Protein AF-A0A084GG12-F1 (afdb_monomer)

Organism: Pseudallescheria apiosperma (NCBI:txid563466)

Solvent-accessible surface area (backbone atoms only — not comparable to full-atom values): 30623 Å² total; per-residue (Å²): 140,81,88,83,83,84,79,86,81,80,80,86,82,80,80,82,75,84,91,79,78,76,81,81,76,81,72,85,89,81,92,80,90,84,89,84,90,81,86,84,83,87,84,82,84,85,81,90,74,86,82,78,87,81,81,84,86,77,86,79,80,82,83,86,83,84,88,73,87,88,81,85,78,83,82,89,81,87,79,86,87,76,85,84,89,85,89,86,83,89,79,95,70,85,87,70,87,76,69,76,80,73,75,70,69,68,81,68,73,75,74,75,75,85,65,75,71,40,80,42,86,81,77,70,81,43,90,44,95,77,14,46,32,98,53,56,48,100,84,67,45,46,34,37,16,68,41,63,50,60,96,64,84,68,76,44,49,57,66,39,64,69,55,18,52,23,28,17,26,72,64,57,89,42,59,78,44,83,74,44,81,74,49,62,44,69,55,31,38,30,28,35,29,31,53,57,98,48,83,67,63,27,28,38,40,38,39,41,51,74,66,70,59,76,84,74,37,100,80,58,86,74,85,75,48,60,62,60,55,25,36,37,44,54,29,39,50,50,42,46,44,54,41,66,78,70,46,95,59,79,56,52,27,54,64,80,53,80,50,61,66,47,19,43,50,25,44,33,42,57,12,55,66,29,61,78,49,64,83,65,75,47,98,64,48,37,70,61,64,78,62,86,73,55,63,50,70,49,28,37,42,73,43,50,53,90,73,53,64,92,57,51,70,56,47,47,62,72,36,56,40,96,64,70,61,53,42,54,39,33,42,30,40,36,28,60,53,77,77,76,57,100,77,36,72,51,60,63,58,30,34,48,49,51,49,32,39,45,47,53,19,39,44,71,75,71,74,55,71,85,36,35,52,50,40,26,64,75,46,61,69,43,50,41,61,57,76,50,97,74,69,77,70,80,57,54,75,69,93,55,56,54,62,69,72,48,43,73,54,54,59,60,52,52,55,55,54,50,54,52,51,54,52,51,55,53,49,55,51,53,59,52,58,71,73,63,85,82,80,85,90,88,85,86,86,88,89,79,89,82,91,80,90,85,79,91,83,83,90,78,90,83,88,85,89,86,78,92,80,135

Nearest PDB structures (foldseek):
  5osm-assembly1_A  TM=5.065E-01  e=2.183E-02  Homo sapiens
  1oir-assembly1_A  TM=5.217E-01  e=3.906E-02  Homo sapiens
  9axh-assembly1_A  TM=5.391E-01  e=9.905E-02  Homo sapiens
  3vvh-assembly2_B  TM=5.032E-01  e=2.512E-01  Homo sapiens

Structure (mmCIF, N/CA/C/O backbone):
data_AF-A0A084GG12-F1
#
_entry.id   AF-A0A084GG12-F1
#
loop_
_atom_site.group_PDB
_atom_site.id
_atom_site.type_symbol
_atom_site.label_atom_id
_atom_site.label_alt_id
_atom_site.label_comp_id
_atom_site.label_asym_id
_atom_site.label_entity_id
_atom_site.label_seq_id
_atom_site.pdbx_PDB_ins_code
_atom_site.Cartn_x
_atom_site.Cartn_y
_atom_site.Cartn_z
_atom_site.occupancy
_atom_site.B_iso_or_equiv
_atom_site.auth_seq_id
_atom_site.auth_comp_id
_atom_site.auth_asym_id
_atom_site.auth_atom_id
_atom_site.pdbx_PDB_model_num
ATOM 1 N N . MET A 1 1 ? -64.867 20.996 -19.900 1.00 43.84 1 MET A N 1
ATOM 2 C CA . MET A 1 1 ? -64.220 20.119 -20.898 1.00 43.84 1 MET A CA 1
ATOM 3 C C . MET A 1 1 ? -62.723 20.323 -20.741 1.00 43.84 1 MET A C 1
ATOM 5 O O . MET A 1 1 ? -62.281 21.422 -21.016 1.00 43.84 1 MET A O 1
ATOM 9 N N . SER A 1 2 ? -61.901 19.443 -20.188 1.00 41.62 2 SER A N 1
ATOM 10 C CA . SER A 1 2 ? -62.067 18.100 -19.633 1.00 41.62 2 SER A CA 1
ATOM 11 C C . SER A 1 2 ? -60.971 17.947 -18.568 1.00 41.62 2 SER A C 1
ATOM 13 O O . SER A 1 2 ? -59.854 18.408 -18.785 1.00 41.62 2 SER A O 1
ATOM 15 N N . GLN A 1 3 ? -61.308 17.387 -17.406 1.00 38.03 3 GLN A N 1
ATOM 16 C CA . GLN A 1 3 ? -60.345 17.026 -16.363 1.00 38.03 3 GLN A CA 1
ATOM 17 C C . GLN A 1 3 ? -59.801 15.631 -16.683 1.00 38.03 3 GLN A C 1
ATOM 19 O O . GLN A 1 3 ? -60.588 14.693 -16.805 1.00 38.03 3 GLN A O 1
ATOM 24 N N . GLU A 1 4 ? -58.484 15.493 -16.818 1.00 52.84 4 GLU A N 1
ATOM 25 C CA . GLU A 1 4 ? -57.820 14.190 -16.867 1.00 52.84 4 GLU A CA 1
ATOM 26 C C . GLU A 1 4 ? -57.323 13.826 -15.465 1.00 52.84 4 GLU A C 1
ATOM 28 O O . GLU A 1 4 ? -56.546 14.547 -14.838 1.00 52.84 4 GLU A O 1
ATOM 33 N N . HIS A 1 5 ? -57.844 12.710 -14.958 1.00 45.09 5 HIS A N 1
ATOM 34 C CA . HIS A 1 5 ? -57.455 12.088 -13.703 1.00 45.09 5 HIS A CA 1
ATOM 35 C C . HIS A 1 5 ? -56.220 11.207 -13.925 1.00 45.09 5 HIS A C 1
ATOM 37 O O . HIS A 1 5 ? -56.309 10.180 -14.594 1.00 45.09 5 HIS A O 1
ATOM 43 N N . SER A 1 6 ? -55.093 11.563 -13.307 1.00 49.97 6 SER A N 1
ATOM 44 C CA . SER A 1 6 ? -53.935 10.672 -13.174 1.00 49.97 6 SER A CA 1
ATOM 45 C C . SER A 1 6 ? -54.095 9.783 -11.939 1.00 49.97 6 SER A C 1
ATOM 47 O O . SER A 1 6 ? -54.195 10.268 -10.812 1.00 49.97 6 SER A O 1
ATOM 49 N N . THR A 1 7 ? -54.127 8.472 -12.158 1.00 50.47 7 THR A N 1
ATOM 50 C CA . THR A 1 7 ? -54.116 7.424 -11.127 1.00 50.47 7 THR A CA 1
ATOM 51 C C . THR A 1 7 ? -52.723 7.245 -10.506 1.00 50.47 7 THR A C 1
ATOM 53 O O . THR A 1 7 ? -51.729 7.366 -11.224 1.00 50.47 7 THR A O 1
ATOM 56 N N . PRO A 1 8 ? -52.613 6.899 -9.209 1.00 49.00 8 PRO A N 1
ATOM 57 C CA . PRO A 1 8 ? -51.327 6.679 -8.554 1.00 49.00 8 PRO A CA 1
ATOM 58 C C . PRO A 1 8 ? -50.733 5.304 -8.900 1.00 49.00 8 PRO A C 1
ATOM 60 O O . PRO A 1 8 ? -51.419 4.282 -8.857 1.00 49.00 8 PRO A O 1
ATOM 63 N N . SER A 1 9 ? -49.437 5.290 -9.220 1.00 46.50 9 SER A N 1
ATOM 64 C CA . SER A 1 9 ? -48.644 4.085 -9.464 1.00 46.50 9 SER A CA 1
ATOM 65 C C . SER A 1 9 ? -48.496 3.247 -8.190 1.00 46.50 9 SER A C 1
ATOM 67 O O . SER A 1 9 ? -48.157 3.779 -7.131 1.00 46.50 9 SER A O 1
ATOM 69 N N . SER A 1 10 ? -48.708 1.937 -8.298 1.00 49.09 10 SER A N 1
ATOM 70 C CA . SER A 1 10 ? -48.464 0.964 -7.228 1.00 49.09 10 SER A CA 1
ATOM 71 C C . SER A 1 10 ? -46.988 0.937 -6.784 1.00 49.09 10 SER A C 1
ATOM 73 O O . SER A 1 10 ? -46.103 1.140 -7.617 1.00 49.09 10 SER A O 1
ATOM 75 N N . PRO A 1 11 ? -46.698 0.663 -5.498 1.00 48.47 11 PRO A N 1
ATOM 76 C CA . PRO A 1 11 ? -45.329 0.514 -5.008 1.00 48.47 11 PRO A CA 1
ATOM 77 C C . PRO A 1 11 ? -44.693 -0.804 -5.494 1.00 48.47 11 PRO A C 1
ATOM 79 O O . PRO A 1 11 ? -45.414 -1.777 -5.738 1.00 48.47 11 PRO A O 1
ATOM 82 N N . PRO A 1 12 ? -43.354 -0.868 -5.619 1.00 43.59 12 PRO A N 1
ATOM 83 C CA . PRO A 1 12 ? -42.667 -2.074 -6.063 1.00 43.59 12 PRO A CA 1
ATOM 84 C C . PRO A 1 12 ? -42.792 -3.195 -5.023 1.00 43.59 12 PRO A C 1
ATOM 86 O O . PRO A 1 12 ? -42.557 -3.001 -3.829 1.00 43.59 12 PRO A O 1
ATOM 89 N N . GLN A 1 13 ? -43.160 -4.385 -5.498 1.00 39.66 13 GLN A N 1
ATOM 90 C CA . GLN A 1 13 ? -43.126 -5.617 -4.718 1.00 39.66 13 GLN A CA 1
ATOM 91 C C . GLN A 1 13 ? -41.667 -6.005 -4.450 1.00 39.66 13 GLN A C 1
ATOM 93 O O . GLN A 1 13 ? -40.907 -6.273 -5.380 1.00 39.66 13 GLN A O 1
ATOM 98 N N . TYR A 1 14 ? -41.282 -6.050 -3.176 1.00 37.00 14 TYR A N 1
ATOM 99 C CA . TYR A 1 14 ? -40.014 -6.632 -2.750 1.00 37.00 14 TYR A CA 1
ATOM 100 C C . TYR A 1 14 ? -40.087 -8.156 -2.880 1.00 37.00 14 TYR A C 1
ATOM 102 O O . TYR A 1 14 ? -40.918 -8.803 -2.242 1.00 37.00 14 TYR A O 1
ATOM 110 N N . GLN A 1 15 ? -39.206 -8.728 -3.702 1.00 39.47 15 GLN A N 1
ATOM 111 C CA . GLN A 1 15 ? -38.935 -10.162 -3.687 1.00 39.47 15 GLN A CA 1
ATOM 112 C C . GLN A 1 15 ? -38.176 -10.502 -2.401 1.00 39.47 15 GLN A C 1
ATOM 114 O O . GLN A 1 15 ? -37.078 -10.005 -2.157 1.00 39.47 15 GLN A O 1
ATOM 119 N N . VAL A 1 16 ? -38.789 -11.344 -1.572 1.00 37.25 16 VAL A N 1
ATOM 120 C CA . VAL A 1 16 ? -38.145 -11.994 -0.431 1.00 37.25 16 VAL A CA 1
ATOM 121 C C . VAL A 1 16 ? -37.193 -13.048 -0.994 1.00 37.25 16 VAL A C 1
ATOM 123 O O . VAL A 1 16 ? -37.640 -14.040 -1.567 1.00 37.25 16 VAL A O 1
ATOM 126 N N . LEU A 1 17 ? -35.886 -12.813 -0.871 1.00 43.94 17 LEU A N 1
ATOM 127 C CA . LEU A 1 17 ? -34.872 -13.834 -1.132 1.00 43.94 17 LEU A CA 1
ATOM 128 C C . LEU A 1 17 ? -34.880 -14.863 0.014 1.00 43.94 17 LEU A C 1
ATOM 130 O O . LEU A 1 17 ? -35.055 -14.470 1.172 1.00 43.94 17 LEU A O 1
ATOM 134 N N . PRO A 1 18 ? -34.719 -16.164 -0.278 1.00 38.31 18 PRO A N 1
ATOM 135 C CA . PRO A 1 18 ? -34.755 -17.204 0.740 1.00 38.31 18 PRO A CA 1
ATOM 136 C C . PRO A 1 18 ? -33.528 -17.132 1.656 1.00 38.31 18 PRO A C 1
ATOM 138 O O . PRO A 1 18 ? -32.395 -16.938 1.216 1.00 38.31 18 PRO A O 1
ATOM 141 N N . ALA A 1 19 ? -33.792 -17.288 2.951 1.00 43.44 19 ALA A N 1
ATOM 142 C CA . ALA A 1 19 ? -32.804 -17.369 4.010 1.00 43.44 19 ALA A CA 1
ATOM 143 C C . ALA A 1 19 ? -32.109 -18.738 3.984 1.00 43.44 19 ALA A C 1
ATOM 145 O O . ALA A 1 19 ? -32.583 -19.688 4.596 1.00 43.44 19 ALA A O 1
ATOM 146 N N . GLU A 1 20 ? -30.972 -18.819 3.301 1.00 40.97 20 GLU A N 1
ATOM 147 C CA . GLU A 1 20 ? -29.993 -19.895 3.472 1.00 40.97 20 GLU A CA 1
ATOM 148 C C . GLU A 1 20 ? -28.599 -19.275 3.620 1.00 40.97 20 GLU A C 1
ATOM 150 O O . GLU A 1 20 ? -27.807 -19.211 2.689 1.00 40.97 20 GLU A O 1
ATOM 155 N N . TYR A 1 21 ? -28.315 -18.774 4.819 1.00 40.72 21 TYR A N 1
ATOM 156 C CA . TYR A 1 21 ? -26.954 -18.674 5.337 1.00 40.72 21 TYR A CA 1
ATOM 157 C C . TYR A 1 21 ? -26.991 -19.305 6.722 1.00 40.72 21 TYR A C 1
ATOM 159 O O . TYR A 1 21 ? -27.265 -18.647 7.724 1.00 40.72 21 TYR A O 1
ATOM 167 N N . ALA A 1 22 ? -26.829 -20.626 6.738 1.00 39.56 22 ALA A N 1
ATOM 168 C CA . ALA A 1 22 ? -26.504 -21.344 7.953 1.00 39.56 22 ALA A CA 1
ATOM 169 C C . ALA A 1 22 ? -25.103 -20.902 8.393 1.00 39.56 22 ALA A C 1
ATOM 171 O O . ALA A 1 22 ? -24.179 -20.865 7.580 1.00 39.56 22 ALA A O 1
ATOM 172 N N . ASP A 1 23 ? -24.983 -20.535 9.666 1.00 37.03 23 ASP A N 1
ATOM 173 C CA . ASP A 1 23 ? -23.713 -20.330 10.348 1.00 37.03 23 ASP A CA 1
ATOM 174 C C . ASP A 1 23 ? -22.806 -21.546 10.113 1.00 37.03 23 ASP A C 1
ATOM 176 O O . ASP A 1 23 ? -23.058 -22.636 10.631 1.00 37.03 23 ASP A O 1
ATOM 180 N N . GLU A 1 24 ? -21.726 -21.362 9.354 1.00 40.25 24 GLU A N 1
ATOM 181 C CA . GLU A 1 24 ? -20.562 -22.233 9.471 1.00 40.25 24 GLU A CA 1
ATOM 182 C C . GLU A 1 24 ? -19.922 -21.941 10.830 1.00 40.25 24 GLU A C 1
ATOM 184 O O . GLU A 1 24 ? -19.126 -21.014 11.013 1.00 40.25 24 GLU A O 1
ATOM 189 N N . VAL A 1 25 ? -20.336 -22.734 11.815 1.00 40.88 25 VAL A N 1
ATOM 190 C CA . VAL A 1 25 ? -19.580 -22.959 13.040 1.00 40.88 25 VAL A CA 1
ATOM 191 C C . VAL A 1 25 ? -18.301 -23.684 12.617 1.00 40.88 25 VAL A C 1
ATOM 193 O O . VAL A 1 25 ? -18.275 -24.904 12.488 1.00 40.88 25 VAL A O 1
ATOM 196 N N . GLU A 1 26 ? -17.246 -22.926 12.318 1.00 49.28 26 GLU A N 1
ATOM 197 C CA . GLU A 1 26 ? -15.888 -23.473 12.269 1.00 49.28 26 GLU A CA 1
ATOM 198 C C . GLU A 1 26 ? -15.491 -23.845 13.708 1.00 49.28 26 GLU A C 1
ATOM 200 O O . GLU A 1 26 ? -14.958 -23.023 14.457 1.00 49.28 26 GLU A O 1
ATOM 205 N N . ASP A 1 27 ? -15.821 -25.077 14.099 1.00 38.16 27 ASP A N 1
ATOM 206 C CA . ASP A 1 27 ? -15.212 -25.773 15.228 1.00 38.16 27 ASP A CA 1
ATOM 207 C C . ASP A 1 27 ? -13.761 -26.119 14.852 1.00 38.16 27 ASP A C 1
ATOM 209 O O . ASP A 1 27 ? -13.497 -26.986 14.014 1.00 38.16 27 ASP A O 1
ATOM 213 N N . ASP A 1 28 ? -12.806 -25.428 15.475 1.00 43.16 28 ASP A N 1
ATOM 214 C CA . ASP A 1 28 ? -11.436 -25.922 15.593 1.00 43.16 28 ASP A CA 1
ATOM 215 C C . ASP A 1 28 ? -11.465 -27.193 16.483 1.00 43.16 28 ASP A C 1
ATOM 217 O O . ASP A 1 28 ? -11.955 -27.150 17.610 1.00 43.16 28 ASP A O 1
ATOM 221 N N . ASP A 1 29 ? -10.912 -28.298 15.962 1.00 38.34 29 ASP A N 1
ATOM 222 C CA . ASP A 1 29 ? -10.661 -29.617 16.588 1.00 38.34 29 ASP A CA 1
ATOM 223 C C . ASP A 1 29 ? -11.809 -30.654 16.683 1.00 38.34 29 ASP A C 1
ATOM 225 O O . ASP A 1 29 ? -12.294 -30.924 17.776 1.00 38.34 29 ASP A O 1
ATOM 229 N N . VAL A 1 30 ? -12.091 -31.415 15.605 1.00 27.78 30 VAL A N 1
ATOM 230 C CA . VAL A 1 30 ? -12.461 -32.855 15.694 1.00 27.78 30 VAL A CA 1
ATOM 231 C C . VAL A 1 30 ? -12.000 -33.643 14.451 1.00 27.78 30 VAL A C 1
ATOM 233 O O . VAL A 1 30 ? -12.309 -33.320 13.308 1.00 27.78 30 VAL A O 1
ATOM 236 N N . VAL A 1 31 ? -11.279 -34.738 14.702 1.00 31.62 31 VAL A N 1
ATOM 237 C CA . VAL A 1 31 ? -10.920 -35.815 13.765 1.00 31.62 31 VAL A CA 1
ATOM 238 C C . VAL A 1 31 ? -12.160 -36.624 13.373 1.00 31.62 31 VAL A C 1
ATOM 240 O O . VAL A 1 31 ? -12.842 -37.105 14.268 1.00 31.62 31 VAL A O 1
ATOM 243 N N . MET A 1 32 ? -12.384 -36.891 12.080 1.00 25.58 32 MET A N 1
ATOM 244 C CA . MET A 1 32 ? -12.792 -38.214 11.565 1.00 25.58 32 MET A CA 1
ATOM 245 C C . MET A 1 32 ? -12.832 -38.245 10.029 1.00 25.58 32 MET A C 1
ATOM 247 O O . MET A 1 32 ? -13.240 -37.299 9.363 1.00 25.58 32 MET A O 1
ATOM 251 N N . ALA A 1 33 ? -12.399 -39.377 9.481 1.00 27.86 33 ALA A N 1
ATOM 252 C CA . ALA A 1 33 ? -12.403 -39.708 8.063 1.00 27.86 33 ALA A CA 1
ATOM 253 C C . ALA A 1 33 ? -13.821 -39.949 7.513 1.00 27.86 33 ALA A C 1
ATOM 255 O O . ALA A 1 33 ? -14.646 -40.520 8.220 1.00 27.86 33 ALA A O 1
ATOM 256 N N . GLN A 1 34 ? -14.045 -39.668 6.222 1.00 24.55 34 GLN A N 1
ATOM 257 C CA . GLN A 1 34 ? -14.441 -40.690 5.240 1.00 24.55 34 GLN A CA 1
ATOM 258 C C . GLN A 1 34 ? -14.502 -40.166 3.794 1.00 24.55 34 GLN A C 1
ATOM 260 O O . GLN A 1 34 ? -14.753 -39.003 3.502 1.00 24.55 34 GLN A O 1
ATOM 265 N N . THR A 1 35 ? -14.214 -41.120 2.917 1.00 28.00 35 THR A N 1
ATOM 266 C CA . THR A 1 35 ? -14.148 -41.177 1.454 1.00 28.00 35 THR A CA 1
ATOM 267 C C . THR A 1 35 ? -15.369 -40.665 0.695 1.00 28.00 35 THR A C 1
ATOM 269 O O . THR A 1 35 ? -16.487 -41.064 0.999 1.00 28.00 35 THR A O 1
ATOM 272 N N . THR A 1 36 ? -15.132 -39.975 -0.425 1.00 25.25 36 THR A N 1
ATOM 273 C CA . THR A 1 36 ? -15.975 -40.078 -1.630 1.00 25.25 36 THR A CA 1
ATOM 274 C C . THR A 1 36 ? -15.141 -39.950 -2.905 1.00 25.25 36 THR A C 1
ATOM 276 O O . THR A 1 36 ? -14.209 -39.157 -3.014 1.00 25.25 36 THR A O 1
ATOM 279 N N . THR A 1 37 ? -15.473 -40.826 -3.843 1.00 27.81 37 THR A N 1
ATOM 280 C CA . THR A 1 37 ? -14.798 -41.143 -5.100 1.00 27.81 37 THR A CA 1
ATOM 281 C C . THR A 1 37 ? -15.370 -40.283 -6.229 1.00 27.81 37 THR A C 1
ATOM 283 O 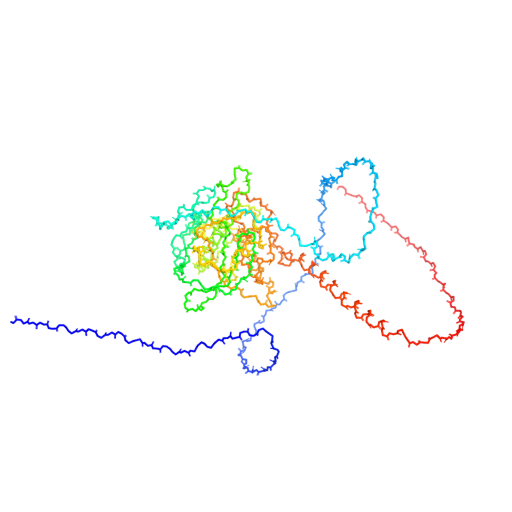O . THR A 1 37 ? -16.586 -40.241 -6.389 1.00 27.81 37 THR A O 1
ATOM 286 N N . TYR A 1 38 ? -14.518 -39.680 -7.063 1.00 30.28 38 TYR A N 1
ATOM 287 C CA . TYR A 1 38 ? -14.901 -39.149 -8.380 1.00 30.28 38 TYR A CA 1
ATOM 288 C C . TYR A 1 38 ? -13.943 -39.669 -9.466 1.00 30.28 38 TYR A C 1
ATOM 290 O O . TYR A 1 38 ? -12.772 -39.927 -9.171 1.00 30.28 38 TYR A O 1
ATOM 298 N N . PRO A 1 39 ? -14.434 -39.886 -10.701 1.00 36.97 39 PRO A N 1
ATOM 299 C CA . PRO A 1 39 ? -13.691 -40.559 -11.761 1.00 36.97 39 PRO A CA 1
ATOM 300 C C . PRO A 1 39 ? -12.682 -39.618 -12.444 1.00 36.97 39 PRO A C 1
ATOM 302 O O . PRO A 1 39 ? -12.860 -38.398 -12.419 1.00 36.97 39 PRO A O 1
ATOM 305 N N . PRO A 1 40 ? -11.627 -40.160 -13.082 1.00 37.34 40 PRO A N 1
ATOM 306 C CA . PRO A 1 40 ? -10.575 -39.346 -13.675 1.00 37.34 40 PRO A CA 1
ATOM 307 C C . PRO A 1 40 ? -10.975 -38.814 -15.062 1.00 37.34 40 PRO A C 1
ATOM 309 O O . PRO A 1 40 ? -11.622 -39.533 -15.830 1.00 37.34 40 PRO A O 1
ATOM 312 N N . PRO A 1 41 ? -10.536 -37.602 -15.446 1.00 36.78 41 PRO A N 1
ATOM 313 C CA . PRO A 1 41 ? -10.577 -37.171 -16.832 1.00 36.78 41 PRO A CA 1
ATOM 314 C C . PRO A 1 41 ? -9.432 -37.795 -17.645 1.00 36.78 41 PRO A C 1
ATOM 316 O O . PRO A 1 41 ? -8.306 -37.986 -17.186 1.00 36.78 41 PRO A O 1
ATOM 319 N N . SER A 1 42 ? -9.775 -38.108 -18.888 1.00 34.66 42 SER A N 1
ATOM 320 C CA . SER A 1 42 ? -8.973 -38.709 -19.951 1.00 34.66 42 SER A CA 1
ATOM 321 C C . SER A 1 42 ? -7.660 -37.976 -20.257 1.00 34.66 42 SER A C 1
ATOM 323 O O . SER A 1 42 ? -7.637 -36.770 -20.494 1.00 34.66 42 SER A O 1
ATOM 325 N N . SER A 1 43 ? -6.578 -38.754 -20.329 1.00 35.91 43 SER A N 1
ATOM 326 C CA . SER A 1 43 ? -5.223 -38.343 -20.711 1.00 35.91 43 SER A CA 1
ATOM 327 C C . SER A 1 43 ? -5.079 -38.046 -22.213 1.00 35.91 43 SER A C 1
ATOM 329 O O . SER A 1 43 ? -5.583 -38.823 -23.027 1.00 35.91 43 SER A O 1
ATOM 331 N N . PRO A 1 44 ? -4.278 -37.043 -22.617 1.00 40.59 44 PRO A N 1
ATOM 332 C CA . PRO A 1 44 ? -3.624 -37.017 -23.920 1.00 40.59 44 PRO A CA 1
ATOM 333 C C . PRO A 1 44 ? -2.192 -37.579 -23.843 1.00 40.59 44 PRO A C 1
ATOM 335 O O . PRO A 1 44 ? -1.470 -37.386 -22.866 1.00 40.59 44 PRO A O 1
ATOM 338 N N . GLN A 1 45 ? -1.800 -38.295 -24.897 1.00 40.47 45 GLN A N 1
ATOM 339 C CA . GLN A 1 45 ? -0.534 -39.022 -25.043 1.00 40.47 45 GLN A CA 1
ATOM 340 C C . GLN A 1 45 ? 0.732 -38.136 -25.063 1.00 40.47 45 GLN A C 1
ATOM 342 O O . GLN A 1 45 ? 0.672 -36.979 -25.487 1.00 40.47 45 GLN A O 1
ATOM 347 N N . PRO A 1 46 ? 1.907 -38.682 -24.681 1.00 38.78 46 PRO A N 1
ATOM 348 C CA . PRO A 1 46 ? 3.154 -37.929 -24.605 1.00 38.78 46 PRO A CA 1
ATOM 349 C C . PRO A 1 46 ? 3.857 -37.808 -25.966 1.00 38.78 46 PRO A C 1
ATOM 351 O O . PRO A 1 46 ? 4.078 -38.791 -26.672 1.00 38.78 46 PRO A O 1
ATOM 354 N N . ARG A 1 47 ? 4.301 -36.589 -26.301 1.00 37.16 47 ARG A N 1
ATOM 355 C CA . ARG A 1 47 ? 5.333 -36.362 -27.322 1.00 37.16 47 ARG A CA 1
ATOM 356 C C . ARG A 1 47 ? 6.701 -36.707 -26.735 1.00 37.16 47 ARG A C 1
ATOM 358 O O . ARG A 1 47 ? 7.111 -36.139 -25.727 1.00 37.16 47 ARG A O 1
ATOM 365 N N . HIS A 1 48 ? 7.414 -37.610 -27.401 1.00 36.34 48 HIS A N 1
ATOM 366 C CA . HIS A 1 48 ? 8.816 -37.912 -27.136 1.00 36.34 48 HIS A CA 1
ATOM 367 C C . HIS A 1 48 ? 9.685 -36.654 -27.296 1.00 36.34 48 HIS A C 1
ATOM 369 O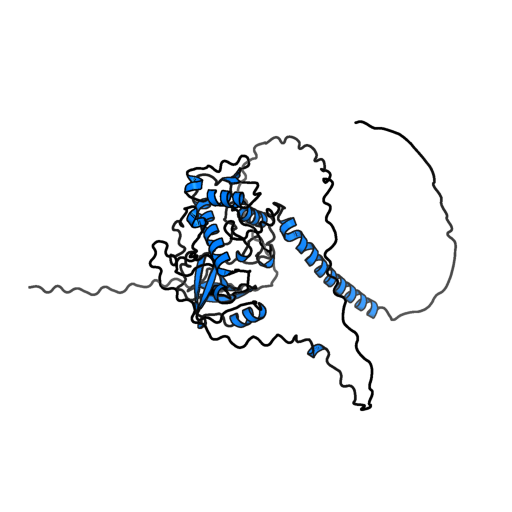 O . HIS A 1 48 ? 9.796 -36.110 -28.393 1.00 36.34 48 HIS A O 1
ATOM 375 N N . GLN A 1 49 ? 10.336 -36.222 -26.214 1.00 39.09 49 GLN A N 1
ATOM 376 C CA . GLN A 1 49 ? 11.513 -35.357 -26.271 1.00 39.09 49 GLN A CA 1
ATOM 377 C C . GLN A 1 49 ? 12.716 -36.133 -25.733 1.00 39.09 49 GLN A C 1
ATOM 379 O O . GLN A 1 49 ? 12.755 -36.567 -24.582 1.00 39.09 49 GLN A O 1
ATOM 384 N N . THR A 1 50 ? 13.691 -36.329 -26.610 1.00 34.97 50 THR A N 1
ATOM 385 C CA . THR A 1 50 ? 15.018 -36.871 -26.329 1.00 34.97 50 THR A CA 1
ATOM 386 C C . THR A 1 50 ? 15.781 -35.932 -25.394 1.00 34.97 50 THR A C 1
ATOM 388 O O . THR A 1 50 ? 16.067 -34.792 -25.755 1.00 34.97 50 THR A O 1
ATOM 391 N N . ARG A 1 51 ? 16.117 -36.411 -24.190 1.00 33.53 51 ARG A N 1
ATOM 392 C CA . ARG A 1 51 ? 17.026 -35.735 -23.254 1.00 33.53 51 ARG A CA 1
ATOM 393 C C . ARG A 1 51 ? 18.478 -35.950 -23.687 1.00 33.53 51 ARG A C 1
ATOM 395 O O . ARG A 1 51 ? 18.933 -37.089 -23.749 1.00 33.53 51 ARG A O 1
ATOM 402 N N . SER A 1 52 ? 19.205 -34.860 -23.913 1.00 43.53 52 SER A N 1
ATOM 403 C CA . SER A 1 52 ? 20.673 -34.853 -23.954 1.00 43.53 52 SER A CA 1
ATOM 404 C C . SER A 1 52 ? 21.253 -34.892 -22.528 1.00 43.53 52 SER A C 1
ATOM 406 O O . SER A 1 52 ? 20.616 -34.373 -21.605 1.00 43.53 52 SER A O 1
ATOM 408 N N . PRO A 1 53 ? 22.437 -35.496 -22.315 1.00 46.06 53 PRO A N 1
ATOM 409 C CA . PRO A 1 53 ? 23.017 -35.664 -20.986 1.00 46.06 53 PRO A CA 1
ATOM 410 C C . PRO A 1 53 ? 23.563 -34.350 -20.408 1.00 46.06 53 PRO A C 1
ATOM 412 O O . PRO A 1 53 ? 24.226 -33.568 -21.087 1.00 46.06 53 PRO A O 1
ATOM 415 N N . ILE A 1 54 ? 23.284 -34.145 -19.121 1.00 44.09 54 ILE A N 1
ATOM 416 C CA . ILE A 1 54 ? 23.783 -33.049 -18.284 1.00 44.09 54 ILE A CA 1
ATOM 417 C C . ILE A 1 54 ? 25.237 -33.367 -17.881 1.00 44.09 54 ILE A C 1
ATOM 419 O O . ILE A 1 54 ? 25.468 -34.449 -17.336 1.00 44.09 54 ILE A O 1
ATOM 423 N N . PRO A 1 55 ? 26.221 -32.477 -18.109 1.00 48.94 55 PRO A N 1
ATOM 424 C CA . PRO A 1 55 ? 27.578 -32.674 -17.608 1.00 48.94 55 PRO A CA 1
ATOM 425 C C . PRO A 1 55 ? 27.667 -32.420 -16.088 1.00 48.94 55 PRO A C 1
ATOM 427 O O . PRO A 1 55 ? 26.914 -31.602 -15.552 1.00 48.94 55 PRO A O 1
ATOM 430 N N . PRO A 1 56 ? 28.586 -33.096 -15.373 1.00 45.78 56 PRO A N 1
ATOM 431 C CA . PRO A 1 56 ? 28.701 -32.990 -13.923 1.00 45.78 56 PRO A CA 1
ATOM 432 C C . PRO A 1 56 ? 29.222 -31.617 -13.472 1.00 45.78 56 PRO A C 1
ATOM 434 O O . PRO A 1 56 ? 30.190 -31.079 -14.012 1.00 45.78 56 PRO A O 1
ATOM 437 N N . PHE A 1 57 ? 28.581 -31.082 -12.431 1.00 38.59 57 PHE A N 1
ATOM 438 C CA . PHE A 1 57 ? 28.971 -29.868 -11.716 1.00 38.59 57 PHE A CA 1
ATOM 439 C C . PHE A 1 57 ? 30.369 -30.013 -11.090 1.00 38.59 57 PHE A C 1
ATOM 441 O O . PHE A 1 57 ? 30.612 -30.933 -10.310 1.00 38.59 57 PHE A O 1
ATOM 448 N N . ARG A 1 58 ? 31.270 -29.063 -11.375 1.00 39.56 58 ARG A N 1
ATOM 449 C CA . ARG A 1 58 ? 32.485 -28.826 -10.578 1.00 39.56 58 ARG A CA 1
ATOM 450 C C . ARG A 1 58 ? 32.185 -27.785 -9.491 1.00 39.56 58 ARG A C 1
ATOM 452 O O . ARG A 1 58 ? 31.650 -26.729 -9.830 1.00 39.56 58 ARG A O 1
ATOM 459 N N . PRO A 1 59 ? 32.543 -28.024 -8.219 1.00 37.00 59 PRO A N 1
ATOM 460 C CA . PRO A 1 59 ? 32.477 -26.991 -7.192 1.00 37.00 59 PRO A CA 1
ATOM 461 C C . PRO A 1 59 ? 33.537 -25.913 -7.459 1.00 37.00 59 PRO A C 1
ATOM 463 O O . PRO A 1 59 ? 34.709 -26.218 -7.679 1.00 37.00 59 PRO A O 1
ATOM 466 N N . LEU A 1 60 ? 33.112 -24.648 -7.456 1.00 42.78 60 LEU A N 1
ATOM 467 C CA . LEU A 1 60 ? 33.999 -23.488 -7.506 1.00 42.78 60 LEU A CA 1
ATOM 468 C C . LEU A 1 60 ? 34.569 -23.234 -6.107 1.00 42.78 60 LEU A C 1
ATOM 470 O O . LEU A 1 60 ? 33.819 -23.122 -5.137 1.00 42.78 60 LEU A O 1
ATOM 474 N N . SER A 1 61 ? 35.894 -23.140 -6.010 1.00 41.59 61 SER A N 1
ATOM 475 C CA . SER A 1 61 ? 36.597 -22.702 -4.804 1.00 41.59 61 SER A CA 1
ATOM 476 C C . SER A 1 61 ? 36.237 -21.247 -4.457 1.00 41.59 61 SER A C 1
ATOM 478 O O . SER A 1 61 ? 36.042 -20.437 -5.369 1.00 41.59 61 SER A O 1
ATOM 480 N N . PRO A 1 62 ? 36.157 -20.885 -3.165 1.00 48.66 62 PRO A N 1
ATOM 481 C CA . PRO A 1 62 ? 35.901 -19.509 -2.753 1.00 48.66 62 PRO A CA 1
ATOM 482 C C . PRO A 1 62 ? 37.087 -18.591 -3.110 1.00 48.66 62 PRO A C 1
ATOM 484 O O . PRO A 1 62 ? 38.237 -19.037 -3.071 1.00 48.66 62 PRO A O 1
ATOM 487 N N . PRO A 1 63 ? 36.839 -17.310 -3.441 1.00 45.12 63 PRO A N 1
ATOM 488 C CA . PRO A 1 63 ? 37.906 -16.350 -3.694 1.00 45.12 63 PRO A CA 1
ATOM 489 C C . PRO A 1 63 ? 38.662 -16.015 -2.395 1.00 45.12 63 PRO A C 1
ATOM 491 O O . PRO A 1 63 ? 38.044 -15.931 -1.329 1.00 45.12 63 PRO A O 1
ATOM 494 N N . PRO A 1 64 ? 39.985 -15.787 -2.458 1.00 34.75 64 PRO A N 1
ATOM 495 C CA . PRO A 1 64 ? 40.756 -15.358 -1.305 1.00 34.75 64 PRO A CA 1
ATOM 496 C C . PRO A 1 64 ? 40.569 -13.852 -1.075 1.00 34.75 64 PRO A C 1
ATOM 498 O O . PRO A 1 64 ? 40.669 -13.054 -2.004 1.00 34.75 64 PRO A O 1
ATOM 501 N N . GLY A 1 65 ? 40.366 -13.466 0.186 1.00 39.97 65 GLY A N 1
ATOM 502 C CA . GLY A 1 65 ? 40.585 -12.093 0.646 1.00 39.97 65 GLY A CA 1
ATOM 503 C C . GLY A 1 65 ? 39.328 -11.251 0.855 1.00 39.97 65 GLY A C 1
ATOM 504 O O . GLY A 1 65 ? 38.988 -10.401 0.041 1.00 39.97 65 GLY A O 1
ATOM 505 N N . SER A 1 66 ? 38.716 -11.380 2.032 1.00 31.33 66 SER A N 1
ATOM 506 C CA . SER A 1 66 ? 37.997 -10.269 2.664 1.00 31.33 66 SER A CA 1
ATOM 507 C C . SER A 1 66 ? 38.454 -10.172 4.116 1.00 31.33 66 SER A C 1
ATOM 509 O O . SER A 1 66 ? 37.917 -10.824 5.010 1.00 31.33 66 SER A O 1
ATOM 511 N N . TYR A 1 67 ? 39.520 -9.403 4.312 1.00 39.31 67 TYR A N 1
ATOM 512 C CA . TYR A 1 67 ? 40.032 -9.005 5.614 1.00 39.31 67 TYR A CA 1
ATOM 513 C C . TYR A 1 67 ? 39.039 -8.009 6.230 1.00 39.31 67 TYR A C 1
ATOM 515 O O . TYR A 1 67 ? 38.786 -6.953 5.651 1.00 39.31 67 TYR A O 1
ATOM 523 N N . ILE A 1 68 ? 38.449 -8.359 7.372 1.00 41.41 68 ILE A N 1
ATOM 524 C CA . ILE A 1 68 ? 37.626 -7.462 8.189 1.00 41.41 68 ILE A CA 1
ATOM 525 C C . ILE A 1 68 ? 38.426 -7.212 9.473 1.00 41.41 68 ILE A C 1
ATOM 527 O O . ILE A 1 68 ? 38.712 -8.184 10.176 1.00 41.41 68 ILE A O 1
ATOM 531 N N . PRO A 1 69 ? 38.827 -5.969 9.787 1.00 40.03 69 PRO A N 1
ATOM 532 C CA . PRO A 1 69 ? 39.525 -5.687 11.035 1.00 40.03 69 PRO A CA 1
ATOM 533 C C . PRO A 1 69 ? 38.572 -5.875 12.231 1.00 40.03 69 PRO A C 1
ATOM 535 O O . PRO A 1 69 ? 37.437 -5.388 12.183 1.00 40.03 69 PRO A O 1
ATOM 538 N N . PRO A 1 70 ? 39.001 -6.563 13.302 1.00 35.91 70 PRO A N 1
ATOM 539 C CA . PRO A 1 70 ? 38.234 -6.664 14.528 1.00 35.91 70 PRO A CA 1
ATOM 540 C C . PRO A 1 70 ? 38.677 -5.529 15.445 1.00 35.91 70 PRO A C 1
ATOM 542 O O . PRO A 1 70 ? 39.734 -5.652 16.028 1.00 35.91 70 PRO A O 1
ATOM 545 N N . ASP A 1 71 ? 37.923 -4.435 15.544 1.00 35.31 71 ASP A N 1
ATOM 546 C CA . ASP A 1 71 ? 38.064 -3.482 16.659 1.00 35.31 71 ASP A CA 1
ATOM 547 C C . ASP A 1 71 ? 36.936 -2.449 16.619 1.00 35.31 71 ASP A C 1
ATOM 549 O O . ASP A 1 71 ? 37.088 -1.385 16.037 1.00 35.31 71 ASP A O 1
ATOM 553 N N . LEU A 1 72 ? 35.791 -2.775 17.226 1.00 34.41 72 LEU A N 1
ATOM 554 C CA . LEU A 1 72 ? 34.868 -1.815 17.853 1.00 34.41 72 LEU A CA 1
ATOM 555 C C . LEU A 1 72 ? 34.004 -2.574 18.880 1.00 34.41 72 LEU A C 1
ATOM 557 O O . LEU A 1 72 ? 32.785 -2.673 18.754 1.00 34.41 72 LEU A O 1
ATOM 561 N N . TYR A 1 73 ? 34.651 -3.134 19.904 1.00 34.56 73 TYR A N 1
ATOM 562 C CA . TYR A 1 73 ? 33.985 -3.425 21.173 1.00 34.56 73 TYR A CA 1
ATOM 563 C C . TYR A 1 73 ? 34.268 -2.255 22.112 1.00 34.56 73 TYR A C 1
ATOM 565 O O . TYR A 1 73 ? 35.387 -2.081 22.584 1.00 34.56 73 TYR A O 1
ATOM 573 N N . LEU A 1 74 ? 33.251 -1.424 22.346 1.00 33.47 74 LEU A N 1
ATOM 574 C CA . LEU A 1 74 ? 33.276 -0.454 23.434 1.00 33.47 74 LEU A CA 1
ATOM 575 C C . LEU A 1 74 ? 33.133 -1.216 24.753 1.00 33.47 74 LEU A C 1
ATOM 577 O O . LEU A 1 74 ? 32.059 -1.709 25.102 1.00 33.47 74 LEU A O 1
ATOM 581 N N . ASP A 1 75 ? 34.270 -1.314 25.428 1.00 30.03 75 ASP A N 1
ATOM 582 C CA . ASP A 1 75 ? 34.452 -1.708 26.814 1.00 30.03 75 ASP A CA 1
ATOM 583 C C . ASP A 1 75 ? 33.500 -0.912 27.722 1.00 30.03 75 ASP A C 1
ATOM 585 O O . ASP A 1 75 ? 33.462 0.318 27.706 1.00 30.03 75 ASP A O 1
ATOM 589 N N . SER A 1 76 ? 32.669 -1.633 28.469 1.00 36.12 76 SER A N 1
ATOM 590 C CA . SER A 1 76 ? 31.800 -1.087 29.510 1.00 36.12 76 SER A CA 1
ATOM 591 C C . SER A 1 76 ? 32.272 -1.643 30.844 1.00 36.12 76 SER A C 1
ATOM 593 O O . SER A 1 76 ? 31.624 -2.506 31.437 1.00 36.12 76 SER A O 1
ATOM 595 N N . SER A 1 77 ? 33.418 -1.158 31.308 1.00 33.72 77 SER A N 1
ATOM 596 C CA . SER A 1 77 ? 33.904 -1.406 32.656 1.00 33.72 77 SER A CA 1
ATOM 597 C C . SER A 1 77 ? 34.390 -0.098 33.274 1.00 33.72 77 SER A C 1
ATOM 599 O O . SER A 1 77 ? 35.483 0.357 32.999 1.00 33.72 77 SER A O 1
ATOM 601 N N . GLU A 1 78 ? 33.539 0.533 34.089 1.00 31.73 78 GLU A N 1
ATOM 602 C CA . GLU A 1 78 ? 33.944 1.454 35.163 1.00 31.73 78 GLU A CA 1
ATOM 603 C C . GLU A 1 78 ? 32.713 1.797 36.026 1.00 31.73 78 GLU A C 1
ATOM 605 O O . GLU A 1 78 ? 31.907 2.672 35.714 1.00 31.73 78 GLU A O 1
ATOM 610 N N . ILE A 1 79 ? 32.534 1.056 37.124 1.00 41.31 79 ILE A N 1
ATOM 611 C CA . ILE A 1 79 ? 31.665 1.444 38.244 1.00 41.31 79 ILE A CA 1
ATOM 612 C C . ILE A 1 79 ? 32.598 1.747 39.423 1.00 41.31 79 ILE A C 1
ATOM 614 O O . ILE A 1 79 ? 33.337 0.847 39.831 1.00 41.31 79 ILE A O 1
ATOM 618 N N . PRO A 1 80 ? 32.580 2.960 40.004 1.00 42.31 80 PRO A N 1
ATOM 619 C CA . PRO A 1 80 ? 33.410 3.261 41.161 1.00 42.31 80 PRO A CA 1
ATOM 620 C C . PRO A 1 80 ? 32.881 2.562 42.416 1.00 42.31 80 PRO A C 1
ATOM 622 O O . PRO A 1 80 ? 31.714 2.711 42.787 1.00 42.31 80 PRO A O 1
ATOM 625 N N . GLN A 1 81 ? 33.769 1.842 43.098 1.00 37.66 81 GLN A N 1
ATOM 626 C CA . GLN A 1 81 ? 33.585 1.430 44.485 1.00 37.66 81 GLN A CA 1
ATOM 627 C C . GLN A 1 81 ? 33.714 2.652 45.403 1.00 37.66 81 GLN A C 1
ATOM 629 O O . GLN A 1 81 ? 34.684 3.401 45.316 1.00 37.66 81 GLN A O 1
ATOM 634 N N . MET A 1 82 ? 32.763 2.821 46.319 1.00 37.91 82 MET A N 1
ATOM 635 C CA . MET A 1 82 ? 32.867 3.739 47.451 1.00 37.91 82 MET A CA 1
ATOM 636 C C . MET A 1 82 ? 32.378 3.029 48.712 1.00 37.91 82 MET A C 1
ATOM 638 O O . MET A 1 82 ? 31.204 2.690 48.814 1.00 37.91 82 MET A O 1
ATOM 642 N N . GLY A 1 83 ? 33.304 2.869 49.658 1.00 35.69 83 GLY A N 1
ATOM 643 C CA . GLY A 1 83 ? 33.113 3.341 51.028 1.00 35.69 83 GLY A CA 1
ATOM 644 C C . GLY A 1 83 ? 32.363 2.434 51.998 1.00 35.69 83 GLY A C 1
ATOM 645 O O . GLY A 1 83 ? 31.149 2.293 51.943 1.00 35.69 83 GLY A O 1
ATOM 646 N N . ASP A 1 84 ? 33.133 1.921 52.948 1.00 34.34 84 ASP A N 1
ATOM 647 C CA . ASP A 1 84 ? 32.754 1.103 54.092 1.00 34.34 84 ASP A CA 1
ATOM 648 C C . ASP A 1 84 ? 31.950 1.830 55.196 1.00 34.34 84 ASP A C 1
ATOM 650 O O . ASP A 1 84 ? 32.103 3.028 55.427 1.00 34.34 84 ASP A O 1
ATOM 654 N N . SER A 1 85 ? 31.254 0.997 55.982 1.00 35.81 85 SER A N 1
ATOM 655 C CA . SER A 1 85 ? 30.981 1.103 57.430 1.00 35.81 85 SER A CA 1
ATOM 656 C C . SER A 1 85 ? 29.933 2.091 57.979 1.00 35.81 85 SER A C 1
ATOM 658 O O . SER A 1 85 ? 30.138 3.299 58.057 1.00 35.81 85 SER A O 1
ATOM 660 N N . THR A 1 86 ? 28.857 1.550 58.570 1.00 36.78 86 THR A N 1
ATOM 661 C CA . THR A 1 86 ? 28.679 1.544 60.043 1.00 36.78 86 THR A CA 1
ATOM 662 C C . THR A 1 86 ? 27.495 0.668 60.477 1.00 36.78 86 THR A C 1
ATOM 664 O O . THR A 1 86 ? 26.424 0.664 59.877 1.00 36.78 86 THR A O 1
ATOM 667 N N . ALA A 1 87 ? 27.728 -0.109 61.535 1.00 40.75 87 ALA A N 1
ATOM 668 C CA . ALA A 1 87 ? 26.802 -1.040 62.171 1.00 40.75 87 ALA A CA 1
ATOM 669 C C . ALA A 1 87 ? 25.742 -0.346 63.046 1.00 40.75 87 ALA A C 1
ATOM 671 O O . ALA A 1 87 ? 26.028 0.711 63.599 1.00 40.75 87 ALA A O 1
ATOM 672 N N . GLN A 1 88 ? 24.590 -1.004 63.258 1.00 37.66 88 GLN A N 1
ATOM 673 C CA . GLN A 1 88 ? 23.834 -1.071 64.530 1.00 37.66 88 GLN A CA 1
ATOM 674 C C . GLN A 1 88 ? 22.682 -2.112 64.441 1.00 37.66 88 GLN A C 1
ATOM 676 O O . GLN A 1 88 ? 22.333 -2.535 63.337 1.00 37.66 88 GLN A O 1
ATOM 681 N N . PRO A 1 89 ? 22.157 -2.611 65.583 1.00 50.38 89 PRO A N 1
ATOM 682 C CA . PRO A 1 89 ? 21.712 -3.999 65.717 1.00 50.38 89 PRO A CA 1
ATOM 683 C C . PRO A 1 89 ? 20.190 -4.209 65.823 1.00 50.38 89 PRO A C 1
ATOM 685 O O . PRO A 1 89 ? 19.451 -3.353 66.291 1.00 50.38 89 PRO A O 1
ATOM 688 N N . GLY A 1 90 ? 19.777 -5.443 65.510 1.00 39.38 90 GLY A N 1
ATOM 689 C CA . GLY A 1 90 ? 18.839 -6.227 66.320 1.00 39.38 90 GLY A CA 1
ATOM 690 C C . GLY A 1 90 ? 17.343 -5.902 66.255 1.00 39.38 90 GLY A C 1
ATOM 691 O O . GLY A 1 90 ? 16.835 -5.148 67.074 1.00 39.38 90 GLY A O 1
ATOM 692 N N . SER A 1 91 ? 16.603 -6.659 65.443 1.00 38.25 91 SER A N 1
ATOM 693 C CA . SER A 1 91 ? 15.302 -7.196 65.865 1.00 38.25 91 SER A CA 1
ATOM 694 C C . SER A 1 91 ? 14.994 -8.496 65.115 1.00 38.25 91 SER A C 1
ATOM 696 O O . SER A 1 91 ? 14.995 -8.567 63.887 1.00 38.25 91 SER A O 1
ATOM 698 N N . SER A 1 92 ? 14.804 -9.571 65.880 1.00 46.53 92 SER A N 1
ATOM 699 C CA . SER A 1 92 ? 14.379 -10.875 65.385 1.00 46.53 92 SER A CA 1
ATOM 700 C C . SER A 1 92 ? 12.868 -10.853 65.174 1.00 46.53 92 SER A C 1
ATOM 702 O O . SER A 1 92 ? 12.108 -10.912 66.141 1.00 46.53 92 SER A O 1
ATOM 704 N N . GLU A 1 93 ? 12.428 -10.792 63.922 1.00 39.38 93 GLU A N 1
ATOM 705 C CA . GLU A 1 93 ? 11.026 -10.994 63.565 1.00 39.38 93 GLU A CA 1
ATOM 706 C C . GLU A 1 93 ? 10.912 -12.176 62.599 1.00 39.38 93 GLU A C 1
ATOM 708 O O . GLU A 1 93 ? 11.633 -12.281 61.604 1.00 39.38 93 GLU A O 1
ATOM 713 N N . ALA A 1 94 ? 10.052 -13.122 62.971 1.00 42.09 94 ALA A N 1
ATOM 714 C CA . ALA A 1 94 ? 9.913 -14.428 62.351 1.00 42.0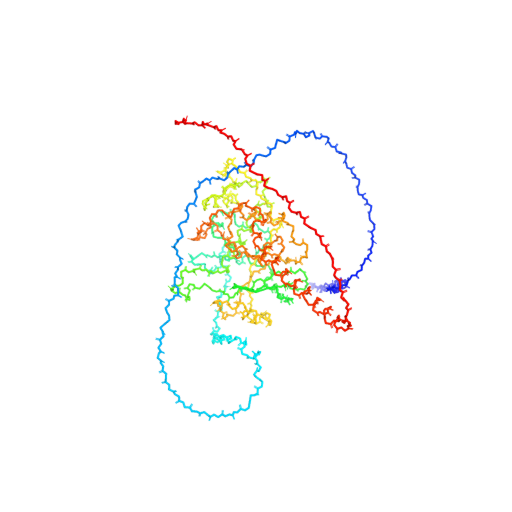9 94 ALA A CA 1
ATOM 715 C C . ALA A 1 94 ? 9.631 -14.335 60.842 1.00 42.09 94 ALA A C 1
ATOM 717 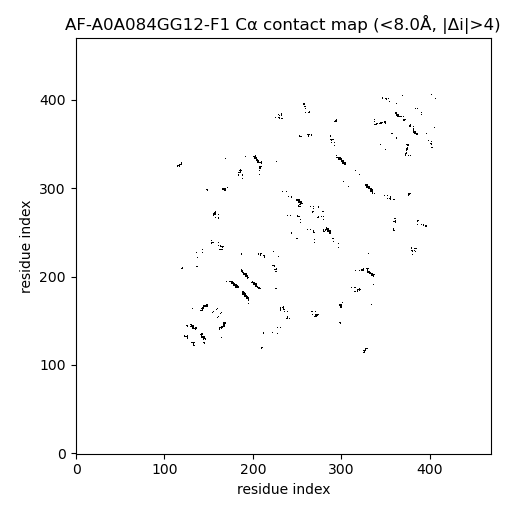O O . ALA A 1 94 ? 8.738 -13.617 60.383 1.00 42.09 94 ALA A O 1
ATOM 718 N N . ALA A 1 95 ? 10.397 -15.111 60.073 1.00 39.78 95 ALA A N 1
ATOM 719 C CA . ALA A 1 95 ? 10.335 -15.178 58.623 1.00 39.78 95 ALA A CA 1
ATOM 720 C C . ALA A 1 95 ? 8.960 -15.671 58.140 1.00 39.78 95 ALA A C 1
ATOM 722 O O . ALA A 1 95 ? 8.659 -16.863 58.156 1.00 39.78 95 ALA A O 1
ATOM 723 N N . ARG A 1 96 ? 8.130 -14.744 57.652 1.00 46.19 96 ARG A N 1
ATOM 724 C CA . ARG A 1 96 ? 6.996 -15.081 56.783 1.00 46.19 96 ARG A CA 1
ATOM 725 C C . ARG A 1 96 ? 7.530 -15.490 55.403 1.00 46.19 96 ARG A C 1
ATOM 727 O O . ARG A 1 96 ? 8.444 -14.826 54.902 1.00 46.19 96 ARG A O 1
ATOM 734 N N . PRO A 1 97 ? 6.971 -16.530 54.757 1.00 42.94 97 PRO A N 1
ATOM 735 C CA . PRO A 1 97 ? 7.416 -16.962 53.438 1.00 42.94 97 PRO A CA 1
ATOM 736 C C . PRO A 1 97 ? 7.239 -15.817 52.433 1.00 42.94 97 PRO A C 1
ATOM 738 O O . PRO A 1 97 ? 6.129 -15.373 52.134 1.00 42.94 97 PRO A O 1
ATOM 741 N N . ARG A 1 98 ? 8.366 -15.296 51.937 1.00 41.88 98 ARG A N 1
ATOM 742 C CA . ARG A 1 98 ? 8.403 -14.299 50.867 1.00 41.88 98 ARG A CA 1
ATOM 743 C C . ARG A 1 98 ? 7.963 -14.979 49.576 1.00 41.88 98 ARG A C 1
ATOM 745 O O . ARG A 1 98 ? 8.739 -15.699 48.957 1.00 41.88 98 ARG A O 1
ATOM 752 N N . ASN A 1 99 ? 6.731 -14.711 49.153 1.00 41.88 99 ASN A N 1
ATOM 753 C CA . ASN A 1 99 ? 6.267 -15.035 47.809 1.00 41.88 99 ASN A CA 1
ATOM 754 C C . ASN A 1 99 ? 7.112 -14.261 46.781 1.00 41.88 99 ASN A C 1
ATOM 756 O O . ASN A 1 99 ? 6.872 -13.087 46.495 1.00 41.88 99 ASN A O 1
ATOM 760 N N . HIS A 1 100 ? 8.135 -14.921 46.234 1.00 43.09 100 HIS A N 1
ATOM 761 C CA . HIS A 1 100 ? 9.031 -14.367 45.215 1.00 43.09 100 HIS A CA 1
ATOM 762 C C . HIS A 1 100 ? 8.333 -14.104 43.867 1.00 43.09 100 HIS A C 1
ATOM 764 O O . HIS A 1 100 ? 8.879 -13.389 43.029 1.00 43.09 100 HIS A O 1
ATOM 770 N N . PHE A 1 101 ? 7.102 -14.593 43.684 1.00 40.81 101 PHE A N 1
ATOM 771 C CA . PHE A 1 101 ? 6.302 -14.392 42.473 1.00 40.81 101 PHE A CA 1
ATOM 772 C C . PHE A 1 101 ? 5.646 -13.004 42.353 1.00 40.81 101 PHE A C 1
ATOM 774 O O . PHE A 1 101 ? 5.193 -12.635 41.274 1.00 40.81 101 PHE A O 1
ATOM 781 N N . SER A 1 102 ? 5.631 -12.187 43.412 1.00 44.06 102 SER A N 1
ATOM 782 C CA . SER A 1 102 ? 4.935 -10.885 43.402 1.00 44.06 102 SER A CA 1
ATOM 783 C C . SER A 1 102 ? 5.829 -9.680 43.063 1.00 44.06 102 SER A C 1
ATOM 785 O O . SER A 1 102 ? 5.332 -8.561 42.977 1.00 44.06 102 SER A O 1
ATOM 787 N N . ARG A 1 103 ? 7.147 -9.865 42.872 1.00 40.56 103 ARG A N 1
ATOM 788 C CA . ARG A 1 103 ? 8.104 -8.761 42.610 1.00 40.56 103 ARG A CA 1
ATOM 789 C C . ARG A 1 103 ? 8.554 -8.613 41.152 1.00 40.56 103 ARG A C 1
ATOM 791 O O . ARG A 1 103 ? 9.321 -7.700 40.862 1.00 40.56 103 ARG A O 1
ATOM 798 N N . GLN A 1 104 ? 8.065 -9.451 40.238 1.00 44.38 104 GLN A N 1
ATOM 799 C CA . GLN A 1 104 ? 8.367 -9.356 38.801 1.00 44.38 104 GLN A CA 1
ATOM 800 C C . GLN A 1 104 ? 7.163 -8.989 37.928 1.00 44.38 104 GLN A C 1
ATOM 802 O O . GLN A 1 104 ? 7.227 -9.112 36.706 1.00 44.38 104 GLN A O 1
ATOM 807 N N . ILE A 1 105 ? 6.103 -8.420 38.511 1.00 44.72 105 ILE A N 1
ATOM 808 C CA . ILE A 1 105 ? 5.272 -7.506 37.726 1.00 44.72 105 ILE A CA 1
ATOM 809 C C . ILE A 1 105 ? 6.186 -6.317 37.442 1.00 44.72 105 ILE A C 1
ATOM 811 O O . ILE A 1 105 ? 6.378 -5.450 38.297 1.00 44.72 105 ILE A O 1
ATOM 815 N N . ARG A 1 106 ? 6.854 -6.356 36.278 1.00 44.38 106 ARG A N 1
ATOM 816 C CA . ARG A 1 106 ? 7.604 -5.228 35.729 1.00 44.38 106 ARG A CA 1
ATOM 817 C C . ARG A 1 106 ? 6.741 -4.005 35.988 1.00 44.38 106 ARG A C 1
ATOM 819 O O . ARG A 1 106 ? 5.570 -4.001 35.613 1.00 44.38 106 ARG A O 1
ATOM 826 N N . ARG A 1 107 ? 7.300 -3.008 36.677 1.00 43.47 107 ARG A N 1
ATOM 827 C CA . ARG A 1 107 ? 6.724 -1.668 36.714 1.00 43.47 107 ARG A CA 1
ATOM 828 C C . ARG A 1 107 ? 6.624 -1.243 35.256 1.00 43.47 107 ARG A C 1
ATOM 830 O O . ARG A 1 107 ? 7.603 -0.751 34.702 1.00 43.47 107 ARG A O 1
ATOM 837 N N . TYR A 1 108 ? 5.494 -1.530 34.614 1.00 52.12 108 TYR A N 1
ATOM 838 C CA . TYR A 1 108 ? 5.171 -0.905 33.353 1.00 52.12 108 TYR A CA 1
ATOM 839 C C . TYR A 1 108 ? 5.272 0.586 33.660 1.00 52.12 108 TYR A C 1
ATOM 841 O O . TYR A 1 108 ? 4.667 1.023 34.650 1.00 52.12 108 TYR A O 1
ATOM 849 N N . PRO A 1 109 ? 6.132 1.335 32.948 1.00 62.44 109 PRO A N 1
ATOM 850 C CA . PRO A 1 109 ? 6.164 2.774 33.116 1.00 62.44 109 PRO A CA 1
ATOM 851 C C . PRO A 1 109 ? 4.716 3.241 33.037 1.00 62.44 109 PRO A C 1
ATOM 853 O O . PRO A 1 109 ? 3.985 2.813 32.140 1.00 62.44 109 PRO A O 1
ATOM 856 N N . GLN A 1 110 ? 4.286 3.999 34.052 1.00 52.41 110 GLN A N 1
ATOM 857 C CA . GLN A 1 110 ? 2.946 4.572 34.077 1.00 52.41 110 GLN A CA 1
ATOM 858 C C . GLN A 1 110 ? 2.700 5.161 32.686 1.00 52.41 110 GLN A C 1
ATOM 860 O O . GLN A 1 110 ? 3.567 5.910 32.215 1.00 52.41 110 GLN A O 1
ATOM 865 N N . PRO A 1 111 ? 1.618 4.759 31.992 1.00 55.00 111 PRO A N 1
ATOM 866 C CA . PRO A 1 111 ? 1.358 5.264 30.659 1.00 55.00 111 PRO A CA 1
ATOM 867 C C . PRO A 1 111 ? 1.401 6.791 30.738 1.00 55.00 111 PRO A C 1
ATOM 869 O O . PRO A 1 111 ? 0.913 7.357 31.726 1.00 55.00 111 PRO A O 1
ATOM 872 N N . PRO A 1 112 ? 2.047 7.464 29.771 1.00 59.09 112 PRO A N 1
ATOM 873 C CA . PRO A 1 112 ? 2.147 8.912 29.803 1.00 59.09 112 PRO A CA 1
ATOM 874 C C . PRO A 1 112 ? 0.743 9.506 29.998 1.00 59.09 112 PRO A C 1
ATOM 876 O O . PRO A 1 112 ? -0.231 8.934 29.492 1.00 59.09 112 PRO A O 1
ATOM 879 N N . PRO A 1 113 ? 0.614 10.613 30.754 1.00 56.25 113 PRO A N 1
ATOM 880 C CA . PRO A 1 113 ? -0.681 11.223 31.025 1.00 56.25 113 PRO A CA 1
ATOM 881 C C . PRO A 1 113 ? -1.448 11.424 29.711 1.00 56.25 113 PRO A C 1
ATOM 883 O O . PRO A 1 113 ? -0.817 11.726 28.691 1.00 56.25 113 PRO A O 1
ATOM 886 N N . PRO A 1 114 ? -2.783 11.237 29.713 1.00 56.22 114 PRO A N 1
ATOM 887 C CA . PRO A 1 114 ? -3.587 11.281 28.501 1.00 56.22 114 PRO A CA 1
ATOM 888 C C . PRO A 1 114 ? -3.321 12.591 27.769 1.00 56.22 114 PRO A C 1
ATOM 890 O O . PRO A 1 114 ? -3.594 13.683 28.274 1.00 56.22 114 PRO A O 1
ATOM 893 N N . GLN A 1 115 ? -2.721 12.473 26.588 1.00 66.06 115 GLN A N 1
ATOM 894 C CA . GLN A 1 115 ? -2.461 13.620 25.739 1.00 66.06 115 GLN A CA 1
ATOM 895 C C . GLN A 1 115 ? -3.811 14.224 25.343 1.00 66.06 115 GLN A C 1
ATOM 897 O O . GLN A 1 115 ? -4.779 13.494 25.111 1.00 66.06 115 GLN A O 1
ATOM 902 N N . LYS A 1 116 ? -3.897 15.562 25.307 1.00 77.56 116 LYS A N 1
ATOM 903 C CA . LYS A 1 116 ? -5.095 16.260 24.821 1.00 77.56 116 LYS A CA 1
ATOM 904 C C . LYS A 1 116 ? -5.482 15.655 23.473 1.00 77.56 116 LYS A C 1
ATOM 906 O O . LYS A 1 116 ? -4.626 15.582 22.595 1.00 77.56 116 LYS A O 1
ATOM 911 N N . ILE A 1 117 ? -6.744 15.243 23.331 1.00 80.94 117 ILE A N 1
ATOM 912 C CA . ILE A 1 117 ? -7.267 14.775 22.046 1.00 80.94 117 ILE A CA 1
ATOM 913 C C . ILE A 1 117 ? -7.065 15.917 21.057 1.00 80.94 117 ILE A C 1
ATOM 915 O O . ILE A 1 117 ? -7.606 17.010 21.232 1.00 80.94 117 ILE A O 1
ATOM 919 N N . VAL A 1 118 ? -6.239 15.675 20.051 1.00 81.38 118 VAL A N 1
ATOM 920 C CA . VAL A 1 118 ? -5.984 16.640 18.996 1.00 81.38 118 VAL A CA 1
ATOM 921 C C . VAL A 1 118 ? -7.069 16.429 17.944 1.00 81.38 118 VAL A C 1
ATOM 923 O O . VAL A 1 118 ? -7.290 15.285 17.541 1.00 81.38 118 VAL A O 1
ATOM 926 N N . PRO A 1 119 ? -7.772 17.478 17.476 1.00 76.19 119 PRO A N 1
ATOM 927 C CA . PRO A 1 119 ? -8.654 17.335 16.323 1.00 76.19 119 PRO A CA 1
ATOM 928 C C . PRO A 1 119 ? -7.863 16.672 15.201 1.00 76.19 119 PRO A C 1
ATOM 930 O O . PRO A 1 119 ? -6.747 17.099 14.911 1.00 76.19 119 PRO A O 1
ATOM 933 N N . ALA A 1 120 ? -8.355 15.588 14.618 1.00 72.19 120 ALA A N 1
ATOM 934 C CA . ALA A 1 120 ? -7.649 14.972 13.508 1.00 72.19 120 ALA A CA 1
ATOM 935 C C . ALA A 1 120 ? -7.580 15.950 12.322 1.00 72.19 120 ALA A C 1
ATOM 937 O O . ALA A 1 120 ? -8.296 16.951 12.287 1.00 72.19 120 ALA A O 1
ATOM 938 N N . LEU A 1 121 ? -6.652 15.716 11.394 1.00 74.38 121 LEU A N 1
ATOM 939 C CA . LEU A 1 121 ? -6.531 16.578 10.222 1.00 74.38 121 LEU A CA 1
ATOM 940 C C . LEU A 1 121 ? -7.814 16.434 9.398 1.00 74.38 121 LEU A C 1
ATOM 942 O O . LEU A 1 121 ? -8.091 15.350 8.889 1.00 74.38 121 LEU A O 1
ATOM 946 N N . GLU A 1 122 ? -8.618 17.493 9.322 1.00 76.56 122 GLU A N 1
ATOM 947 C CA . GLU A 1 122 ? -9.812 17.479 8.483 1.00 76.56 122 GLU A CA 1
ATOM 948 C C . GLU A 1 122 ? -9.401 17.198 7.037 1.00 76.56 122 GLU A C 1
ATOM 950 O O . GLU A 1 122 ? -8.421 17.745 6.529 1.00 76.56 122 GLU A O 1
ATOM 955 N N . THR A 1 123 ? -10.143 16.304 6.396 1.00 78.94 123 THR A N 1
ATOM 956 C CA . THR A 1 123 ? -9.967 15.938 4.993 1.00 78.94 123 THR A CA 1
ATOM 957 C C . THR A 1 123 ? -11.141 16.513 4.219 1.00 78.94 123 THR A C 1
ATOM 959 O O . THR A 1 123 ? -12.104 15.793 3.957 1.00 78.94 123 THR A O 1
ATOM 962 N N . PRO A 1 124 ? -11.133 17.824 3.905 1.00 81.81 124 PRO A N 1
ATOM 963 C CA . PRO A 1 124 ? -12.148 18.352 3.012 1.00 81.81 124 PRO A CA 1
ATOM 964 C C . PRO A 1 124 ? -12.079 17.582 1.683 1.00 81.81 124 PRO A C 1
ATOM 966 O O . PRO A 1 124 ? -10.977 17.179 1.282 1.00 81.81 124 PRO A O 1
ATOM 969 N N . PRO A 1 125 ? -13.221 17.384 0.999 1.00 87.75 125 PRO A N 1
ATOM 970 C CA . PRO A 1 125 ? -13.234 16.771 -0.321 1.00 87.75 125 PRO A CA 1
ATOM 971 C C . PRO A 1 125 ? -12.216 17.448 -1.235 1.00 87.75 125 PRO A C 1
ATOM 973 O O . PRO A 1 125 ? -12.073 18.677 -1.223 1.00 87.75 125 PRO A O 1
ATOM 976 N N . SER A 1 126 ? -11.486 16.652 -2.014 1.00 90.31 126 SER A N 1
ATOM 977 C CA . SER A 1 126 ? -10.491 17.224 -2.917 1.00 90.31 126 SER A CA 1
ATOM 978 C C . SER A 1 126 ? -11.168 18.047 -4.011 1.00 90.31 126 SER A C 1
ATOM 980 O O . SER A 1 126 ? -12.137 17.616 -4.630 1.00 90.31 126 SER A O 1
ATOM 982 N N . THR A 1 127 ? -10.621 19.228 -4.293 1.00 89.62 127 THR A N 1
ATOM 983 C CA . THR A 1 127 ? -11.009 20.052 -5.448 1.00 89.62 127 THR A CA 1
ATOM 984 C C . THR A 1 127 ? -10.135 19.790 -6.674 1.00 89.62 127 THR A C 1
ATOM 986 O O . THR A 1 127 ? -10.324 20.414 -7.719 1.00 89.62 127 THR A O 1
ATOM 989 N N . ARG A 1 128 ? -9.143 18.899 -6.559 1.00 92.50 128 ARG A N 1
ATOM 990 C CA . ARG A 1 128 ? -8.186 18.622 -7.630 1.00 92.50 128 ARG A CA 1
ATOM 991 C C . ARG A 1 128 ? -8.719 17.535 -8.571 1.00 92.50 128 ARG A C 1
ATOM 993 O O . ARG A 1 128 ? -9.344 16.591 -8.096 1.00 92.50 128 ARG A O 1
ATOM 1000 N N . PRO A 1 129 ? -8.403 17.589 -9.879 1.00 92.56 129 PRO A N 1
ATOM 1001 C CA . PRO A 1 129 ? -8.819 16.551 -10.830 1.00 92.56 129 PRO A CA 1
ATOM 1002 C C . PRO A 1 129 ? -8.269 15.152 -10.518 1.00 92.56 129 PRO A C 1
ATOM 1004 O O . PRO A 1 129 ? -8.902 14.157 -10.838 1.00 92.56 129 PRO A O 1
ATOM 1007 N N . ASP A 1 130 ? -7.095 15.074 -9.885 1.00 92.00 130 ASP A N 1
ATOM 1008 C CA . ASP A 1 130 ? -6.470 13.822 -9.429 1.00 92.00 130 ASP A CA 1
ATOM 1009 C C . ASP A 1 130 ? -7.008 13.339 -8.065 1.00 92.00 130 ASP A C 1
ATOM 1011 O O . ASP A 1 130 ? -6.539 12.340 -7.511 1.00 92.00 130 ASP A O 1
ATOM 1015 N N . GLY A 1 131 ? -7.964 14.079 -7.495 1.00 95.31 131 GLY A N 1
ATOM 1016 C CA . GLY A 1 131 ? -8.528 13.871 -6.169 1.00 95.31 131 GLY A CA 1
ATOM 1017 C C . GLY A 1 131 ? -7.525 13.991 -5.029 1.00 95.31 131 GLY A C 1
ATOM 1018 O O . GLY A 1 131 ? -7.848 13.586 -3.916 1.00 95.31 131 GLY A O 1
ATOM 1019 N N . ALA A 1 132 ? -6.313 14.510 -5.253 1.00 96.12 132 ALA A N 1
ATOM 1020 C CA . ALA A 1 132 ? -5.296 14.518 -4.210 1.00 96.12 132 ALA A CA 1
ATOM 1021 C C . ALA A 1 132 ? -5.760 15.328 -2.990 1.00 96.12 132 ALA A C 1
ATOM 1023 O O . ALA A 1 132 ? -6.211 16.470 -3.123 1.00 96.12 132 ALA A O 1
ATOM 1024 N N . LEU A 1 133 ? -5.624 14.755 -1.799 1.00 94.06 133 LEU A N 1
ATOM 1025 C CA . LEU A 1 133 ? -5.914 15.452 -0.548 1.00 94.06 133 LEU A CA 1
ATOM 1026 C C . LEU A 1 133 ? -4.755 16.380 -0.169 1.00 94.06 133 LEU A C 1
ATOM 1028 O O . LEU A 1 133 ? -3.593 16.074 -0.445 1.00 94.06 133 LEU A O 1
ATOM 1032 N N . ASP A 1 134 ? -5.039 17.479 0.537 1.00 90.56 134 ASP A N 1
ATOM 1033 C CA . ASP A 1 134 ? -4.003 18.385 1.071 1.00 90.56 134 ASP A CA 1
ATOM 1034 C C . ASP A 1 134 ? -3.335 17.825 2.346 1.00 90.56 134 ASP A C 1
ATOM 1036 O O . ASP A 1 134 ? -3.007 18.537 3.292 1.00 90.56 134 ASP A O 1
ATOM 1040 N N . ILE A 1 135 ? -3.124 16.507 2.368 1.00 89.31 135 ILE A N 1
ATOM 1041 C CA . ILE A 1 135 ? -2.326 15.804 3.368 1.00 89.31 135 ILE A CA 1
ATOM 1042 C C . ILE A 1 135 ? -0.981 15.498 2.729 1.00 89.31 135 ILE A C 1
ATOM 1044 O O . ILE A 1 135 ? -0.881 14.699 1.796 1.00 89.31 135 ILE A O 1
ATOM 1048 N N . ARG A 1 136 ? 0.067 16.147 3.234 1.00 90.25 136 ARG A N 1
ATOM 1049 C CA . ARG A 1 136 ? 1.390 16.131 2.610 1.00 90.25 136 ARG A CA 1
ATOM 1050 C C . ARG A 1 136 ? 2.375 15.258 3.370 1.00 90.25 136 ARG A C 1
ATOM 1052 O O . ARG A 1 136 ? 2.410 15.264 4.600 1.00 90.25 136 ARG A O 1
ATOM 1059 N N . ASP A 1 137 ? 3.205 14.539 2.623 1.00 88.69 137 ASP A N 1
ATOM 1060 C CA . ASP A 1 137 ? 4.363 13.835 3.153 1.00 88.69 137 ASP A CA 1
ATOM 1061 C C . ASP A 1 137 ? 5.438 14.819 3.655 1.00 88.69 137 ASP A C 1
ATOM 1063 O O . ASP A 1 137 ? 5.312 16.044 3.580 1.00 88.69 137 ASP A O 1
ATOM 1067 N N . PHE A 1 138 ? 6.550 14.285 4.158 1.00 82.88 138 PHE A N 1
ATOM 1068 C CA . PHE A 1 138 ? 7.663 15.092 4.665 1.00 82.88 138 PHE A CA 1
ATOM 1069 C C . PHE A 1 138 ? 8.397 15.923 3.600 1.00 82.88 138 PHE A C 1
ATOM 1071 O O . PHE A 1 138 ? 9.282 16.709 3.945 1.00 82.88 138 PHE A O 1
ATOM 1078 N N . ARG A 1 139 ? 8.077 15.726 2.319 1.00 83.94 139 ARG A N 1
ATOM 1079 C CA . ARG A 1 139 ? 8.596 16.485 1.175 1.00 83.94 139 ARG A CA 1
ATOM 1080 C C . ARG A 1 139 ? 7.570 17.491 0.652 1.00 83.94 139 ARG A C 1
ATOM 1082 O O . ARG A 1 139 ? 7.873 18.199 -0.299 1.00 83.94 139 ARG A O 1
ATOM 1089 N N . GLY A 1 140 ? 6.383 17.565 1.255 1.00 88.62 140 GLY A N 1
ATOM 1090 C CA . GLY A 1 140 ? 5.304 18.432 0.796 1.00 88.62 140 GLY A CA 1
ATOM 1091 C C . GLY A 1 140 ? 4.441 17.821 -0.312 1.00 88.62 140 GLY A C 1
ATOM 1092 O O . GLY A 1 140 ? 3.594 18.529 -0.858 1.00 88.62 140 GLY A O 1
ATOM 1093 N N . ASN A 1 141 ? 4.613 16.540 -0.648 1.00 91.44 141 ASN A N 1
ATOM 1094 C CA . ASN A 1 141 ? 3.850 15.890 -1.713 1.00 91.44 141 ASN A CA 1
ATOM 1095 C C . ASN A 1 141 ? 2.580 15.232 -1.160 1.00 91.44 141 ASN A C 1
ATOM 1097 O O . ASN A 1 141 ? 2.653 14.583 -0.114 1.00 91.44 141 ASN A O 1
ATOM 1101 N N . PRO A 1 142 ? 1.431 15.343 -1.847 1.00 94.62 142 PRO A N 1
ATOM 1102 C CA . PRO A 1 142 ? 0.260 14.547 -1.501 1.00 94.62 142 PRO A CA 1
ATOM 1103 C C . PRO A 1 142 ? 0.539 13.048 -1.693 1.00 94.62 142 PRO A C 1
ATOM 1105 O O . PRO A 1 142 ? 1.394 12.664 -2.492 1.00 94.62 142 PRO A O 1
ATOM 1108 N N . PHE A 1 143 ? -0.173 12.202 -0.949 1.00 95.88 143 PHE A N 1
ATOM 1109 C CA . PHE A 1 143 ? -0.037 10.738 -1.039 1.00 95.88 143 PHE A CA 1
ATOM 1110 C C . PHE A 1 143 ? -1.370 9.976 -0.949 1.00 95.88 143 PHE A C 1
ATOM 1112 O O . PHE A 1 143 ? -1.384 8.753 -1.083 1.00 95.88 143 PHE A O 1
ATOM 1119 N N . LEU A 1 144 ? -2.482 10.684 -0.740 1.00 97.06 144 LEU A N 1
ATOM 1120 C CA . LEU A 1 144 ? -3.841 10.142 -0.747 1.00 97.06 144 LEU A CA 1
ATOM 1121 C C . LEU A 1 144 ? -4.659 10.850 -1.825 1.00 97.06 144 LEU A C 1
ATOM 1123 O O . LEU A 1 144 ? -4.496 12.055 -2.031 1.00 97.06 144 LEU A O 1
ATOM 1127 N N . SER A 1 145 ? -5.548 10.106 -2.470 1.00 97.25 145 SER A N 1
ATOM 1128 C CA . SER A 1 145 ? -6.586 10.612 -3.365 1.00 97.25 145 SER A CA 1
ATOM 1129 C C . SER A 1 145 ? -7.964 10.261 -2.807 1.00 97.25 145 SER A C 1
ATOM 1131 O O . SER A 1 145 ? -8.168 9.145 -2.333 1.00 97.25 145 SER A O 1
ATOM 1133 N N . ASP A 1 146 ? -8.896 11.209 -2.868 1.00 96.44 146 ASP A N 1
ATOM 1134 C CA . ASP A 1 146 ? -10.310 11.032 -2.515 1.00 96.44 146 ASP A CA 1
ATOM 1135 C C . ASP A 1 146 ? -11.102 10.300 -3.613 1.00 96.44 146 ASP A C 1
ATOM 1137 O O . ASP A 1 146 ? -12.246 9.912 -3.393 1.00 96.44 146 ASP A O 1
ATOM 1141 N N . LEU A 1 147 ? -10.495 10.066 -4.787 1.00 96.81 147 LEU A N 1
ATOM 1142 C CA . LEU A 1 147 ? -11.091 9.209 -5.812 1.00 96.81 147 LEU A CA 1
ATOM 1143 C C . LEU A 1 147 ? -11.201 7.767 -5.293 1.00 96.81 147 LEU A C 1
ATOM 1145 O O . LEU A 1 147 ? -10.266 7.291 -4.639 1.00 96.81 147 LEU A O 1
ATOM 1149 N N . PRO A 1 148 ? -12.298 7.050 -5.594 1.00 97.00 148 PRO A N 1
ATOM 1150 C CA . PRO A 1 148 ? -12.453 5.659 -5.194 1.00 97.00 148 PRO A CA 1
ATOM 1151 C C . PRO A 1 148 ? -11.445 4.755 -5.919 1.00 97.00 148 PRO A C 1
ATOM 1153 O O . PRO A 1 148 ? -11.106 4.970 -7.085 1.00 97.00 148 PRO A O 1
ATOM 1156 N N . LEU A 1 149 ? -10.963 3.724 -5.223 1.00 96.19 149 LEU A N 1
ATOM 1157 C CA . LEU A 1 149 ? -10.203 2.627 -5.815 1.00 96.19 149 LEU A CA 1
ATOM 1158 C C . LEU A 1 149 ? -11.175 1.665 -6.511 1.00 96.19 149 LEU A C 1
ATOM 1160 O O . LEU A 1 149 ? -11.571 0.647 -5.950 1.00 96.19 149 LEU A O 1
ATOM 1164 N N . ASP A 1 150 ? -11.589 2.028 -7.715 1.00 92.94 150 ASP A N 1
ATOM 1165 C CA . ASP A 1 150 ? -12.420 1.217 -8.604 1.00 92.94 150 ASP A CA 1
ATOM 1166 C C . ASP A 1 150 ? -11.581 0.569 -9.723 1.00 92.94 150 ASP A C 1
ATOM 1168 O O . ASP A 1 150 ? -10.352 0.699 -9.763 1.00 92.94 150 ASP A O 1
ATOM 1172 N N . ASP A 1 151 ? -12.251 -0.107 -10.656 1.00 91.94 151 ASP A N 1
ATOM 1173 C CA . ASP A 1 151 ? -11.622 -0.756 -11.813 1.00 91.94 151 ASP A CA 1
ATOM 1174 C C . ASP A 1 151 ? -11.223 0.236 -12.927 1.00 91.94 151 ASP A C 1
ATOM 1176 O O . ASP A 1 151 ? -10.949 -0.171 -14.055 1.00 91.94 151 ASP A O 1
ATOM 1180 N N . SER A 1 152 ? -11.193 1.547 -12.651 1.00 94.50 152 SER A N 1
ATOM 1181 C CA . SER A 1 152 ? -10.640 2.527 -13.589 1.00 94.50 152 SER A CA 1
ATOM 1182 C C . SER A 1 152 ? -9.104 2.510 -13.577 1.00 94.50 152 SER A C 1
ATOM 1184 O O . SER A 1 152 ? -8.492 2.203 -12.543 1.00 94.50 152 SER A O 1
ATOM 1186 N N . PRO A 1 153 ? -8.456 2.853 -14.711 1.00 95.75 153 PRO A N 1
ATOM 1187 C CA . PRO A 1 153 ? -7.005 2.907 -14.789 1.00 95.75 153 PRO A CA 1
ATOM 1188 C C . PRO A 1 153 ? -6.447 3.925 -13.790 1.00 95.75 153 PRO A C 1
ATOM 1190 O O . PRO A 1 153 ? -6.872 5.086 -13.798 1.00 95.75 153 PRO A O 1
ATOM 1193 N N . PRO A 1 154 ? -5.444 3.554 -12.974 1.00 96.81 154 PRO A N 1
ATOM 1194 C CA . PRO A 1 154 ? -4.712 4.551 -12.219 1.00 96.81 154 PRO A CA 1
ATOM 1195 C C . PRO A 1 154 ? -3.928 5.461 -13.176 1.00 96.81 154 PRO A C 1
ATOM 1197 O O . PRO A 1 154 ? -3.674 5.089 -14.317 1.00 96.81 154 PRO A O 1
ATOM 1200 N N . PRO A 1 155 ? -3.465 6.640 -12.735 1.00 96.75 155 PRO A N 1
ATOM 1201 C CA . PRO A 1 155 ? -2.538 7.448 -13.528 1.00 96.75 15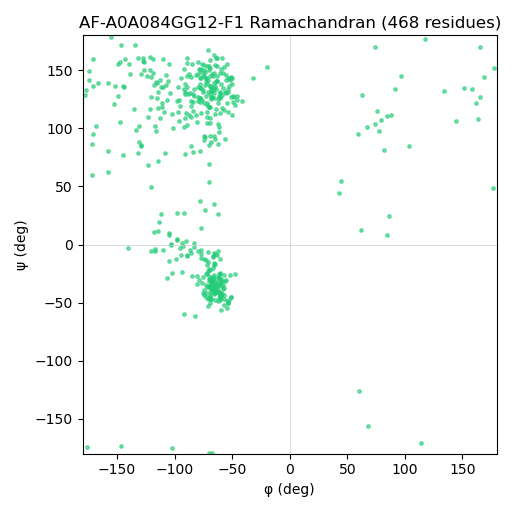5 PRO A CA 1
ATOM 1202 C C . PRO A 1 155 ? -1.214 6.700 -13.781 1.00 96.75 155 PRO A C 1
ATOM 1204 O O . PRO A 1 155 ? -0.600 6.211 -12.829 1.00 96.75 155 PRO A O 1
ATOM 1207 N N . LEU A 1 156 ? -0.767 6.584 -15.035 1.00 97.50 156 LEU A N 1
ATOM 1208 C CA . LEU A 1 156 ? 0.371 5.730 -15.424 1.00 97.50 156 LEU A CA 1
ATOM 1209 C C . LEU A 1 156 ? 1.589 6.512 -15.939 1.00 97.50 156 LEU A C 1
ATOM 1211 O O . LEU A 1 156 ? 2.530 5.909 -16.475 1.00 97.50 156 LEU A O 1
ATOM 1215 N N . LYS A 1 157 ? 1.628 7.838 -15.771 1.00 97.25 157 LYS A N 1
ATOM 1216 C CA . LYS A 1 157 ? 2.833 8.607 -16.101 1.00 97.25 157 LYS A CA 1
ATOM 1217 C C . LYS A 1 157 ? 3.927 8.290 -15.092 1.00 97.25 157 LYS A C 1
ATOM 1219 O O . LYS A 1 157 ? 3.659 7.918 -13.952 1.00 97.25 157 LYS A O 1
ATOM 1224 N N . TYR A 1 158 ? 5.188 8.438 -15.487 1.00 96.62 158 TYR A N 1
ATOM 1225 C CA . TYR A 1 158 ? 6.301 8.095 -14.599 1.00 96.62 158 TYR A CA 1
ATOM 1226 C C . TYR A 1 158 ? 6.311 8.957 -13.326 1.00 96.62 158 TYR A C 1
ATOM 1228 O O . TYR A 1 158 ? 6.642 8.475 -12.244 1.00 96.62 158 TYR A O 1
ATOM 1236 N N . GLU A 1 159 ? 5.870 10.208 -13.428 1.00 96.94 159 GLU A N 1
ATOM 1237 C CA . GLU A 1 159 ? 5.711 11.129 -12.304 1.00 96.94 159 GLU A CA 1
ATOM 1238 C C . GLU A 1 159 ? 4.716 10.591 -11.262 1.00 96.94 159 GLU A C 1
ATOM 1240 O O . GLU A 1 159 ? 4.944 10.747 -10.061 1.00 96.94 159 GLU A O 1
ATOM 1245 N N . ASP A 1 160 ? 3.684 9.866 -11.703 1.00 97.31 160 ASP A N 1
ATOM 1246 C CA . ASP A 1 160 ? 2.701 9.229 -10.825 1.00 97.31 160 ASP A CA 1
ATOM 1247 C C . ASP A 1 160 ? 3.293 8.030 -10.069 1.00 97.31 160 ASP A C 1
ATOM 1249 O O . ASP A 1 160 ? 2.806 7.672 -9.000 1.00 97.31 160 ASP A O 1
ATOM 1253 N N . PHE A 1 161 ? 4.373 7.414 -10.564 1.00 97.00 161 PHE A N 1
ATOM 1254 C CA . PHE A 1 161 ? 5.148 6.434 -9.793 1.00 97.00 161 PHE A CA 1
ATOM 1255 C C . PHE A 1 161 ? 6.089 7.117 -8.794 1.00 97.00 161 PHE A C 1
ATOM 1257 O O . PHE A 1 161 ? 6.358 6.569 -7.723 1.00 97.00 161 PHE A O 1
ATOM 1264 N N . VAL A 1 162 ? 6.592 8.316 -9.097 1.00 95.88 162 VAL A N 1
ATOM 1265 C CA . VAL A 1 162 ? 7.452 9.079 -8.179 1.00 95.88 162 VAL A CA 1
ATOM 1266 C C . VAL A 1 162 ? 6.642 9.588 -6.983 1.00 95.88 162 VAL A C 1
ATOM 1268 O O . VAL A 1 162 ? 7.069 9.407 -5.837 1.00 95.88 162 VAL A O 1
ATOM 1271 N N . ALA A 1 163 ? 5.458 10.150 -7.237 1.00 96.00 163 ALA A N 1
ATOM 1272 C CA . ALA A 1 163 ? 4.544 10.707 -6.240 1.00 96.00 163 ALA A CA 1
ATOM 1273 C C . ALA A 1 163 ? 3.150 10.047 -6.321 1.00 96.00 163 ALA A C 1
ATOM 1275 O O . ALA A 1 163 ? 2.177 10.690 -6.710 1.00 96.00 163 ALA A O 1
ATOM 1276 N N . PRO A 1 164 ? 3.040 8.755 -5.967 1.00 97.44 164 PRO A N 1
ATOM 1277 C CA . PRO A 1 164 ? 1.799 8.012 -6.109 1.00 97.44 164 PRO A CA 1
ATOM 1278 C C . PRO A 1 164 ? 0.773 8.446 -5.062 1.00 97.44 164 PRO A C 1
ATOM 1280 O O . PRO A 1 164 ? 1.108 8.688 -3.898 1.00 97.44 164 PRO A O 1
ATOM 1283 N N . LEU A 1 165 ? -0.489 8.480 -5.482 1.00 97.94 165 LEU A N 1
ATOM 1284 C CA . LEU A 1 165 ? -1.639 8.732 -4.625 1.00 97.94 165 LEU A CA 1
ATOM 1285 C C . LEU A 1 165 ? -2.394 7.426 -4.411 1.00 97.94 165 LEU A C 1
ATOM 1287 O O . LEU A 1 165 ? -2.804 6.792 -5.383 1.00 97.94 165 LEU A O 1
ATOM 1291 N N . LEU A 1 166 ? -2.597 7.031 -3.157 1.00 98.12 166 LEU A N 1
ATOM 1292 C CA . LEU A 1 166 ? -3.476 5.908 -2.856 1.00 98.12 166 LEU A CA 1
ATOM 1293 C C . LEU A 1 166 ? -4.936 6.358 -2.933 1.00 98.12 166 LEU A C 1
ATOM 1295 O O . LEU A 1 166 ? -5.314 7.318 -2.264 1.00 98.12 166 LEU A O 1
ATOM 1299 N N . ARG A 1 167 ? -5.745 5.656 -3.727 1.00 98.12 167 ARG A N 1
ATOM 1300 C CA . ARG A 1 167 ? -7.188 5.894 -3.867 1.00 98.12 167 ARG A CA 1
ATOM 1301 C C . ARG A 1 167 ? -7.972 5.386 -2.649 1.00 98.12 167 ARG A C 1
ATOM 1303 O O . ARG A 1 167 ? -7.513 4.504 -1.915 1.00 98.12 167 ARG A O 1
ATOM 1310 N N . LYS A 1 168 ? -9.133 5.986 -2.405 1.00 98.00 168 LYS A N 1
ATOM 1311 C CA . LYS A 1 168 ? -9.991 5.739 -1.241 1.00 98.00 168 LYS A CA 1
ATOM 1312 C C . LYS A 1 168 ? -10.722 4.407 -1.363 1.00 98.00 168 LYS A C 1
ATOM 1314 O O . LYS A 1 168 ? -11.122 4.012 -2.453 1.00 98.00 168 LYS A O 1
ATOM 1319 N N . PHE A 1 169 ? -10.934 3.723 -0.246 1.00 97.94 169 PHE A N 1
ATOM 1320 C CA . PHE A 1 169 ? -11.687 2.475 -0.221 1.00 97.94 169 PHE A CA 1
ATOM 1321 C C . PHE A 1 169 ? -13.144 2.709 -0.671 1.00 97.94 169 PHE A C 1
ATOM 1323 O O . PHE A 1 169 ? -13.823 3.556 -0.082 1.00 97.94 169 PHE A O 1
ATOM 1330 N N . PRO A 1 170 ? -13.671 1.988 -1.682 1.00 96.69 170 PRO A N 1
ATOM 1331 C CA . PRO A 1 170 ? -15.009 2.258 -2.220 1.00 96.69 170 PRO A CA 1
ATOM 1332 C C . PRO A 1 170 ? -16.146 2.132 -1.201 1.00 96.69 170 PRO A C 1
ATOM 1334 O O . PRO A 1 170 ? -17.138 2.844 -1.299 1.00 96.69 170 PRO A O 1
ATOM 1337 N N . GLN A 1 171 ? -15.998 1.268 -0.1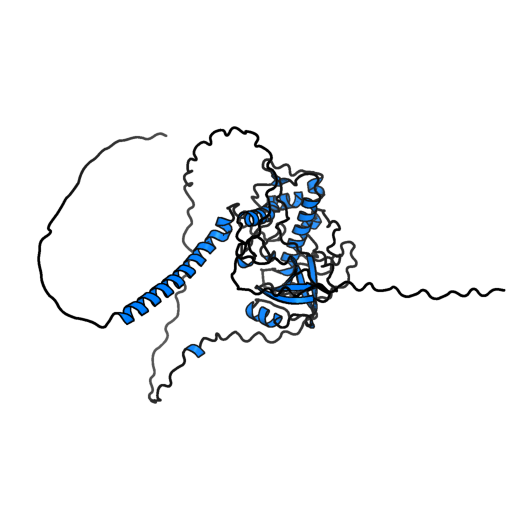93 1.00 95.69 171 GLN A N 1
ATOM 1338 C CA . GLN A 1 171 ? -17.008 1.047 0.848 1.00 95.69 171 GLN A CA 1
ATOM 1339 C C . GLN A 1 171 ? -16.715 1.846 2.134 1.00 95.69 171 GLN A C 1
ATOM 1341 O O . GLN A 1 171 ? -17.107 1.428 3.221 1.00 95.69 171 GLN A O 1
ATOM 1346 N N . HIS A 1 172 ? -16.016 2.984 2.037 1.00 95.44 172 HIS A N 1
ATOM 1347 C CA . HIS A 1 172 ? -15.612 3.794 3.197 1.00 95.44 172 HIS A CA 1
ATOM 1348 C C . HIS A 1 172 ? -16.778 4.332 4.040 1.00 95.44 172 HIS A C 1
ATOM 1350 O O . HIS A 1 172 ? -16.592 4.553 5.233 1.00 95.44 172 HIS A O 1
ATOM 1356 N N . ASP A 1 173 ? -17.964 4.499 3.451 1.00 95.38 173 ASP A N 1
ATOM 1357 C CA . ASP A 1 173 ? -19.166 4.958 4.162 1.00 95.38 173 ASP A CA 1
ATOM 1358 C C . ASP A 1 173 ? -19.951 3.817 4.834 1.00 95.38 173 ASP A C 1
ATOM 1360 O O . ASP A 1 173 ? -20.916 4.052 5.564 1.00 95.38 173 ASP A O 1
ATOM 1364 N N . GLN A 1 174 ? -19.574 2.558 4.588 1.00 96.31 174 GLN A N 1
ATOM 1365 C CA . GLN A 1 174 ? -20.257 1.416 5.186 1.00 96.31 174 GLN A CA 1
ATOM 1366 C C . GLN A 1 174 ? -19.807 1.189 6.630 1.00 96.31 174 GLN A C 1
ATOM 1368 O O . GLN A 1 174 ? -18.642 1.358 6.991 1.00 96.31 174 GLN A O 1
ATOM 1373 N N . ARG A 1 175 ? -20.737 0.710 7.465 1.00 95.75 175 ARG A N 1
ATOM 1374 C CA . ARG A 1 175 ? -20.426 0.305 8.839 1.00 95.75 175 ARG A CA 1
ATOM 1375 C C . ARG A 1 175 ? -19.371 -0.804 8.839 1.00 95.75 175 ARG A C 1
ATOM 1377 O O . ARG A 1 175 ? -19.564 -1.844 8.208 1.00 95.75 175 ARG A O 1
ATOM 1384 N N . ILE A 1 176 ? -18.315 -0.594 9.620 1.00 97.38 176 ILE A N 1
ATOM 1385 C CA . ILE A 1 176 ? -17.257 -1.575 9.862 1.00 97.38 176 ILE A CA 1
ATOM 1386 C C . ILE A 1 176 ? -17.706 -2.530 10.967 1.00 97.38 176 ILE A C 1
ATOM 1388 O O . ILE A 1 176 ? -18.081 -2.099 12.060 1.00 97.38 176 ILE A O 1
ATOM 1392 N N . ASN A 1 177 ? -17.631 -3.829 10.703 1.00 96.62 177 ASN A N 1
ATOM 1393 C CA . ASN A 1 177 ? -17.875 -4.863 11.698 1.00 96.62 177 ASN A CA 1
ATOM 1394 C C . ASN A 1 177 ? -16.552 -5.550 12.050 1.00 96.62 177 ASN A C 1
ATOM 1396 O O . ASN A 1 177 ? -15.932 -6.209 11.212 1.00 96.62 177 ASN A O 1
ATOM 1400 N N . PHE A 1 178 ? -16.103 -5.381 13.293 1.00 96.56 178 PHE A N 1
ATOM 1401 C CA . PHE A 1 178 ? -14.856 -5.961 13.787 1.00 96.56 178 PHE A CA 1
ATOM 1402 C C . PHE A 1 178 ? -15.077 -7.401 14.255 1.00 96.56 178 PHE A C 1
ATOM 1404 O O . PHE A 1 178 ? -15.886 -7.638 15.147 1.00 96.56 178 PHE A O 1
ATOM 1411 N N . ARG A 1 179 ? -14.334 -8.362 13.684 1.00 95.31 179 ARG A N 1
ATOM 1412 C CA . ARG A 1 179 ? -14.391 -9.777 14.091 1.00 95.31 179 ARG A CA 1
ATOM 1413 C C . ARG A 1 179 ? -13.363 -10.105 15.165 1.00 95.31 179 ARG A C 1
ATOM 1415 O O . ARG A 1 179 ? -13.695 -10.615 16.226 1.00 95.31 179 ARG A O 1
ATOM 1422 N N . LYS A 1 180 ? -12.086 -9.902 14.835 1.00 95.62 180 LYS A N 1
ATOM 1423 C CA . LYS A 1 180 ? -10.950 -10.414 15.614 1.00 95.62 180 LYS A CA 1
ATOM 1424 C C . LYS A 1 180 ? -9.695 -9.604 15.329 1.00 95.62 180 LYS A C 1
ATOM 1426 O O . LYS A 1 180 ? -9.410 -9.309 14.169 1.00 95.62 180 LYS A O 1
ATOM 1431 N N . ARG A 1 181 ? -8.906 -9.313 16.363 1.00 96.88 181 ARG A N 1
ATOM 1432 C CA . ARG A 1 181 ? -7.552 -8.770 16.205 1.00 96.88 181 ARG A CA 1
ATOM 1433 C C . ARG A 1 181 ? -6.621 -9.826 15.601 1.00 96.88 181 ARG A C 1
ATOM 1435 O O . ARG A 1 181 ? -6.516 -10.937 16.116 1.00 96.88 181 ARG A O 1
ATOM 1442 N N . LEU A 1 182 ? -5.960 -9.488 14.498 1.00 95.25 182 LEU A N 1
ATOM 1443 C CA . LEU A 1 182 ? -5.020 -10.356 13.777 1.00 95.25 182 LEU A CA 1
ATOM 1444 C C . LEU A 1 182 ? -3.566 -10.156 14.215 1.00 95.25 182 LEU A C 1
ATOM 1446 O O . LEU A 1 182 ? -2.743 -11.056 14.029 1.00 95.25 182 LEU A O 1
ATOM 1450 N N . GLY A 1 183 ? -3.255 -8.986 14.768 1.00 94.62 183 GLY A N 1
ATOM 1451 C CA . GLY A 1 183 ? -1.957 -8.662 15.342 1.00 94.62 183 GLY A CA 1
ATOM 1452 C C . GLY A 1 183 ? -1.778 -7.166 15.560 1.00 94.62 183 GLY A C 1
ATOM 1453 O O . GLY A 1 183 ? -2.563 -6.349 15.080 1.00 94.62 183 GLY A O 1
ATOM 1454 N N . GLU A 1 184 ? -0.715 -6.817 16.266 1.00 95.38 184 GLU A N 1
ATOM 1455 C CA . GLU A 1 184 ? -0.335 -5.452 16.596 1.00 95.38 184 GLU A CA 1
ATOM 1456 C C . GLU A 1 184 ? 1.182 -5.292 16.452 1.00 95.38 184 GLU A C 1
ATOM 1458 O O . GLU A 1 184 ? 1.949 -6.228 16.686 1.00 95.38 184 GLU A O 1
ATOM 1463 N N . GLY A 1 185 ? 1.622 -4.107 16.036 1.00 92.62 185 GLY A N 1
ATOM 1464 C CA . GLY A 1 185 ? 3.033 -3.787 15.843 1.00 92.62 185 GLY A CA 1
ATOM 1465 C C . GLY A 1 185 ? 3.331 -2.330 16.168 1.00 92.62 185 GLY A C 1
ATOM 1466 O O . GLY A 1 185 ? 2.468 -1.593 16.630 1.00 92.62 185 GLY A O 1
ATOM 1467 N N . LEU A 1 186 ? 4.559 -1.885 15.901 1.00 90.50 186 LEU A N 1
ATOM 1468 C CA . LEU A 1 186 ? 4.991 -0.514 16.214 1.00 90.50 186 LEU A CA 1
ATOM 1469 C C . LEU A 1 186 ? 4.257 0.573 15.413 1.00 90.50 186 LEU A C 1
ATOM 1471 O O . LEU A 1 186 ? 4.305 1.738 15.794 1.00 90.50 186 LEU A O 1
ATOM 1475 N N . GLU A 1 187 ? 3.609 0.209 14.307 1.00 92.38 187 GLU A N 1
ATOM 1476 C CA . GLU A 1 187 ? 3.004 1.153 13.359 1.00 92.38 187 GLU A CA 1
ATOM 1477 C C . GLU A 1 187 ? 1.476 1.201 13.435 1.00 92.38 187 GLU A C 1
ATOM 1479 O O . GLU A 1 187 ? 0.872 2.237 13.148 1.00 92.38 187 GLU A O 1
ATOM 1484 N N . GLY A 1 188 ? 0.855 0.086 13.820 1.00 95.50 188 GLY A N 1
ATOM 1485 C CA . GLY A 1 188 ? -0.590 -0.068 13.838 1.00 95.50 188 GLY A CA 1
ATOM 1486 C C . GLY A 1 188 ? -1.054 -1.405 14.409 1.00 95.50 188 GLY A C 1
ATOM 1487 O O . GLY A 1 188 ? -0.260 -2.230 14.870 1.00 95.50 188 GLY A O 1
ATOM 1488 N N . VAL A 1 189 ? -2.362 -1.619 14.333 1.00 97.06 189 VAL A N 1
ATOM 1489 C CA . VAL A 1 189 ? -3.055 -2.869 14.666 1.00 97.06 189 VAL A CA 1
ATOM 1490 C C . VAL A 1 189 ? -3.872 -3.335 13.481 1.00 97.06 189 VAL A C 1
ATOM 1492 O O . VAL A 1 189 ? -4.426 -2.521 12.749 1.00 97.06 189 VAL A O 1
ATOM 1495 N N . VAL A 1 190 ? -3.958 -4.647 13.301 1.00 97.62 190 VAL A N 1
ATOM 1496 C CA . VAL A 1 190 ? -4.693 -5.270 12.206 1.00 97.62 190 VAL A CA 1
ATOM 1497 C C . VAL A 1 190 ? -5.878 -6.050 12.759 1.00 97.62 190 VAL A C 1
ATOM 1499 O O . VAL A 1 190 ? -5.719 -6.862 13.672 1.00 97.62 190 VAL A O 1
ATOM 1502 N N . TYR A 1 191 ? -7.058 -5.849 12.177 1.00 97.94 191 TYR A N 1
ATOM 1503 C CA . TYR A 1 191 ? -8.281 -6.590 12.492 1.00 97.94 191 TYR A CA 1
ATOM 1504 C C . TYR A 1 191 ? -8.807 -7.342 11.270 1.00 97.94 191 TYR A C 1
ATOM 1506 O O . TYR A 1 191 ? -8.690 -6.860 10.149 1.00 97.94 191 TYR A O 1
ATOM 1514 N N . ARG A 1 192 ? -9.439 -8.499 11.488 1.00 97.25 192 ARG A N 1
ATOM 1515 C CA . ARG A 1 192 ? -10.347 -9.119 10.517 1.00 97.25 192 ARG A CA 1
ATOM 1516 C C . ARG A 1 192 ? -11.681 -8.398 10.621 1.00 97.25 192 ARG A C 1
ATOM 1518 O O . ARG A 1 192 ? -12.257 -8.352 11.711 1.00 97.25 192 ARG A O 1
ATOM 1525 N N . VAL A 1 193 ? -12.159 -7.857 9.511 1.00 97.69 193 VAL A N 1
ATOM 1526 C CA . VAL A 1 193 ? -13.396 -7.070 9.449 1.00 97.69 193 VAL A CA 1
ATOM 1527 C C . VAL A 1 193 ? -14.261 -7.497 8.270 1.00 97.69 193 VAL A C 1
ATOM 1529 O O . VAL A 1 193 ? -13.825 -8.284 7.431 1.00 97.69 193 VAL A O 1
ATOM 1532 N N . TRP A 1 194 ? -15.481 -6.981 8.207 1.00 97.25 194 TRP A N 1
ATOM 1533 C CA . TRP A 1 194 ? -16.288 -6.908 6.989 1.00 97.25 194 TRP A CA 1
ATOM 1534 C C . TRP A 1 194 ? -17.083 -5.596 7.000 1.00 97.25 194 TRP A C 1
ATOM 1536 O O . TRP A 1 194 ? -17.271 -4.988 8.060 1.00 97.25 194 TRP A O 1
ATOM 1546 N N . PHE A 1 195 ? -17.529 -5.154 5.829 1.00 95.88 195 PHE A N 1
ATOM 1547 C CA . PHE A 1 195 ? -18.263 -3.902 5.651 1.00 95.88 195 PHE A CA 1
ATOM 1548 C C . PHE A 1 195 ? -19.707 -4.211 5.248 1.00 95.88 195 PHE A C 1
ATOM 1550 O O . PHE A 1 195 ? -19.945 -5.089 4.423 1.00 95.88 195 PHE A O 1
ATOM 1557 N N . GLY A 1 196 ? -20.676 -3.525 5.859 1.00 92.62 196 GLY A N 1
ATOM 1558 C CA . GLY A 1 196 ? -22.088 -3.696 5.503 1.00 92.62 196 GLY A CA 1
ATOM 1559 C C . GLY A 1 196 ? -22.688 -5.070 5.876 1.00 92.62 196 GLY A C 1
ATOM 1560 O O . GLY A 1 196 ? -22.239 -5.704 6.840 1.00 92.62 196 GLY A O 1
ATOM 1561 N N . PRO A 1 197 ? -23.765 -5.502 5.185 1.00 86.25 197 PRO A N 1
ATOM 1562 C CA . PRO A 1 197 ? -24.499 -6.726 5.495 1.00 86.25 197 PRO A CA 1
ATOM 1563 C C . PRO A 1 197 ? -23.838 -7.961 4.860 1.00 86.25 197 PRO A C 1
ATOM 1565 O O . PRO A 1 197 ? -24.299 -8.468 3.843 1.00 86.25 197 PRO A O 1
ATOM 1568 N N . GLY A 1 198 ? -22.772 -8.458 5.489 1.00 71.81 198 GLY A N 1
ATOM 1569 C CA . GLY A 1 198 ? -22.210 -9.785 5.207 1.00 71.81 198 GLY A CA 1
ATOM 1570 C C . GLY A 1 198 ? -20.776 -9.795 4.660 1.00 71.81 198 GLY A C 1
ATOM 1571 O O . GLY A 1 198 ? -20.169 -8.737 4.494 1.00 71.81 198 GLY A O 1
ATOM 1572 N N . PRO A 1 199 ? -20.199 -10.996 4.449 1.00 75.50 199 PRO A N 1
ATOM 1573 C CA . PRO A 1 199 ? -18.866 -11.167 3.860 1.00 75.50 199 PRO A CA 1
ATOM 1574 C C . PRO A 1 199 ? -18.787 -10.493 2.476 1.00 75.50 199 PRO A C 1
ATOM 1576 O O . PRO A 1 199 ? -19.811 -10.368 1.804 1.00 75.50 199 PRO A O 1
ATOM 1579 N N . PRO A 1 200 ? -17.597 -10.052 2.023 1.00 82.25 200 PRO A N 1
ATOM 1580 C CA . PRO A 1 200 ? -16.277 -10.642 2.283 1.00 82.25 200 PRO A CA 1
ATOM 1581 C C . PRO A 1 200 ? -15.542 -10.143 3.537 1.00 82.25 200 PRO A C 1
ATOM 1583 O O . PRO A 1 200 ? -15.821 -9.081 4.091 1.00 82.25 200 PRO A O 1
ATOM 1586 N N . HIS A 1 201 ? -14.565 -10.941 3.980 1.00 92.00 201 HIS A N 1
ATOM 1587 C CA . HIS A 1 201 ? -13.657 -10.571 5.062 1.00 92.00 201 HIS A CA 1
ATOM 1588 C C . HIS A 1 201 ? -12.425 -9.835 4.538 1.00 92.00 201 HIS A C 1
ATOM 1590 O O . HIS A 1 201 ? -11.768 -10.294 3.608 1.00 92.00 201 HIS A O 1
ATOM 1596 N N . PHE A 1 202 ? -12.062 -8.756 5.222 1.00 97.44 202 PHE A N 1
ATOM 1597 C CA . PHE A 1 202 ? -10.867 -7.966 4.949 1.00 97.44 202 PHE A CA 1
ATOM 1598 C C . PHE A 1 202 ? -9.921 -7.969 6.147 1.00 97.44 202 PHE A C 1
ATOM 1600 O O . PHE A 1 202 ? -10.334 -8.212 7.287 1.00 97.44 202 PHE A O 1
ATOM 1607 N N . ALA A 1 203 ? -8.655 -7.655 5.893 1.00 97.75 203 ALA A N 1
ATOM 1608 C CA . ALA A 1 203 ? -7.721 -7.226 6.921 1.00 97.75 203 ALA A CA 1
ATOM 1609 C C . ALA A 1 203 ? -7.668 -5.689 6.947 1.00 97.75 203 ALA A C 1
ATOM 1611 O O . ALA A 1 203 ? -7.401 -5.052 5.935 1.00 97.75 203 ALA A O 1
ATOM 1612 N N . LEU A 1 204 ? -7.926 -5.086 8.105 1.00 98.25 204 LEU A N 1
ATOM 1613 C CA . LEU A 1 204 ? -7.945 -3.638 8.303 1.00 98.25 204 LEU A CA 1
ATOM 1614 C C . LEU A 1 204 ? -6.787 -3.229 9.212 1.00 98.25 204 LEU A C 1
ATOM 1616 O O . LEU A 1 204 ? -6.831 -3.517 10.410 1.00 98.25 204 LEU A O 1
ATOM 1620 N N . LYS A 1 205 ? -5.765 -2.566 8.659 1.00 98.12 205 LYS A N 1
ATOM 1621 C CA . LYS A 1 205 ? -4.630 -2.015 9.421 1.00 98.12 205 LYS A CA 1
ATOM 1622 C C . LYS A 1 205 ? -4.951 -0.583 9.838 1.00 98.12 205 LYS A C 1
ATOM 1624 O O . LYS A 1 205 ? -5.034 0.290 8.984 1.00 98.12 205 LYS A O 1
ATOM 1629 N N . ILE A 1 206 ? -5.111 -0.344 11.137 1.00 97.50 206 ILE A N 1
ATOM 1630 C CA . ILE A 1 206 ? -5.329 0.979 11.736 1.00 97.50 206 ILE A CA 1
ATOM 1631 C C . ILE A 1 206 ? -3.991 1.497 12.262 1.00 97.50 206 ILE A C 1
ATOM 1633 O O . ILE A 1 206 ? -3.349 0.830 13.075 1.00 97.50 206 ILE A O 1
ATOM 1637 N N . PHE A 1 207 ? -3.567 2.678 11.817 1.00 95.88 207 PHE A N 1
ATOM 1638 C CA . PHE A 1 207 ? -2.268 3.249 12.179 1.00 95.88 207 PHE A CA 1
ATOM 1639 C C . PHE A 1 207 ? -2.337 4.013 13.500 1.00 95.88 207 PHE A C 1
ATOM 1641 O O . PHE A 1 207 ? -3.310 4.707 13.776 1.00 95.88 207 PHE A O 1
ATOM 1648 N N . TRP A 1 208 ? -1.273 3.948 14.305 1.00 93.44 208 TRP A N 1
ATOM 1649 C CA . TRP A 1 208 ? -1.198 4.691 15.573 1.00 93.44 208 TRP A CA 1
ATOM 1650 C C . TRP A 1 208 ? -1.019 6.201 15.399 1.00 93.44 208 TRP A C 1
ATOM 1652 O O . TRP A 1 208 ? -1.350 6.966 16.306 1.00 93.44 208 TRP A O 1
ATOM 1662 N N . ASN A 1 209 ? -0.462 6.612 14.254 1.00 87.56 209 ASN A N 1
ATOM 1663 C CA . ASN A 1 209 ? -0.062 7.985 13.959 1.00 87.56 209 ASN A CA 1
ATOM 1664 C C . ASN A 1 209 ? -0.757 8.490 12.692 1.00 87.56 209 ASN A C 1
ATOM 1666 O O . ASN A 1 209 ? -0.410 8.084 11.578 1.00 87.56 209 ASN A O 1
ATOM 1670 N N . SER A 1 210 ? -1.696 9.418 12.874 1.00 78.31 210 SER A N 1
ATOM 1671 C CA . SER A 1 210 ? -2.454 10.046 11.787 1.00 78.31 210 SER A CA 1
ATOM 1672 C C . SER A 1 210 ? -1.775 11.297 11.222 1.00 78.31 210 SER A C 1
ATOM 1674 O O . SER A 1 210 ? -2.219 11.815 10.200 1.00 78.31 210 SER A O 1
ATOM 1676 N N . ARG A 1 211 ? -0.709 11.804 11.857 1.00 75.62 211 ARG A N 1
ATOM 1677 C CA . ARG A 1 211 ? -0.001 13.015 11.419 1.00 75.62 211 ARG A CA 1
ATOM 1678 C C . ARG A 1 211 ? 1.495 12.793 11.254 1.00 75.62 211 ARG A C 1
ATOM 1680 O O . ARG A 1 211 ? 2.108 11.920 11.867 1.00 75.62 211 ARG A O 1
ATOM 1687 N N . SER A 1 212 ? 2.087 13.655 10.431 1.00 67.25 212 SER A N 1
ATOM 1688 C CA . SER A 1 212 ? 3.532 13.733 10.263 1.00 67.25 212 SER A CA 1
ATOM 1689 C C . SER A 1 212 ? 4.198 14.118 11.582 1.00 67.25 212 SER A C 1
ATOM 1691 O O . SER A 1 212 ? 3.981 15.211 12.113 1.00 67.25 212 SER A O 1
ATOM 1693 N N . SER A 1 213 ? 5.094 13.260 12.064 1.00 56.59 213 SER A N 1
ATOM 1694 C CA . SER A 1 213 ? 5.953 13.527 13.223 1.00 56.59 213 SER A CA 1
ATOM 1695 C C . SER A 1 213 ? 6.908 14.714 13.019 1.00 56.59 213 SER A C 1
ATOM 1697 O O . SER A 1 213 ? 7.559 15.141 13.972 1.00 56.59 213 SER A O 1
ATOM 1699 N N . LEU A 1 214 ? 6.963 15.310 11.816 1.00 52.41 214 LEU A N 1
ATOM 1700 C CA . LEU A 1 214 ? 7.681 16.564 11.549 1.00 52.41 214 LEU A CA 1
ATOM 1701 C C . LEU A 1 214 ? 7.226 17.721 12.443 1.00 52.41 214 LEU A C 1
ATOM 1703 O O . LEU A 1 214 ? 8.049 18.562 12.792 1.00 52.41 214 LEU A O 1
ATOM 1707 N N . ALA A 1 215 ? 5.952 17.757 12.845 1.00 52.75 215 ALA A N 1
ATOM 1708 C CA . ALA A 1 215 ? 5.490 18.741 13.822 1.00 52.75 215 ALA A CA 1
ATOM 1709 C C . ALA A 1 215 ? 6.041 18.468 15.236 1.00 52.75 215 ALA A C 1
ATOM 1711 O O . ALA A 1 215 ? 6.090 19.375 16.062 1.00 52.75 215 ALA A O 1
ATOM 1712 N N . GLN A 1 216 ? 6.461 17.232 15.523 1.00 53.75 216 GLN A N 1
ATOM 1713 C CA . GLN A 1 216 ? 6.725 16.762 16.882 1.00 53.75 216 GLN A CA 1
ATOM 1714 C C . GLN A 1 216 ? 8.208 16.637 17.244 1.00 53.75 216 GLN A C 1
ATOM 1716 O O . GLN A 1 216 ? 8.525 16.547 18.427 1.00 53.75 216 GLN A O 1
ATOM 1721 N N . SER A 1 217 ? 9.148 16.670 16.292 1.00 50.97 217 SER A N 1
ATOM 1722 C CA . SER A 1 217 ? 10.566 16.626 16.662 1.00 50.97 217 SER A CA 1
ATOM 1723 C C . SER A 1 217 ? 11.479 17.408 15.726 1.00 50.97 217 SER A C 1
ATOM 1725 O O . SER A 1 217 ? 11.855 16.942 14.653 1.00 50.97 217 SER A O 1
ATOM 1727 N N . LYS A 1 218 ? 11.940 18.573 16.204 1.00 56.25 218 LYS A N 1
ATOM 1728 C CA . LYS A 1 218 ? 13.071 19.319 15.620 1.00 56.25 218 LYS A CA 1
ATOM 1729 C C . LYS A 1 218 ? 14.387 18.521 15.618 1.00 56.25 218 LYS A C 1
ATOM 1731 O O . LYS A 1 218 ? 15.333 18.941 14.960 1.00 56.25 218 LYS A O 1
ATOM 1736 N N . HIS A 1 219 ? 14.458 17.395 16.336 1.00 55.56 219 HIS A N 1
ATOM 1737 C CA . HIS A 1 219 ? 15.697 16.648 16.577 1.00 55.56 219 HIS A CA 1
ATOM 1738 C C . HIS A 1 219 ? 15.681 15.203 16.061 1.00 55.56 219 HIS A C 1
ATOM 1740 O O . HIS A 1 219 ? 16.718 14.546 16.102 1.00 55.56 219 HIS A O 1
ATOM 1746 N N . ASN A 1 220 ? 14.554 14.692 15.553 1.00 54.44 220 ASN A N 1
ATOM 1747 C CA . ASN A 1 220 ? 14.499 13.325 15.052 1.00 54.44 220 ASN A CA 1
ATOM 1748 C C . ASN A 1 220 ? 14.867 13.299 13.567 1.00 54.44 220 ASN A C 1
ATOM 1750 O O . ASN A 1 220 ? 14.081 13.652 12.686 1.00 54.44 220 ASN A O 1
ATOM 1754 N N . THR A 1 221 ? 16.095 12.875 13.291 1.00 56.00 221 THR A N 1
ATOM 1755 C CA . THR A 1 221 ? 16.604 12.645 11.935 1.00 56.00 221 THR A CA 1
ATOM 1756 C C . THR A 1 221 ? 15.860 11.511 11.221 1.00 56.00 221 THR A C 1
ATOM 1758 O O . THR A 1 221 ? 15.886 11.452 9.990 1.00 56.00 221 THR A O 1
ATOM 1761 N N . ASN A 1 222 ? 15.126 10.665 11.955 1.00 59.25 222 ASN A N 1
ATOM 1762 C CA . ASN A 1 222 ? 14.260 9.638 11.387 1.00 59.25 222 ASN A CA 1
ATOM 1763 C C . ASN A 1 222 ? 12.870 10.197 11.059 1.00 59.25 222 ASN A C 1
ATOM 1765 O O . ASN A 1 222 ? 11.909 10.049 11.811 1.00 59.25 222 ASN A O 1
ATOM 1769 N N . ARG A 1 223 ? 12.763 10.800 9.867 1.00 68.88 223 ARG A N 1
ATOM 1770 C CA . ARG A 1 223 ? 11.503 11.210 9.214 1.00 68.88 223 ARG A CA 1
ATOM 1771 C C . ARG A 1 223 ? 10.690 10.000 8.735 1.00 68.88 223 ARG A C 1
ATOM 1773 O O . ARG A 1 223 ? 10.379 9.877 7.552 1.00 68.88 223 ARG A O 1
ATOM 1780 N N . HIS A 1 224 ? 10.409 9.059 9.627 1.00 78.50 224 HIS A N 1
ATOM 1781 C CA . HIS A 1 224 ? 9.640 7.870 9.297 1.00 78.50 224 HIS A CA 1
ATOM 1782 C C . HIS A 1 224 ? 8.176 8.070 9.692 1.00 78.50 224 HIS A C 1
ATOM 1784 O O . HIS A 1 224 ? 7.853 8.194 10.871 1.00 78.50 224 HIS A O 1
ATOM 1790 N N . TRP A 1 225 ? 7.300 8.111 8.687 1.00 88.00 225 TRP A N 1
ATOM 1791 C CA . TRP A 1 225 ? 5.852 8.092 8.861 1.00 88.00 225 TRP A CA 1
ATOM 1792 C C . TRP A 1 225 ? 5.308 6.814 8.202 1.00 88.00 225 TRP A C 1
ATOM 1794 O O . TRP A 1 225 ? 5.229 6.772 6.970 1.00 88.00 225 TRP A O 1
ATOM 1804 N N . PRO A 1 226 ? 4.981 5.771 8.994 1.00 90.81 226 PRO A N 1
ATOM 1805 C CA . PRO A 1 226 ? 4.574 4.464 8.476 1.00 90.81 226 PRO A CA 1
ATOM 1806 C C . PRO A 1 226 ? 3.432 4.525 7.461 1.00 90.81 226 PRO A C 1
ATOM 1808 O O . PRO A 1 226 ? 3.569 3.995 6.363 1.00 90.81 226 PRO A O 1
ATOM 1811 N N . LEU A 1 227 ? 2.366 5.269 7.786 1.00 94.00 227 LEU A N 1
ATOM 1812 C CA . LEU A 1 227 ? 1.200 5.454 6.920 1.00 94.00 227 LEU A CA 1
ATOM 1813 C C . LEU A 1 227 ? 1.596 5.941 5.521 1.00 94.00 227 LEU A C 1
ATOM 1815 O O . LEU A 1 227 ? 1.203 5.342 4.529 1.00 94.00 227 LEU A O 1
ATOM 1819 N N . VAL A 1 228 ? 2.414 6.995 5.425 1.00 93.75 228 VAL A N 1
ATOM 1820 C CA . VAL A 1 228 ? 2.860 7.532 4.127 1.00 93.75 228 VAL A CA 1
ATOM 1821 C C . VAL A 1 228 ? 3.659 6.498 3.345 1.00 93.75 228 VAL A C 1
ATOM 1823 O O . VAL A 1 228 ? 3.435 6.336 2.146 1.00 93.75 228 VAL A O 1
ATOM 1826 N N . ASN A 1 229 ? 4.605 5.823 4.007 1.00 92.88 229 ASN A N 1
ATOM 1827 C CA . ASN A 1 229 ? 5.455 4.832 3.348 1.00 92.88 229 ASN A CA 1
ATOM 1828 C C . ASN A 1 229 ? 4.608 3.697 2.767 1.00 92.88 229 ASN A C 1
ATOM 1830 O O . ASN A 1 229 ? 4.805 3.311 1.615 1.00 92.88 229 ASN A O 1
ATOM 1834 N N . GLU A 1 230 ? 3.648 3.203 3.542 1.00 95.94 230 GLU A N 1
ATOM 1835 C CA . GLU A 1 230 ? 2.786 2.107 3.128 1.00 95.94 230 GLU A CA 1
ATOM 1836 C C . GLU A 1 230 ? 1.804 2.542 2.037 1.00 95.94 230 GLU A C 1
ATOM 1838 O O . GLU A 1 230 ? 1.771 1.899 0.991 1.00 95.94 230 GLU A O 1
ATOM 1843 N N . CYS A 1 231 ? 1.124 3.688 2.190 1.00 97.31 231 CYS A N 1
ATOM 1844 C CA . CYS A 1 231 ? 0.231 4.244 1.166 1.00 97.31 231 CYS A CA 1
ATOM 1845 C C . CYS A 1 231 ? 0.934 4.412 -0.186 1.00 97.31 231 CYS A C 1
ATOM 1847 O O . CYS A 1 231 ? 0.436 3.965 -1.217 1.00 97.31 231 CYS A O 1
ATOM 1849 N N . GLN A 1 232 ? 2.124 5.020 -0.192 1.00 96.62 232 GLN A N 1
ATOM 1850 C CA . GLN A 1 232 ? 2.882 5.220 -1.425 1.00 96.62 232 GLN A CA 1
ATOM 1851 C C . GLN A 1 232 ? 3.402 3.900 -2.016 1.00 96.62 232 GLN A C 1
ATOM 1853 O O . GLN A 1 232 ? 3.620 3.806 -3.224 1.00 96.62 232 GLN A O 1
ATOM 1858 N N . THR A 1 233 ? 3.661 2.891 -1.186 1.00 96.75 233 THR A N 1
ATOM 1859 C CA . THR A 1 233 ? 4.101 1.568 -1.646 1.00 96.75 233 THR A CA 1
ATOM 1860 C C . THR A 1 233 ? 2.955 0.840 -2.334 1.00 96.75 233 THR A C 1
ATOM 1862 O O . THR A 1 233 ? 3.090 0.454 -3.494 1.00 96.75 233 THR A O 1
ATOM 1865 N N . VAL A 1 234 ? 1.802 0.726 -1.673 1.00 97.81 234 VAL A N 1
ATOM 1866 C CA . VAL A 1 234 ? 0.647 0.004 -2.224 1.00 97.81 234 VAL A CA 1
ATOM 1867 C C . VAL A 1 234 ? 0.036 0.717 -3.431 1.00 97.81 234 VAL A C 1
ATOM 1869 O O . VAL A 1 234 ? -0.386 0.048 -4.367 1.00 97.81 234 VAL A O 1
ATOM 1872 N N . ALA A 1 235 ? 0.100 2.051 -3.496 1.00 98.06 235 ALA A N 1
ATOM 1873 C CA . ALA A 1 235 ? -0.298 2.807 -4.686 1.00 98.06 235 ALA A CA 1
ATOM 1874 C C . ALA A 1 235 ? 0.617 2.560 -5.905 1.00 98.06 235 ALA A C 1
ATOM 1876 O O . ALA A 1 235 ? 0.171 2.653 -7.043 1.00 98.06 235 ALA A O 1
ATOM 1877 N N . ARG A 1 236 ? 1.901 2.223 -5.710 1.00 98.06 236 ARG A N 1
ATOM 1878 C CA . ARG A 1 236 ? 2.768 1.783 -6.824 1.00 98.06 236 ARG A CA 1
ATOM 1879 C C . ARG A 1 236 ? 2.457 0.362 -7.246 1.00 98.06 236 ARG A C 1
ATOM 1881 O O . ARG A 1 236 ? 2.426 0.086 -8.438 1.00 98.06 236 ARG A O 1
ATOM 1888 N N . ILE A 1 237 ? 2.239 -0.522 -6.273 1.00 97.75 237 ILE A N 1
ATOM 1889 C CA . ILE A 1 237 ? 1.866 -1.914 -6.538 1.00 97.75 237 ILE A CA 1
ATOM 1890 C C . ILE A 1 237 ? 0.571 -1.950 -7.350 1.00 97.75 237 ILE A C 1
ATOM 1892 O O . ILE A 1 237 ? 0.506 -2.681 -8.326 1.00 97.75 237 ILE A O 1
ATOM 1896 N N . GLU A 1 238 ? -0.415 -1.119 -7.020 1.00 97.56 238 GLU A N 1
ATOM 1897 C CA . GLU A 1 238 ? -1.655 -0.996 -7.789 1.00 97.56 238 GLU A CA 1
ATOM 1898 C C . GLU A 1 238 ? -1.411 -0.616 -9.261 1.00 97.56 238 GLU A C 1
ATOM 1900 O O . GLU A 1 238 ? -1.901 -1.304 -10.154 1.00 97.56 238 GLU A O 1
ATOM 1905 N N . LYS A 1 239 ? -0.570 0.388 -9.533 1.00 98.19 239 LYS A N 1
ATOM 1906 C CA . LYS A 1 239 ? -0.173 0.752 -10.907 1.00 98.19 239 LYS A CA 1
ATOM 1907 C C . LYS A 1 239 ? 0.557 -0.376 -11.638 1.00 98.19 239 LYS A C 1
ATOM 1909 O O . LYS A 1 239 ? 0.316 -0.593 -12.823 1.00 98.19 239 LYS A O 1
ATOM 1914 N N . ILE A 1 240 ? 1.453 -1.084 -10.947 1.00 98.00 240 ILE A N 1
ATOM 1915 C CA . ILE A 1 240 ? 2.180 -2.233 -11.508 1.00 98.00 240 ILE A CA 1
ATOM 1916 C C . ILE A 1 240 ? 1.196 -3.343 -11.880 1.00 98.00 240 ILE A C 1
ATOM 1918 O O . ILE A 1 240 ? 1.255 -3.841 -12.998 1.00 98.00 240 ILE A O 1
ATOM 1922 N N . ARG A 1 241 ? 0.274 -3.696 -10.974 1.00 97.19 241 ARG A N 1
ATOM 1923 C CA . ARG A 1 241 ? -0.767 -4.707 -11.212 1.00 97.19 241 ARG A CA 1
ATOM 1924 C C . ARG A 1 241 ? -1.607 -4.352 -12.423 1.00 97.19 241 ARG A C 1
ATOM 1926 O O . ARG A 1 241 ? -1.678 -5.143 -13.351 1.00 97.19 241 ARG A O 1
ATOM 1933 N N . TRP A 1 242 ? -2.126 -3.124 -12.455 1.00 97.31 242 TRP A N 1
ATOM 1934 C CA . TRP A 1 242 ? -2.900 -2.635 -13.589 1.00 97.31 242 TRP A CA 1
ATOM 1935 C C . TRP A 1 242 ? -2.160 -2.842 -14.913 1.00 97.31 242 TRP A C 1
ATOM 1937 O O . TRP A 1 242 ? -2.736 -3.324 -15.882 1.00 97.31 242 TRP A O 1
ATOM 1947 N N . GLN A 1 243 ? -0.870 -2.509 -14.954 1.00 96.81 243 GLN A N 1
ATOM 1948 C CA . GLN A 1 243 ? -0.069 -2.658 -16.165 1.00 96.81 243 GLN A CA 1
ATOM 1949 C C . GLN A 1 243 ? 0.201 -4.110 -16.540 1.00 96.81 243 GLN A C 1
ATOM 1951 O O . GLN A 1 243 ? 0.215 -4.411 -17.726 1.00 96.81 243 GLN A O 1
ATOM 1956 N N . LEU A 1 244 ? 0.409 -4.999 -15.569 1.00 96.38 244 LEU A N 1
ATOM 1957 C CA . LEU A 1 244 ? 0.576 -6.427 -15.840 1.00 96.38 244 LEU A CA 1
ATOM 1958 C C . LEU A 1 244 ? -0.708 -7.050 -16.394 1.00 96.38 244 LEU A C 1
ATOM 1960 O O . LEU A 1 244 ? -0.632 -7.830 -17.337 1.00 96.38 244 LEU A O 1
ATOM 1964 N N . ASP A 1 245 ? -1.865 -6.642 -15.874 1.00 96.31 245 ASP A N 1
ATOM 1965 C CA . ASP A 1 245 ? -3.171 -7.164 -16.291 1.00 96.31 245 ASP A CA 1
ATOM 1966 C C . ASP A 1 245 ? -3.591 -6.666 -17.690 1.00 96.31 245 ASP A C 1
ATOM 1968 O O . ASP A 1 245 ? -4.363 -7.326 -18.382 1.00 96.31 245 ASP A O 1
ATOM 1972 N N . HIS A 1 246 ? -3.079 -5.505 -18.123 1.00 96.25 246 HIS A N 1
ATOM 1973 C CA . HIS A 1 246 ? -3.489 -4.826 -19.363 1.00 96.25 246 HIS A CA 1
ATOM 1974 C C . HIS A 1 246 ? -2.364 -4.676 -20.401 1.00 96.25 246 HIS A C 1
ATOM 1976 O O . HIS A 1 246 ? -2.494 -3.909 -21.362 1.00 96.25 246 HIS A O 1
ATOM 1982 N N . ALA A 1 247 ? -1.221 -5.338 -20.219 1.00 94.38 247 ALA A N 1
ATOM 1983 C CA . ALA A 1 247 ? -0.166 -5.333 -21.224 1.00 94.38 247 ALA A CA 1
ATOM 1984 C C . ALA A 1 247 ? -0.416 -6.396 -22.299 1.00 94.38 247 ALA A C 1
ATOM 1986 O O . ALA A 1 247 ? -0.636 -7.563 -21.997 1.00 94.38 247 ALA A O 1
ATOM 1987 N N . GLU A 1 248 ? -0.348 -5.982 -23.566 1.00 94.06 248 GLU A N 1
ATOM 1988 C CA . GLU A 1 248 ? -0.431 -6.895 -24.716 1.00 94.06 248 GLU A CA 1
ATOM 1989 C C . GLU A 1 248 ? 0.818 -7.785 -24.827 1.00 94.06 248 GLU A C 1
ATOM 1991 O O . GLU A 1 248 ? 0.744 -8.925 -25.280 1.00 94.06 248 GLU A O 1
ATOM 1996 N N . GLU A 1 249 ? 1.962 -7.267 -24.375 1.00 92.44 249 GLU A N 1
ATOM 1997 C CA . GLU A 1 249 ? 3.245 -7.962 -24.337 1.00 92.44 249 GLU A CA 1
ATOM 1998 C C . GLU A 1 249 ? 3.783 -8.031 -22.899 1.00 92.44 249 GLU A C 1
ATOM 2000 O O . GLU A 1 249 ? 3.546 -7.109 -22.109 1.00 92.44 249 GLU A O 1
ATOM 2005 N N . PRO A 1 250 ? 4.551 -9.076 -22.538 1.00 94.44 250 PRO A N 1
ATOM 2006 C CA . PRO A 1 250 ? 5.187 -9.160 -21.228 1.00 94.44 250 PRO A CA 1
ATOM 2007 C C . PRO A 1 250 ? 6.050 -7.932 -20.930 1.00 94.44 250 PRO A C 1
ATOM 2009 O O . PRO A 1 250 ? 6.912 -7.546 -21.721 1.00 94.44 250 PRO A O 1
ATOM 2012 N N . ILE A 1 251 ? 5.861 -7.338 -19.751 1.00 94.69 251 ILE A N 1
ATOM 2013 C CA . ILE A 1 251 ? 6.692 -6.216 -19.311 1.00 94.69 251 ILE A CA 1
ATOM 2014 C C . ILE A 1 251 ? 8.080 -6.754 -18.963 1.00 94.69 251 ILE A C 1
ATOM 2016 O O . ILE A 1 251 ? 8.250 -7.514 -18.008 1.00 94.69 251 ILE A O 1
ATOM 2020 N N . MET A 1 252 ? 9.072 -6.347 -19.750 1.00 95.12 252 MET A N 1
ATOM 2021 C CA . MET A 1 252 ? 10.462 -6.756 -19.579 1.00 95.12 252 MET A CA 1
ATOM 2022 C C . MET A 1 252 ? 11.194 -5.810 -18.622 1.00 95.12 252 MET A C 1
ATOM 2024 O O . MET A 1 252 ? 11.170 -4.589 -18.790 1.00 95.12 252 MET A O 1
ATOM 2028 N N . VAL A 1 253 ? 11.872 -6.378 -17.627 1.00 95.00 253 VAL A N 1
ATOM 2029 C CA . VAL A 1 253 ? 12.588 -5.656 -16.562 1.00 95.00 253 VAL A CA 1
ATOM 2030 C C . VAL A 1 253 ? 14.032 -6.141 -16.448 1.00 95.00 253 VAL A C 1
ATOM 2032 O O . VAL A 1 253 ? 14.367 -7.250 -16.872 1.00 95.00 253 VAL A O 1
ATOM 2035 N N . LYS A 1 254 ? 14.919 -5.315 -15.883 1.00 93.75 254 LYS A N 1
ATOM 2036 C CA . LYS A 1 254 ? 16.327 -5.672 -15.695 1.00 93.75 254 LYS A CA 1
ATOM 2037 C C . LYS A 1 254 ? 16.434 -6.788 -14.666 1.00 93.75 254 LYS A C 1
ATOM 2039 O O . LYS A 1 254 ? 15.956 -6.631 -13.539 1.00 93.75 254 LYS A O 1
ATOM 2044 N N . ARG A 1 255 ? 17.110 -7.882 -15.027 1.00 93.31 255 ARG A N 1
ATOM 2045 C CA . ARG A 1 255 ? 17.300 -9.026 -14.127 1.00 93.31 255 ARG A CA 1
ATOM 2046 C C . ARG A 1 255 ? 18.230 -8.694 -12.965 1.00 93.31 255 ARG A C 1
ATOM 2048 O O . ARG A 1 255 ? 17.953 -9.062 -11.831 1.00 93.31 255 ARG A O 1
ATOM 2055 N N . LYS A 1 256 ? 19.360 -8.037 -13.240 1.00 91.62 256 LYS A N 1
ATOM 2056 C CA . LYS A 1 256 ? 20.374 -7.711 -12.227 1.00 91.62 256 LYS A CA 1
ATOM 2057 C C . LYS A 1 256 ? 20.272 -6.252 -11.797 1.00 91.62 256 LYS A C 1
ATOM 2059 O O . LYS A 1 256 ? 20.782 -5.360 -12.474 1.00 91.62 256 LYS A O 1
ATOM 2064 N N . ILE A 1 257 ? 19.644 -6.022 -10.647 1.00 89.56 257 ILE A N 1
ATOM 2065 C CA . ILE A 1 257 ? 19.534 -4.699 -10.023 1.00 89.56 257 ILE A CA 1
ATOM 2066 C C . ILE A 1 257 ? 20.756 -4.474 -9.134 1.00 89.56 257 ILE A C 1
ATOM 2068 O O . ILE A 1 257 ? 20.913 -5.139 -8.109 1.00 89.56 257 ILE A O 1
ATOM 2072 N N . MET A 1 258 ? 21.623 -3.540 -9.521 1.00 88.88 258 MET A N 1
ATOM 2073 C CA . MET A 1 258 ? 22.886 -3.283 -8.821 1.00 88.88 258 MET A CA 1
ATOM 2074 C C . MET A 1 258 ? 22.832 -2.045 -7.925 1.00 88.88 258 MET A C 1
ATOM 2076 O O . MET A 1 258 ? 23.604 -1.940 -6.970 1.00 88.88 258 MET A O 1
ATOM 2080 N N . ASN A 1 259 ? 21.941 -1.102 -8.228 1.00 88.06 259 ASN A N 1
ATOM 2081 C CA . ASN A 1 259 ? 21.858 0.193 -7.562 1.00 88.06 259 ASN A CA 1
ATOM 2082 C C . ASN A 1 259 ? 20.442 0.794 -7.661 1.00 88.06 259 ASN A C 1
ATOM 2084 O O . ASN A 1 259 ? 19.540 0.234 -8.285 1.00 88.06 259 ASN A O 1
ATOM 2088 N N . GLY A 1 260 ? 20.255 1.970 -7.057 1.00 87.75 260 GLY A N 1
ATOM 2089 C CA . GLY A 1 260 ? 18.972 2.673 -7.072 1.00 87.75 260 GLY A CA 1
ATOM 2090 C C . GLY A 1 260 ? 18.514 3.163 -8.451 1.00 87.75 260 GLY A C 1
ATOM 2091 O O . GLY A 1 260 ? 17.310 3.304 -8.658 1.00 87.75 260 GLY A O 1
ATOM 2092 N N . ASP A 1 261 ? 19.428 3.418 -9.394 1.00 91.06 261 ASP A N 1
ATOM 2093 C CA . ASP A 1 261 ? 19.052 3.785 -10.765 1.00 91.06 261 ASP A CA 1
ATOM 2094 C C . ASP A 1 261 ? 18.427 2.603 -11.497 1.00 91.06 261 ASP A C 1
ATOM 2096 O O . ASP A 1 261 ? 17.399 2.780 -12.144 1.00 91.06 261 ASP A O 1
ATOM 2100 N N . ASP A 1 262 ? 18.965 1.396 -11.316 1.00 91.88 262 ASP A N 1
ATOM 2101 C CA . ASP A 1 262 ? 18.379 0.170 -11.862 1.00 91.88 262 ASP A CA 1
ATOM 2102 C C . ASP A 1 262 ? 16.964 -0.068 -11.321 1.00 91.88 262 ASP A C 1
ATOM 2104 O O . ASP A 1 262 ? 16.052 -0.361 -12.092 1.00 91.88 262 ASP A O 1
ATOM 2108 N N . MET A 1 263 ? 16.743 0.129 -10.014 1.00 92.50 263 MET A N 1
ATOM 2109 C CA . MET A 1 263 ? 15.403 -0.003 -9.424 1.00 92.50 263 MET A CA 1
ATOM 2110 C C . MET A 1 263 ? 14.414 0.995 -10.041 1.00 92.50 263 MET A C 1
ATOM 2112 O O . MET A 1 263 ? 13.281 0.644 -10.366 1.00 92.50 263 MET A O 1
ATOM 2116 N N . ARG A 1 264 ? 14.839 2.257 -10.207 1.00 93.81 264 ARG A N 1
ATOM 2117 C CA . ARG A 1 264 ? 14.024 3.301 -10.846 1.00 93.81 264 ARG A CA 1
ATOM 2118 C C . ARG A 1 264 ? 13.772 2.998 -12.318 1.00 93.81 264 ARG A C 1
ATOM 2120 O O . ARG A 1 264 ? 12.684 3.279 -12.812 1.00 93.81 264 ARG A O 1
ATOM 2127 N N . HIS A 1 265 ? 14.750 2.416 -13.005 1.00 92.81 265 HIS A N 1
ATOM 2128 C CA . HIS A 1 265 ? 14.610 2.001 -14.393 1.00 92.81 265 HIS A CA 1
ATOM 2129 C C . HIS A 1 265 ? 13.568 0.889 -14.528 1.00 92.81 265 HIS A C 1
ATOM 2131 O O . HIS A 1 265 ? 12.656 1.031 -15.335 1.00 92.81 265 HIS A O 1
ATOM 2137 N N . ASN A 1 266 ? 13.628 -0.148 -13.686 1.00 94.94 266 ASN A N 1
ATOM 2138 C CA . ASN A 1 266 ? 12.602 -1.191 -13.659 1.00 94.94 266 ASN A CA 1
ATOM 2139 C C . ASN A 1 266 ? 11.218 -0.616 -13.348 1.00 94.94 266 ASN A C 1
ATOM 2141 O O . ASN A 1 266 ? 10.256 -0.923 -14.042 1.00 94.94 266 ASN A O 1
ATOM 2145 N N . MET A 1 267 ? 11.113 0.291 -12.372 1.00 95.50 267 MET A N 1
ATOM 2146 C CA . MET A 1 267 ? 9.847 0.969 -12.077 1.00 95.50 267 MET A CA 1
ATOM 2147 C C . MET A 1 267 ? 9.315 1.756 -13.291 1.00 95.50 267 MET A C 1
ATOM 2149 O O . MET A 1 267 ? 8.110 1.803 -13.535 1.00 95.50 267 MET A O 1
ATOM 2153 N N . ARG A 1 268 ? 10.203 2.357 -14.094 1.00 95.69 268 ARG A N 1
ATOM 2154 C CA . ARG A 1 268 ? 9.827 3.081 -15.315 1.00 95.69 268 ARG A CA 1
ATOM 2155 C C . ARG A 1 268 ? 9.233 2.167 -16.386 1.00 95.69 268 ARG A C 1
ATOM 2157 O O . ARG A 1 268 ? 8.393 2.655 -17.142 1.00 95.69 268 ARG A O 1
ATOM 2164 N N . CYS A 1 269 ? 9.600 0.885 -16.442 1.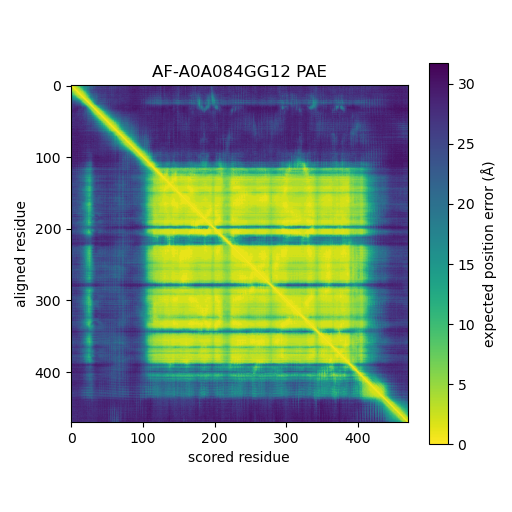00 95.56 269 CYS A N 1
ATOM 2165 C CA . CYS A 1 269 ? 9.042 -0.083 -17.397 1.00 95.56 269 CYS A CA 1
ATOM 2166 C C . CYS A 1 269 ? 7.510 -0.204 -17.293 1.00 95.56 269 CYS A C 1
ATOM 2168 O O . CYS A 1 269 ? 6.855 -0.482 -18.292 1.00 95.56 269 CYS A O 1
ATOM 2170 N N . PHE A 1 270 ? 6.933 0.089 -16.122 1.00 96.31 270 PHE A N 1
ATOM 2171 C CA . PHE A 1 270 ? 5.484 0.097 -15.895 1.00 96.31 2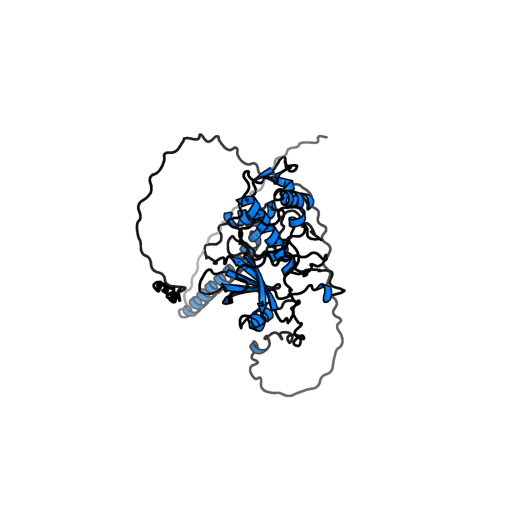70 PHE A CA 1
ATOM 2172 C C . PHE A 1 270 ? 4.806 1.431 -16.250 1.00 96.31 270 PHE A C 1
ATOM 2174 O O . PHE A 1 270 ? 3.589 1.545 -16.179 1.00 96.31 270 PHE A O 1
ATOM 2181 N N . SER A 1 271 ? 5.548 2.475 -16.620 1.00 96.56 271 SER A N 1
ATOM 2182 C CA . SER A 1 271 ? 4.945 3.755 -17.019 1.00 96.56 271 SER A CA 1
ATOM 2183 C C . SER A 1 271 ? 4.545 3.764 -18.497 1.00 96.56 271 SER A C 1
ATOM 2185 O O . SER A 1 271 ? 5.167 3.089 -19.317 1.00 96.56 271 SER A O 1
ATOM 2187 N N . GLU A 1 272 ? 3.570 4.595 -18.876 1.00 95.19 272 GLU A N 1
ATOM 2188 C CA . GLU A 1 272 ? 3.179 4.819 -20.285 1.00 95.19 272 GLU A CA 1
ATOM 2189 C C . GLU A 1 272 ? 4.386 5.159 -21.172 1.00 95.19 272 GLU A C 1
ATOM 2191 O O . GLU A 1 272 ? 4.575 4.599 -22.255 1.00 95.19 272 GLU A O 1
ATOM 2196 N N . GLY A 1 273 ? 5.248 6.056 -20.684 1.00 91.75 273 GLY A N 1
ATOM 2197 C CA . GLY A 1 273 ? 6.469 6.453 -21.380 1.00 91.75 273 GLY A CA 1
ATOM 2198 C C . GLY A 1 273 ? 7.493 5.322 -21.496 1.00 91.75 273 GLY A C 1
ATOM 2199 O O . GLY A 1 273 ? 8.204 5.249 -22.494 1.00 91.75 273 GLY A O 1
ATOM 2200 N N . GLY A 1 274 ? 7.571 4.438 -20.496 1.00 90.56 274 GLY A N 1
ATOM 2201 C CA . GLY A 1 274 ? 8.441 3.260 -20.527 1.00 90.56 274 GLY A CA 1
ATOM 2202 C C . GLY A 1 274 ? 7.974 2.195 -21.515 1.00 90.56 274 GLY A C 1
ATOM 2203 O O . GLY A 1 274 ? 8.813 1.593 -22.180 1.00 90.56 274 GLY A O 1
ATOM 2204 N N . ARG A 1 275 ? 6.654 2.013 -21.660 1.00 88.50 275 ARG A N 1
ATOM 2205 C CA . ARG A 1 275 ? 6.073 1.057 -22.618 1.00 88.50 275 ARG A CA 1
ATOM 2206 C C . ARG A 1 275 ? 6.147 1.538 -24.064 1.00 88.50 275 ARG A C 1
ATOM 2208 O O . ARG A 1 275 ? 6.502 0.773 -24.947 1.00 88.50 275 ARG A O 1
ATOM 2215 N N . THR A 1 276 ? 5.833 2.809 -24.310 1.00 85.56 276 THR A N 1
ATOM 2216 C CA . THR A 1 276 ? 5.839 3.381 -25.674 1.00 85.56 276 THR A CA 1
ATOM 2217 C C . THR A 1 276 ? 7.241 3.539 -26.246 1.00 85.56 276 THR A C 1
ATOM 2219 O O . THR A 1 276 ? 7.435 3.486 -27.456 1.00 85.56 276 THR A O 1
ATOM 2222 N N . HIS A 1 277 ? 8.227 3.746 -25.377 1.00 77.38 277 HIS A N 1
ATOM 2223 C CA . HIS A 1 277 ? 9.617 3.900 -25.762 1.00 77.38 277 HIS A CA 1
ATOM 2224 C C . HIS A 1 277 ? 10.442 2.952 -24.905 1.00 77.38 277 HIS A C 1
ATOM 2226 O O . HIS A 1 277 ? 10.987 3.400 -23.887 1.00 77.38 277 HIS A O 1
ATOM 2232 N N . PRO A 1 278 ? 10.565 1.669 -25.300 1.00 66.56 278 PRO A N 1
ATOM 2233 C CA . PRO A 1 278 ? 11.401 0.702 -24.609 1.00 66.56 278 PRO A CA 1
ATOM 2234 C C . PRO A 1 278 ? 12.879 1.053 -24.833 1.00 66.56 278 PRO A C 1
ATOM 2236 O O . PRO A 1 278 ? 13.646 0.341 -25.466 1.00 66.56 278 PRO A O 1
ATOM 2239 N N . LYS A 1 279 ? 13.316 2.171 -24.242 1.00 60.06 279 LYS A N 1
ATOM 2240 C CA . LYS A 1 279 ? 14.723 2.470 -23.960 1.00 60.06 279 LYS A CA 1
ATOM 2241 C C . LYS A 1 279 ? 15.312 1.446 -22.978 1.00 60.06 279 LYS A C 1
ATOM 2243 O O . LYS A 1 279 ? 16.514 1.448 -22.751 1.00 60.06 279 LYS A O 1
ATOM 2248 N N . CYS A 1 280 ? 14.453 0.597 -22.415 1.00 58.25 280 CYS A N 1
ATOM 2249 C CA . CYS A 1 280 ? 14.717 -0.441 -21.433 1.00 58.25 280 CYS A CA 1
ATOM 2250 C C . CYS A 1 280 ? 15.014 -1.807 -22.083 1.00 58.25 280 CYS A C 1
ATOM 2252 O O . CYS A 1 280 ? 14.715 -2.839 -21.491 1.00 58.25 280 CYS A O 1
ATOM 2254 N N . ALA A 1 281 ? 15.543 -1.852 -23.312 1.00 71.06 281 ALA A N 1
ATOM 2255 C CA . ALA A 1 281 ? 16.037 -3.103 -23.887 1.00 71.06 281 ALA A CA 1
ATOM 2256 C C . ALA A 1 281 ? 17.312 -3.516 -23.134 1.00 71.06 281 ALA A C 1
ATOM 2258 O O . ALA A 1 281 ? 18.422 -3.136 -23.501 1.00 71.06 281 ALA A O 1
ATOM 2259 N N . PHE A 1 282 ? 17.145 -4.219 -22.015 1.00 84.25 282 PHE A N 1
ATOM 2260 C CA . PHE A 1 282 ? 18.267 -4.760 -21.258 1.00 84.25 282 PHE A CA 1
ATOM 2261 C C . PHE A 1 282 ? 18.790 -6.014 -21.956 1.00 84.25 282 PHE A C 1
ATOM 2263 O O . PHE A 1 282 ? 18.004 -6.865 -22.370 1.00 84.25 282 PHE A O 1
ATOM 2270 N N . GLU A 1 283 ? 20.111 -6.165 -22.026 1.00 87.25 283 GLU A N 1
ATOM 2271 C CA . GLU A 1 283 ? 20.736 -7.379 -22.569 1.00 87.25 283 GLU A CA 1
ATOM 2272 C C . GLU A 1 283 ? 20.322 -8.641 -21.790 1.00 87.25 283 GLU A C 1
ATOM 2274 O O . GLU A 1 283 ? 20.210 -9.719 -22.366 1.00 87.25 283 GLU A O 1
ATOM 2279 N N . ASP A 1 284 ? 20.054 -8.507 -20.486 1.00 89.81 284 ASP A N 1
ATOM 2280 C CA . ASP A 1 284 ? 19.661 -9.593 -19.585 1.00 89.81 284 ASP A CA 1
ATOM 2281 C C . ASP A 1 284 ? 18.206 -9.492 -19.097 1.00 89.81 284 ASP A C 1
ATOM 2283 O O . ASP A 1 284 ? 17.882 -10.007 -18.022 1.00 89.81 284 ASP A O 1
ATOM 2287 N N . ALA A 1 285 ? 17.331 -8.840 -19.873 1.00 93.69 285 ALA A N 1
ATOM 2288 C CA . ALA A 1 285 ? 15.939 -8.621 -19.495 1.00 93.69 285 ALA A CA 1
ATOM 2289 C C . ALA A 1 285 ? 15.197 -9.928 -19.163 1.00 93.69 285 ALA A C 1
ATOM 2291 O O . ALA A 1 285 ? 15.412 -10.978 -19.775 1.00 93.69 285 ALA A O 1
ATOM 2292 N N . VAL A 1 286 ? 14.282 -9.851 -18.201 1.00 94.56 286 VAL A N 1
ATOM 2293 C CA . VAL A 1 286 ? 13.367 -10.938 -17.832 1.00 94.56 286 VAL A CA 1
ATOM 2294 C C . VAL A 1 286 ? 11.927 -10.454 -17.860 1.00 94.56 286 VAL A C 1
ATOM 2296 O O . VAL A 1 286 ? 11.694 -9.270 -17.610 1.00 94.56 286 VAL A O 1
ATOM 2299 N N . PRO A 1 287 ? 10.959 -11.338 -18.152 1.00 95.62 287 PRO A N 1
ATOM 2300 C CA . PRO A 1 287 ? 9.557 -10.997 -17.984 1.00 95.62 287 PRO A CA 1
ATOM 2301 C C . PRO A 1 287 ? 9.253 -10.791 -16.498 1.00 95.62 287 PRO A C 1
ATOM 2303 O O . PRO A 1 287 ? 9.732 -11.541 -15.643 1.00 95.62 287 PRO A O 1
ATOM 2306 N N . MET A 1 288 ? 8.456 -9.772 -16.194 1.00 96.06 288 MET A N 1
ATOM 2307 C CA . MET A 1 288 ? 7.972 -9.518 -14.843 1.00 96.06 288 MET A CA 1
ATOM 2308 C C . MET A 1 288 ? 7.061 -10.669 -14.363 1.00 96.06 288 MET A C 1
ATOM 2310 O O . MET A 1 288 ? 6.165 -11.068 -15.112 1.00 96.06 288 MET A O 1
ATOM 2314 N N . PRO A 1 289 ? 7.242 -11.191 -13.132 1.00 95.25 289 PRO A N 1
ATOM 2315 C CA . PRO A 1 289 ? 6.317 -12.161 -12.551 1.00 95.25 289 PRO A CA 1
ATOM 2316 C C . PRO A 1 289 ? 4.885 -11.608 -12.425 1.00 95.25 289 PRO A C 1
ATOM 2318 O O . PRO A 1 289 ? 4.719 -10.399 -12.227 1.00 95.25 289 PRO A O 1
ATOM 2321 N N . PRO A 1 290 ? 3.853 -12.470 -12.487 1.00 94.50 290 PRO A N 1
ATOM 2322 C CA . PRO A 1 290 ? 2.472 -12.054 -12.259 1.00 94.50 290 PRO A CA 1
ATOM 2323 C C . PRO A 1 290 ? 2.267 -11.562 -10.820 1.00 94.50 290 PRO A C 1
ATOM 2325 O O . PRO A 1 290 ? 3.043 -11.874 -9.915 1.00 94.50 290 PRO A O 1
ATOM 2328 N N . ALA A 1 291 ? 1.193 -10.803 -10.597 1.00 93.88 291 ALA A N 1
ATOM 2329 C CA . ALA A 1 291 ? 0.885 -10.215 -9.294 1.00 93.88 291 ALA A CA 1
ATOM 2330 C C . ALA A 1 291 ? -0.258 -10.919 -8.538 1.00 93.88 291 ALA A C 1
ATOM 2332 O O . ALA A 1 291 ? -0.725 -10.409 -7.516 1.00 93.88 291 ALA A O 1
ATOM 2333 N N . ASP A 1 292 ? -0.715 -12.076 -9.023 1.00 91.69 292 ASP A N 1
ATOM 2334 C CA . ASP A 1 292 ? -1.892 -12.797 -8.508 1.00 91.69 292 ASP A CA 1
ATOM 2335 C C . ASP A 1 292 ? -1.755 -13.195 -7.036 1.00 91.69 292 ASP A C 1
ATOM 2337 O O . ASP A 1 292 ? -2.726 -13.232 -6.279 1.00 91.69 292 ASP A O 1
ATOM 2341 N N . THR A 1 293 ? -0.524 -13.469 -6.612 1.00 90.44 293 THR A N 1
ATOM 2342 C CA . THR A 1 293 ? -0.201 -13.915 -5.255 1.00 90.44 293 THR A CA 1
ATOM 2343 C C . THR A 1 293 ? 0.081 -12.753 -4.302 1.00 90.44 293 THR A C 1
ATOM 2345 O O . THR A 1 293 ? 0.137 -12.961 -3.088 1.00 90.44 293 THR A O 1
ATOM 2348 N N . ILE A 1 294 ? 0.202 -11.525 -4.821 1.00 95.25 294 ILE A N 1
ATOM 2349 C CA . ILE A 1 294 ? 0.395 -10.320 -4.016 1.00 95.25 294 ILE A CA 1
ATOM 2350 C C . ILE A 1 294 ? -0.933 -9.950 -3.355 1.00 95.25 294 ILE A C 1
ATOM 2352 O O . ILE A 1 294 ? -1.967 -9.853 -4.017 1.00 95.25 294 ILE A O 1
ATOM 2356 N N . VAL A 1 295 ? -0.917 -9.689 -2.050 1.00 96.31 295 VAL A N 1
ATOM 2357 C CA . VAL A 1 295 ? -2.102 -9.238 -1.301 1.00 96.31 295 VAL A CA 1
ATOM 2358 C C . VAL A 1 295 ? -2.609 -7.913 -1.874 1.00 96.31 295 VAL A C 1
ATOM 2360 O O . VAL A 1 295 ? -1.838 -6.958 -2.006 1.00 96.31 295 VAL A O 1
ATOM 2363 N N . ARG A 1 296 ? -3.895 -7.831 -2.238 1.00 96.81 296 ARG A N 1
ATOM 2364 C CA . ARG A 1 296 ? -4.473 -6.587 -2.758 1.00 96.81 296 ARG A CA 1
ATOM 2365 C C . ARG A 1 296 ? -4.742 -5.616 -1.611 1.00 96.81 296 ARG A C 1
ATOM 2367 O O . ARG A 1 296 ? -5.285 -5.996 -0.575 1.00 96.81 296 ARG A O 1
ATOM 2374 N N . CYS A 1 297 ? -4.371 -4.354 -1.814 1.00 98.00 297 CYS A N 1
ATOM 2375 C CA . CYS A 1 297 ? -4.869 -3.231 -1.026 1.00 98.00 297 CYS A CA 1
ATOM 2376 C C . CYS A 1 297 ? -6.116 -2.681 -1.719 1.00 98.00 297 CYS A C 1
ATOM 2378 O O . CYS A 1 297 ? -6.077 -2.406 -2.917 1.00 98.00 297 CYS A O 1
ATOM 2380 N N . HIS A 1 298 ? -7.200 -2.509 -0.970 1.00 97.69 298 HIS A N 1
ATOM 2381 C CA . HIS A 1 298 ? -8.468 -1.958 -1.451 1.00 97.69 298 HIS A CA 1
ATOM 2382 C C . HIS A 1 298 ? -8.580 -0.445 -1.234 1.00 97.69 298 HIS A C 1
ATOM 2384 O O . HIS A 1 298 ? -9.578 0.162 -1.603 1.00 97.69 298 HIS A O 1
ATOM 2390 N N . GLY A 1 299 ? -7.544 0.185 -0.680 1.00 98.00 299 GLY A N 1
ATOM 2391 C CA . GLY A 1 299 ? -7.462 1.631 -0.505 1.00 98.00 299 GLY A CA 1
ATOM 2392 C C . GLY A 1 299 ? -7.465 2.055 0.958 1.00 98.00 299 GLY A C 1
ATOM 2393 O O . GLY A 1 299 ? -7.333 1.239 1.878 1.00 98.00 299 GLY A O 1
ATOM 2394 N N . TRP A 1 300 ? -7.581 3.364 1.163 1.00 98.31 300 TRP A N 1
ATOM 2395 C CA . TRP A 1 300 ? -7.562 3.982 2.488 1.00 98.31 300 TRP A CA 1
ATOM 2396 C C . TRP A 1 300 ? -8.956 4.426 2.946 1.00 98.31 300 TRP A C 1
ATOM 2398 O O . TRP A 1 300 ? -9.827 4.724 2.131 1.00 98.31 300 TRP A O 1
ATOM 2408 N N . LEU A 1 301 ? -9.152 4.521 4.259 1.00 97.81 301 LEU A N 1
ATOM 2409 C CA . LEU A 1 301 ? -10.301 5.190 4.873 1.00 97.81 301 LEU A CA 1
ATOM 2410 C C . LEU A 1 301 ? -9.909 5.845 6.202 1.00 97.81 301 LEU A C 1
ATOM 2412 O O . LEU A 1 301 ? -8.808 5.632 6.721 1.00 97.81 301 LEU A O 1
ATOM 2416 N N . THR A 1 302 ? -10.828 6.624 6.763 1.00 96.81 302 THR A N 1
ATOM 2417 C CA . THR A 1 302 ? -10.746 7.132 8.133 1.00 96.81 302 THR A CA 1
ATOM 2418 C C . THR A 1 302 ? -11.750 6.411 9.026 1.00 96.81 302 THR A C 1
ATOM 2420 O O . THR A 1 302 ? -12.832 6.029 8.592 1.00 96.81 302 THR A O 1
ATOM 2423 N N . ILE A 1 303 ? -11.381 6.209 10.290 1.00 96.50 303 ILE A N 1
ATOM 2424 C CA . ILE A 1 303 ? -12.222 5.565 11.301 1.00 96.50 303 ILE A CA 1
ATOM 2425 C C . ILE A 1 303 ? -12.409 6.550 12.452 1.00 96.50 303 ILE A C 1
ATOM 2427 O O . ILE A 1 303 ? -11.416 6.902 13.100 1.00 96.50 303 ILE A O 1
ATOM 2431 N N . PRO A 1 304 ? -13.643 7.003 12.728 1.00 95.56 304 PRO A N 1
ATOM 2432 C CA . PRO A 1 304 ? -13.936 7.812 13.903 1.00 95.56 304 PRO A CA 1
ATOM 2433 C C . PRO A 1 304 ? -13.488 7.116 15.193 1.00 95.56 304 PRO A C 1
ATOM 2435 O O . PRO A 1 304 ? -13.616 5.900 15.336 1.00 95.56 304 PRO A O 1
ATOM 2438 N N . ARG A 1 305 ? -12.956 7.880 16.152 1.00 94.38 305 ARG A N 1
ATOM 2439 C CA . ARG A 1 305 ? -12.428 7.335 17.417 1.00 94.38 305 ARG A CA 1
ATOM 2440 C C . ARG A 1 305 ? -13.469 6.535 18.205 1.00 94.38 305 ARG A C 1
ATOM 2442 O O . ARG A 1 305 ? -13.130 5.536 18.827 1.00 94.38 305 ARG A O 1
ATOM 2449 N N . ASP A 1 306 ? -14.717 6.981 18.193 1.00 95.56 306 ASP A N 1
ATOM 2450 C CA . ASP A 1 306 ? -15.854 6.324 18.848 1.00 95.56 306 ASP A CA 1
ATOM 2451 C C . ASP A 1 306 ? -16.311 5.036 18.140 1.00 95.56 306 ASP A C 1
ATOM 2453 O O . ASP A 1 306 ? -17.035 4.237 18.727 1.00 95.56 306 ASP A O 1
ATOM 2457 N N . SER A 1 307 ? -15.845 4.809 16.911 1.00 96.81 307 SER A N 1
ATOM 2458 C CA . SER A 1 307 ? -16.116 3.616 16.104 1.00 96.81 307 SER A CA 1
ATOM 2459 C C . SER A 1 307 ? -14.991 2.573 16.168 1.00 96.81 307 SER A C 1
ATOM 2461 O O . SER A 1 307 ? -15.042 1.563 15.466 1.00 96.81 307 SER A O 1
ATOM 2463 N N . LEU A 1 308 ? -13.955 2.803 16.982 1.00 97.06 308 LEU A N 1
ATOM 2464 C CA . LEU A 1 308 ? -12.855 1.857 17.175 1.00 97.06 308 LEU A CA 1
ATOM 2465 C C . LEU A 1 308 ? -13.309 0.602 17.940 1.00 97.06 308 LEU A C 1
ATOM 2467 O O . LEU A 1 308 ? -14.207 0.676 18.782 1.00 97.06 308 LEU A O 1
ATOM 2471 N N . PRO A 1 309 ? -12.660 -0.556 17.712 1.00 97.25 309 PRO A N 1
ATOM 2472 C CA . PRO A 1 309 ? -12.978 -1.765 18.456 1.00 97.25 309 PRO A CA 1
ATOM 2473 C C . PRO A 1 309 ? -12.616 -1.602 19.945 1.00 97.25 309 PRO A C 1
ATOM 2475 O O . PRO A 1 309 ? -11.622 -0.937 20.262 1.00 97.25 309 PRO A O 1
ATOM 2478 N N . PRO A 1 310 ? -13.362 -2.236 20.874 1.00 96.44 310 PRO A N 1
ATOM 2479 C CA . PRO A 1 310 ? -13.158 -2.058 22.315 1.00 96.44 310 PRO A CA 1
ATOM 2480 C C . PRO A 1 310 ? -11.734 -2.355 22.813 1.00 96.44 310 PRO A C 1
ATOM 2482 O O . PRO A 1 310 ? -11.276 -1.742 23.777 1.00 96.44 310 PRO A O 1
ATOM 2485 N N . ASP A 1 311 ? -11.007 -3.271 22.165 1.00 96.88 311 ASP A N 1
ATOM 2486 C CA . ASP A 1 311 ? -9.646 -3.657 22.546 1.00 96.88 311 ASP A CA 1
ATOM 2487 C C . ASP A 1 311 ? -8.542 -2.817 21.875 1.00 96.88 311 ASP A C 1
ATOM 2489 O O . ASP A 1 311 ? -7.360 -3.054 22.132 1.00 96.88 311 ASP A O 1
ATOM 2493 N N . PHE A 1 312 ? -8.885 -1.796 21.079 1.00 96.50 312 PHE A N 1
ATOM 2494 C CA . PHE A 1 312 ? -7.915 -0.950 20.373 1.00 96.50 312 PHE A CA 1
ATOM 2495 C C . PHE A 1 312 ? -6.857 -0.344 21.303 1.00 96.50 312 PHE A C 1
ATOM 2497 O O . PHE A 1 312 ? -5.653 -0.458 21.058 1.00 96.50 312 PHE A O 1
ATOM 2504 N N . HIS A 1 313 ? -7.286 0.275 22.405 1.00 93.94 313 HIS A N 1
ATOM 2505 C CA . HIS A 1 313 ? -6.367 0.904 23.356 1.00 93.94 313 HIS A CA 1
ATOM 2506 C C . HIS A 1 313 ? -5.490 -0.122 24.083 1.00 93.94 313 HIS A C 1
ATOM 2508 O O . HIS A 1 313 ? -4.331 0.166 24.388 1.00 93.94 313 HIS A O 1
ATOM 2514 N N . HIS A 1 314 ? -6.013 -1.329 24.313 1.00 94.75 314 HIS A N 1
ATOM 2515 C CA . HIS A 1 314 ? -5.247 -2.430 24.884 1.00 94.75 314 HIS A CA 1
ATOM 2516 C C . HIS A 1 314 ? -4.175 -2.929 23.905 1.00 94.75 314 HIS A C 1
ATOM 2518 O O . HIS A 1 314 ? -3.010 -3.032 24.286 1.00 94.75 314 HIS A O 1
ATOM 2524 N N . ALA A 1 315 ? -4.531 -3.137 22.632 1.00 95.94 315 ALA A N 1
ATOM 2525 C CA . ALA A 1 315 ? -3.588 -3.498 21.573 1.00 95.94 315 ALA A CA 1
ATOM 2526 C C . ALA A 1 315 ? -2.460 -2.464 21.442 1.00 95.94 315 ALA A C 1
ATOM 2528 O O . ALA A 1 315 ? -1.284 -2.821 21.380 1.00 95.94 315 ALA A O 1
ATOM 2529 N N . ARG A 1 316 ? -2.799 -1.172 21.491 1.00 94.25 316 ARG A N 1
ATOM 2530 C CA . ARG A 1 316 ? -1.809 -0.090 21.481 1.00 94.25 316 ARG A CA 1
ATOM 2531 C C . ARG A 1 316 ? -0.887 -0.134 22.704 1.00 94.25 316 ARG A C 1
ATOM 2533 O O . ARG A 1 316 ? 0.314 0.074 22.563 1.00 94.25 316 ARG A O 1
ATOM 2540 N N . SER A 1 317 ? -1.418 -0.427 23.893 1.00 92.31 317 SER A N 1
ATOM 2541 C CA . SER A 1 317 ? -0.606 -0.576 25.109 1.00 92.31 317 SER A CA 1
ATOM 2542 C C . SER A 1 317 ? 0.366 -1.756 25.024 1.00 92.31 317 SER A C 1
ATOM 2544 O O . SER A 1 317 ? 1.476 -1.646 25.538 1.00 92.31 317 SER A O 1
ATOM 2546 N N . ILE A 1 318 ? -0.033 -2.866 24.394 1.00 93.38 318 ILE A N 1
ATOM 2547 C CA . ILE A 1 318 ? 0.843 -4.026 24.162 1.00 93.38 318 ILE A CA 1
ATOM 2548 C C . ILE A 1 318 ? 1.936 -3.671 23.153 1.00 93.38 318 ILE A C 1
ATOM 2550 O O . ILE A 1 318 ? 3.110 -3.945 23.395 1.00 93.38 318 ILE A O 1
ATOM 2554 N N . ALA A 1 319 ? 1.551 -3.039 22.042 1.00 91.94 319 ALA A N 1
ATOM 2555 C CA . ALA A 1 319 ? 2.476 -2.615 20.998 1.00 91.94 319 ALA A CA 1
ATOM 2556 C C . ALA A 1 319 ? 3.512 -1.601 21.503 1.00 91.94 319 ALA A C 1
ATOM 2558 O O . ALA A 1 319 ? 4.616 -1.547 20.963 1.00 91.94 319 ALA A O 1
ATOM 2559 N N . ASN A 1 320 ? 3.148 -0.813 22.524 1.00 91.38 320 ASN A N 1
ATOM 2560 C CA . ASN A 1 320 ? 3.975 0.226 23.131 1.00 91.38 320 ASN A CA 1
ATOM 2561 C C . ASN A 1 320 ? 4.691 1.084 22.067 1.00 91.38 320 ASN A C 1
ATOM 2563 O O . ASN A 1 320 ? 5.927 1.153 22.058 1.00 91.38 320 ASN A O 1
ATOM 2567 N N . PRO A 1 321 ? 3.945 1.678 21.111 1.00 88.44 321 PRO A N 1
ATOM 2568 C CA . PRO A 1 321 ? 4.566 2.433 20.041 1.00 88.44 321 PRO A CA 1
ATOM 2569 C C . PRO A 1 321 ? 5.311 3.632 20.639 1.00 88.44 321 PRO A C 1
ATOM 2571 O O . PRO A 1 321 ? 4.797 4.277 21.557 1.00 88.44 321 PRO A O 1
ATOM 2574 N N . PRO A 1 322 ? 6.506 3.968 20.121 1.00 80.06 322 PRO A N 1
ATOM 2575 C CA . PRO A 1 322 ? 7.314 5.056 20.670 1.00 80.06 322 PRO A CA 1
ATOM 2576 C C . PRO A 1 322 ? 6.597 6.410 20.585 1.00 80.06 322 PRO A C 1
ATOM 2578 O O . PRO A 1 322 ? 6.867 7.303 21.385 1.00 80.06 322 PRO A O 1
ATOM 2581 N N . TYR A 1 323 ? 5.673 6.541 19.627 1.00 79.81 323 TYR A N 1
ATOM 2582 C CA . TYR A 1 323 ? 4.831 7.709 19.411 1.00 79.81 323 TYR A CA 1
ATOM 2583 C C . TYR A 1 323 ? 3.445 7.249 18.950 1.00 79.81 323 TYR A C 1
ATOM 2585 O O . TYR A 1 323 ? 3.342 6.369 18.089 1.00 79.81 323 TYR A O 1
ATOM 2593 N N . TYR A 1 324 ? 2.400 7.840 19.521 1.00 83.31 324 TYR A N 1
ATOM 2594 C CA . TYR A 1 324 ? 1.011 7.689 19.096 1.00 83.31 324 TYR A CA 1
ATOM 2595 C C . TYR A 1 324 ? 0.257 8.989 19.368 1.00 83.31 324 TYR A C 1
ATOM 2597 O O . TYR A 1 324 ? 0.642 9.756 20.251 1.00 83.31 324 TYR A O 1
ATOM 2605 N N . GLU A 1 325 ? -0.836 9.212 18.644 1.00 81.06 325 GLU A N 1
ATOM 2606 C CA . GLU A 1 325 ? -1.688 10.383 18.841 1.00 81.06 325 GLU A CA 1
ATOM 2607 C C . GLU A 1 325 ? -3.092 9.968 19.308 1.00 81.06 325 GLU A C 1
ATOM 2609 O O . GLU A 1 325 ? -3.687 8.997 18.827 1.00 81.06 325 GLU A O 1
ATOM 2614 N N . GLU A 1 326 ? -3.647 10.727 20.253 1.00 87.31 326 GLU A N 1
ATOM 2615 C CA . GLU A 1 326 ? -5.085 10.719 20.528 1.00 87.31 326 GLU A CA 1
ATOM 2616 C C . GLU A 1 326 ? -5.752 11.701 19.568 1.00 87.31 326 GLU A C 1
ATOM 2618 O O . GLU A 1 326 ? -5.556 12.911 19.682 1.00 87.31 326 GLU A O 1
ATOM 2623 N N . THR A 1 327 ? -6.514 11.185 18.605 1.00 89.19 327 THR A N 1
ATOM 2624 C CA . THR A 1 327 ? -7.121 11.993 17.537 1.00 89.19 327 THR A CA 1
ATOM 2625 C C . THR A 1 327 ? -8.598 11.669 17.361 1.00 89.19 327 THR A C 1
ATOM 2627 O O . THR A 1 327 ? -9.059 10.625 17.815 1.00 89.19 327 THR A O 1
ATOM 2630 N N . SER A 1 328 ? -9.366 12.561 16.728 1.00 90.69 328 SER A N 1
ATOM 2631 C CA . SER A 1 328 ? -10.797 12.316 16.482 1.00 90.69 328 SER A CA 1
ATOM 2632 C C . SER A 1 328 ? -11.069 11.212 15.451 1.00 90.69 328 SER A C 1
ATOM 2634 O O . SER A 1 328 ? -12.143 10.615 15.489 1.00 90.69 328 SER A O 1
ATOM 2636 N N . HIS A 1 329 ? -10.111 10.901 14.572 1.00 93.12 329 HIS A N 1
ATOM 2637 C CA . HIS A 1 329 ? -10.174 9.767 13.653 1.00 93.12 329 HIS A CA 1
ATOM 2638 C C . HIS A 1 329 ? -8.783 9.199 13.347 1.00 93.12 329 HIS A C 1
ATOM 2640 O O . HIS A 1 329 ? -7.776 9.909 13.371 1.00 93.12 329 HIS A O 1
ATOM 2646 N N . TYR A 1 330 ? -8.746 7.924 12.978 1.00 95.00 330 TYR A N 1
ATOM 2647 C CA . TYR A 1 330 ? -7.535 7.202 12.603 1.00 95.00 330 TYR A CA 1
ATOM 2648 C C . TYR A 1 330 ? -7.553 6.843 11.122 1.00 95.00 330 TYR A C 1
ATOM 2650 O O . TYR A 1 330 ? -8.599 6.478 10.591 1.00 95.00 330 TYR A O 1
ATOM 2658 N N . PHE A 1 331 ? -6.402 6.921 10.456 1.00 96.25 331 PHE A N 1
ATOM 2659 C CA . PHE A 1 331 ? -6.262 6.376 9.106 1.00 96.25 331 PHE A CA 1
ATOM 2660 C C . PHE A 1 331 ? -6.123 4.859 9.156 1.00 96.25 331 PHE A C 1
ATOM 2662 O O . PHE A 1 331 ? -5.460 4.308 10.044 1.00 96.25 331 PHE A O 1
ATOM 2669 N N . ALA A 1 332 ? -6.718 4.197 8.170 1.00 97.69 332 ALA A N 1
ATOM 2670 C CA . ALA A 1 332 ? -6.611 2.764 7.998 1.00 97.69 332 ALA A CA 1
ATOM 2671 C C . ALA A 1 332 ? -6.455 2.368 6.528 1.00 97.69 332 ALA A C 1
ATOM 2673 O O . ALA A 1 332 ? -6.887 3.090 5.628 1.00 97.69 332 ALA A O 1
ATOM 2674 N N . LEU A 1 333 ? -5.850 1.200 6.314 1.00 98.50 333 LEU A N 1
ATOM 2675 C CA . LEU A 1 333 ? -5.741 0.536 5.017 1.00 98.50 333 LEU A CA 1
ATOM 2676 C C . LEU A 1 333 ? -6.507 -0.784 5.038 1.00 98.50 333 LEU A C 1
ATOM 2678 O O . LEU A 1 333 ? -6.449 -1.523 6.027 1.00 98.50 333 LEU A O 1
ATOM 2682 N N . VAL A 1 334 ? -7.211 -1.066 3.944 1.00 98.38 334 VAL A N 1
ATOM 2683 C CA . VAL A 1 334 ? -7.988 -2.296 3.754 1.00 98.38 334 VAL A CA 1
ATOM 2684 C C . VAL A 1 334 ? -7.229 -3.225 2.823 1.00 98.38 334 VAL A C 1
ATOM 2686 O O . VAL A 1 334 ? -6.828 -2.819 1.738 1.00 98.38 334 VAL A O 1
ATOM 2689 N N . TYR A 1 335 ? -7.068 -4.478 3.221 1.00 98.31 335 TYR A N 1
ATOM 2690 C CA . TYR A 1 335 ? -6.375 -5.512 2.464 1.00 98.31 335 TYR A CA 1
ATOM 2691 C C . TYR A 1 335 ? -7.237 -6.760 2.311 1.00 98.31 335 TYR A C 1
ATOM 2693 O O . TYR A 1 335 ? -8.149 -6.993 3.113 1.00 98.31 335 TYR A O 1
ATOM 2701 N N . ASP A 1 336 ? -6.902 -7.599 1.330 1.00 96.94 336 ASP A N 1
ATOM 2702 C CA . ASP A 1 336 ? -7.391 -8.978 1.306 1.00 96.94 336 ASP A CA 1
ATOM 2703 C C . ASP A 1 336 ? -7.071 -9.671 2.634 1.00 96.94 336 ASP A C 1
ATOM 2705 O O . ASP A 1 336 ? -5.954 -9.597 3.159 1.00 96.94 336 ASP A O 1
ATOM 2709 N N . TYR A 1 337 ? -8.057 -10.375 3.186 1.00 96.38 337 TYR A N 1
ATOM 2710 C CA . TYR A 1 337 ? -7.809 -11.240 4.325 1.00 96.38 337 TYR A CA 1
ATOM 2711 C C . TYR A 1 337 ? -7.125 -12.530 3.862 1.00 96.38 337 TYR A C 1
ATOM 2713 O O . TYR A 1 337 ? -7.733 -13.361 3.193 1.00 96.38 337 TYR A O 1
ATOM 2721 N N . VAL A 1 338 ? -5.868 -12.718 4.264 1.00 93.62 338 VAL A N 1
ATOM 2722 C CA . VAL A 1 338 ? -5.142 -13.978 4.061 1.00 93.62 338 VAL A CA 1
ATOM 2723 C C . VAL A 1 338 ? -5.353 -14.867 5.283 1.00 93.62 338 VAL A C 1
ATOM 2725 O O . VAL A 1 338 ? -4.842 -14.582 6.374 1.00 93.62 338 VAL A O 1
ATOM 2728 N N . GLN A 1 339 ? -6.133 -15.935 5.111 1.00 90.69 339 GLN A N 1
ATOM 2729 C CA . GLN A 1 339 ? -6.276 -16.965 6.134 1.00 90.69 339 GLN A CA 1
ATOM 2730 C C . GLN A 1 339 ? -4.935 -17.667 6.328 1.00 90.69 339 GLN A C 1
ATOM 2732 O O . GLN A 1 339 ? -4.238 -17.980 5.371 1.00 90.69 339 GLN A O 1
ATOM 2737 N N . ARG A 1 340 ? -4.573 -17.903 7.588 1.00 82.94 340 ARG A N 1
ATOM 2738 C CA . ARG A 1 340 ? -3.393 -18.693 7.919 1.00 82.94 340 ARG A CA 1
ATOM 2739 C C . ARG A 1 340 ? -3.773 -20.163 7.814 1.00 82.94 340 ARG A C 1
ATOM 2741 O O . ARG A 1 340 ? -4.538 -20.626 8.657 1.00 82.94 340 ARG A O 1
ATOM 2748 N N . SER A 1 341 ? -3.248 -20.889 6.839 1.00 78.06 341 SER A N 1
ATOM 2749 C CA . SER A 1 341 ? -3.320 -22.344 6.826 1.00 78.06 341 SER A CA 1
ATOM 2750 C C . SER A 1 341 ? -2.079 -22.963 7.503 1.00 78.06 341 SER A C 1
ATOM 2752 O O . SER A 1 341 ? -0.986 -22.397 7.524 1.00 78.06 341 SER A O 1
ATOM 2754 N N . PRO A 1 342 ? -2.195 -24.151 8.108 1.00 69.06 342 PRO A N 1
ATOM 2755 C CA . PRO A 1 342 ? -1.040 -24.873 8.645 1.00 69.06 342 PRO A CA 1
ATOM 2756 C C . PRO A 1 342 ? -0.047 -25.354 7.569 1.00 69.06 342 PRO A C 1
ATOM 2758 O O . PRO A 1 342 ? 1.078 -25.721 7.907 1.00 69.06 342 PRO A O 1
ATOM 2761 N N . ARG A 1 343 ? -0.453 -25.375 6.289 1.00 65.44 343 ARG A N 1
ATOM 2762 C CA . ARG A 1 343 ? 0.337 -25.870 5.141 1.00 65.44 343 ARG A CA 1
ATOM 2763 C C . ARG A 1 343 ? 1.044 -24.759 4.349 1.00 65.44 343 ARG A C 1
ATOM 2765 O O . ARG A 1 343 ? 1.717 -25.049 3.369 1.00 65.44 343 ARG A O 1
ATOM 2772 N N . ASP A 1 344 ? 0.947 -23.533 4.844 1.00 60.72 344 ASP A N 1
ATOM 2773 C CA . ASP A 1 344 ? 1.372 -22.226 4.312 1.00 60.72 344 ASP A CA 1
ATOM 2774 C C . ASP A 1 344 ? 2.884 -22.014 4.064 1.00 60.72 344 ASP A C 1
ATOM 2776 O O . ASP A 1 344 ? 3.418 -20.911 4.173 1.00 60.72 344 ASP A O 1
ATOM 2780 N N . LEU A 1 345 ? 3.649 -23.070 3.810 1.00 63.00 345 LEU A N 1
ATOM 2781 C CA . LEU A 1 345 ? 5.066 -22.946 3.465 1.00 63.00 345 LEU A CA 1
ATOM 2782 C C . LEU A 1 345 ? 5.330 -23.544 2.090 1.00 63.00 345 LEU A C 1
ATOM 2784 O O . LEU A 1 345 ? 6.280 -24.308 1.903 1.00 63.00 345 LEU A O 1
ATOM 2788 N N . GLU A 1 346 ? 4.513 -23.157 1.112 1.00 72.06 346 GLU A N 1
ATOM 2789 C CA . GLU A 1 346 ? 4.871 -23.336 -0.288 1.00 72.06 346 GLU A CA 1
ATOM 2790 C C . GLU A 1 346 ? 5.954 -22.321 -0.660 1.00 72.06 346 GLU A C 1
ATOM 2792 O O . GLU A 1 346 ? 5.711 -21.175 -1.038 1.00 72.06 346 GLU A O 1
ATOM 2797 N N . PHE A 1 347 ? 7.205 -22.759 -0.526 1.00 75.38 347 PHE A N 1
ATOM 2798 C CA . PHE A 1 347 ? 8.390 -21.943 -0.786 1.00 75.38 347 PHE A CA 1
ATOM 2799 C C . PHE A 1 347 ? 8.406 -21.256 -2.156 1.00 75.38 347 PHE A C 1
ATOM 2801 O O . PHE A 1 347 ? 9.067 -20.224 -2.289 1.00 75.38 347 PHE A O 1
ATOM 2808 N N . TYR A 1 348 ? 7.720 -21.826 -3.151 1.00 79.06 348 TYR A N 1
ATOM 2809 C CA . TYR A 1 348 ? 7.642 -21.292 -4.508 1.00 79.06 348 TYR A CA 1
ATOM 2810 C C . TYR A 1 348 ? 6.829 -20.000 -4.570 1.00 79.06 348 TYR A C 1
ATOM 2812 O O . TYR A 1 348 ? 7.358 -18.997 -5.032 1.00 79.06 348 TYR A O 1
ATOM 2820 N N . VAL A 1 349 ? 5.619 -19.969 -4.009 1.00 82.12 349 VAL A N 1
ATOM 2821 C CA . VAL A 1 349 ? 4.776 -18.759 -4.010 1.00 82.12 349 VAL A CA 1
ATOM 2822 C C . VAL A 1 349 ? 5.445 -17.616 -3.237 1.00 82.12 349 VAL A C 1
ATOM 2824 O O . VAL A 1 349 ? 5.397 -16.449 -3.630 1.00 82.12 349 VAL A O 1
ATOM 2827 N N . MET A 1 350 ? 6.147 -17.957 -2.157 1.00 86.56 350 MET A N 1
ATOM 2828 C CA . MET A 1 350 ? 6.932 -16.997 -1.389 1.00 86.56 350 MET A CA 1
ATOM 2829 C C . MET A 1 350 ? 8.098 -16.432 -2.208 1.00 86.56 350 MET A C 1
ATOM 2831 O O . MET A 1 350 ? 8.372 -15.235 -2.144 1.00 86.56 350 MET A O 1
ATOM 2835 N N . GLN A 1 351 ? 8.779 -17.277 -2.991 1.00 87.62 351 GLN A N 1
ATOM 2836 C CA . GLN A 1 351 ? 9.827 -16.827 -3.904 1.00 87.62 351 GLN A CA 1
ATOM 2837 C C . GLN A 1 351 ? 9.256 -15.934 -5.007 1.00 87.62 351 GLN A C 1
ATOM 2839 O O . GLN A 1 351 ? 9.845 -14.897 -5.274 1.00 87.62 351 GLN A O 1
ATOM 2844 N N . GLU A 1 352 ? 8.102 -16.270 -5.584 1.00 89.50 352 GLU A N 1
ATOM 2845 C CA . GLU A 1 352 ? 7.434 -15.438 -6.594 1.00 89.50 352 GLU A CA 1
ATOM 2846 C C . GLU A 1 352 ? 7.082 -14.050 -6.053 1.00 89.50 352 GLU A C 1
ATOM 2848 O O . GLU A 1 352 ? 7.326 -13.051 -6.724 1.00 89.50 352 GLU A O 1
ATOM 2853 N N . ASN A 1 353 ? 6.586 -13.962 -4.813 1.00 91.50 353 ASN A N 1
ATOM 2854 C CA . ASN A 1 353 ? 6.357 -12.681 -4.141 1.00 91.50 353 ASN A CA 1
ATOM 2855 C C . ASN A 1 353 ? 7.672 -11.899 -3.994 1.00 91.50 353 ASN A C 1
ATOM 2857 O O . ASN A 1 353 ? 7.739 -10.713 -4.317 1.00 91.50 353 ASN A O 1
ATOM 2861 N N . ILE A 1 354 ? 8.734 -12.555 -3.514 1.00 91.19 354 ILE A N 1
ATOM 2862 C CA . ILE A 1 354 ? 10.057 -11.934 -3.358 1.00 91.19 354 ILE A CA 1
ATOM 2863 C C . ILE A 1 354 ? 10.588 -11.425 -4.703 1.00 91.19 354 ILE A C 1
ATOM 2865 O O . ILE A 1 354 ? 11.051 -10.285 -4.768 1.00 91.19 354 ILE A O 1
ATOM 2869 N N . ASP A 1 355 ? 10.485 -12.236 -5.753 1.00 92.31 355 ASP A N 1
ATOM 2870 C CA . ASP A 1 355 ? 10.933 -11.918 -7.106 1.00 92.31 355 ASP A CA 1
ATOM 2871 C C . ASP A 1 355 ? 10.114 -10.769 -7.691 1.00 92.31 355 ASP A C 1
ATOM 2873 O O . ASP A 1 355 ? 10.694 -9.834 -8.238 1.00 92.31 355 ASP A O 1
ATOM 2877 N N . PHE A 1 356 ? 8.791 -10.768 -7.502 1.00 95.69 356 PHE A N 1
ATOM 2878 C CA . PHE A 1 356 ? 7.924 -9.656 -7.884 1.00 95.69 356 PHE A CA 1
ATOM 2879 C C . PHE A 1 356 ? 8.420 -8.345 -7.261 1.00 95.69 356 PHE A C 1
ATOM 2881 O O . PHE A 1 356 ? 8.699 -7.383 -7.974 1.00 95.69 356 PHE A O 1
ATOM 2888 N N . PHE A 1 357 ? 8.600 -8.289 -5.938 1.00 95.19 357 PHE A N 1
ATOM 2889 C CA . PHE A 1 357 ? 9.038 -7.048 -5.292 1.00 95.19 357 PHE A CA 1
ATOM 2890 C C . PHE A 1 357 ? 10.452 -6.644 -5.713 1.00 95.19 357 PHE A C 1
ATOM 2892 O O . PHE A 1 357 ? 10.696 -5.459 -5.942 1.00 95.19 357 PHE A O 1
ATOM 2899 N N . TYR A 1 358 ? 11.362 -7.610 -5.856 1.00 93.50 358 TYR A N 1
ATOM 2900 C CA . TYR A 1 358 ? 12.717 -7.360 -6.333 1.00 93.50 358 TYR A CA 1
ATOM 2901 C C . TYR A 1 358 ? 12.700 -6.745 -7.734 1.00 93.50 358 TYR A C 1
ATOM 2903 O O . TYR A 1 358 ? 13.209 -5.641 -7.920 1.00 93.50 358 TYR A O 1
ATOM 2911 N N . TYR A 1 359 ? 12.063 -7.406 -8.701 1.00 95.00 359 TYR A N 1
ATOM 2912 C CA . TYR A 1 359 ? 12.038 -6.964 -10.092 1.00 95.00 359 TYR A CA 1
ATOM 2913 C C . TYR A 1 359 ? 11.256 -5.668 -10.296 1.00 95.00 359 TYR A C 1
ATOM 2915 O O . TYR A 1 359 ? 11.679 -4.846 -11.106 1.00 95.00 359 TYR A O 1
ATOM 2923 N N . ALA A 1 360 ? 10.208 -5.413 -9.508 1.00 95.75 360 ALA A N 1
ATOM 2924 C CA . ALA A 1 360 ? 9.528 -4.117 -9.475 1.00 95.75 360 ALA A CA 1
ATOM 2925 C C . ALA A 1 360 ? 10.407 -2.980 -8.916 1.00 95.75 360 ALA A C 1
ATOM 2927 O O . ALA A 1 360 ? 10.037 -1.810 -9.008 1.00 95.75 360 ALA A O 1
ATOM 2928 N N . GLY A 1 361 ? 11.570 -3.295 -8.340 1.00 93.62 361 GLY A N 1
ATOM 2929 C CA . GLY A 1 361 ? 12.505 -2.320 -7.798 1.00 93.62 361 GLY A CA 1
ATOM 2930 C C . GLY A 1 361 ? 12.208 -1.926 -6.354 1.00 93.62 361 GLY A C 1
ATOM 2931 O O . GLY A 1 361 ? 12.591 -0.832 -5.954 1.00 93.62 361 GLY A O 1
ATOM 2932 N N . PHE A 1 362 ? 11.535 -2.764 -5.564 1.00 94.12 362 PHE A N 1
ATOM 2933 C CA . PHE A 1 362 ? 11.423 -2.589 -4.113 1.00 94.12 362 PHE A CA 1
ATOM 2934 C C . PHE A 1 362 ? 12.572 -3.292 -3.379 1.00 94.12 362 PHE A C 1
ATOM 2936 O O . PHE A 1 362 ? 13.155 -4.265 -3.858 1.00 94.12 362 PHE A O 1
ATOM 2943 N N . THR A 1 363 ? 12.879 -2.826 -2.168 1.00 89.19 363 THR A N 1
ATOM 2944 C CA . THR A 1 363 ? 13.762 -3.530 -1.223 1.00 89.19 363 THR A CA 1
ATOM 2945 C C . THR A 1 363 ? 13.049 -3.836 0.082 1.00 89.19 363 THR A C 1
ATOM 2947 O O . THR A 1 363 ? 12.041 -3.219 0.409 1.00 89.19 363 THR A O 1
ATOM 2950 N N . TYR A 1 364 ? 13.585 -4.786 0.849 1.00 86.31 364 TYR A N 1
ATOM 2951 C CA . TYR A 1 364 ? 13.096 -5.107 2.188 1.00 86.31 364 TYR A CA 1
ATOM 2952 C C . TYR A 1 364 ? 13.933 -4.409 3.248 1.00 86.31 364 TYR A C 1
ATOM 2954 O O . TYR A 1 364 ? 15.161 -4.483 3.199 1.00 86.31 364 TYR A O 1
ATOM 2962 N N . TRP A 1 365 ? 13.276 -3.822 4.245 1.00 78.06 365 TRP A N 1
ATOM 2963 C CA . TRP A 1 365 ? 13.969 -3.229 5.382 1.00 78.06 365 TRP A CA 1
ATOM 2964 C C . TRP A 1 365 ? 14.349 -4.279 6.427 1.00 78.06 365 TRP A C 1
ATOM 2966 O O . TRP A 1 365 ? 15.525 -4.485 6.712 1.00 78.06 365 TRP A O 1
ATOM 2976 N N . TYR A 1 366 ? 13.356 -4.951 7.011 1.00 72.06 366 TYR A N 1
ATOM 2977 C CA . TYR A 1 366 ? 13.564 -5.781 8.201 1.00 72.06 366 TYR A CA 1
ATOM 2978 C C . TYR A 1 366 ? 13.281 -7.273 7.982 1.00 72.06 366 TYR A C 1
ATOM 2980 O O . TYR A 1 366 ? 13.558 -8.064 8.883 1.00 72.06 366 TYR A O 1
ATOM 2988 N N . ARG A 1 367 ? 12.775 -7.665 6.798 1.00 78.06 367 ARG A N 1
ATOM 2989 C CA . ARG A 1 367 ? 12.424 -9.055 6.426 1.00 78.06 367 ARG A CA 1
ATOM 2990 C C . ARG A 1 367 ? 11.694 -9.784 7.564 1.00 78.06 367 ARG A C 1
ATOM 2992 O O . ARG A 1 367 ? 12.041 -10.914 7.910 1.00 78.06 367 ARG A O 1
ATOM 2999 N N . LYS A 1 368 ? 10.728 -9.121 8.212 1.00 83.12 368 LYS A N 1
ATOM 3000 C CA . LYS A 1 368 ? 10.123 -9.636 9.443 1.00 83.12 368 LYS A CA 1
ATOM 3001 C C . LYS A 1 368 ? 9.230 -10.826 9.112 1.00 83.12 368 LYS A C 1
ATOM 3003 O O . LYS A 1 368 ? 8.249 -10.658 8.400 1.00 83.12 368 LYS A O 1
ATOM 3008 N N . PRO A 1 369 ? 9.458 -12.015 9.686 1.00 83.88 369 PRO A N 1
ATOM 3009 C CA . PRO A 1 369 ? 8.628 -13.188 9.394 1.00 83.88 369 PRO A CA 1
ATOM 3010 C C . PRO A 1 369 ? 7.166 -13.016 9.790 1.00 83.88 369 PRO A C 1
ATOM 3012 O O . PRO A 1 369 ? 6.286 -13.609 9.183 1.00 83.88 369 PRO A O 1
ATOM 3015 N N . ASN A 1 370 ? 6.894 -12.182 10.794 1.00 84.94 370 ASN A N 1
ATOM 3016 C CA . ASN A 1 370 ? 5.531 -11.909 11.242 1.00 84.94 370 ASN A CA 1
ATOM 3017 C C . ASN A 1 370 ? 4.726 -11.066 10.241 1.00 84.94 370 ASN A C 1
ATOM 3019 O O . ASN A 1 370 ? 3.502 -11.034 10.352 1.00 84.94 370 ASN A O 1
ATOM 3023 N N . ASN A 1 371 ? 5.401 -10.438 9.272 1.00 90.06 371 ASN A N 1
ATOM 3024 C CA . ASN A 1 371 ? 4.786 -9.678 8.187 1.00 90.06 371 ASN A CA 1
ATOM 3025 C C . ASN A 1 371 ? 4.334 -10.588 7.037 1.00 90.06 371 ASN A C 1
ATOM 3027 O O . ASN A 1 371 ? 3.732 -10.110 6.080 1.00 90.06 371 ASN A O 1
ATOM 3031 N N . TRP A 1 372 ? 4.593 -11.893 7.144 1.00 89.06 372 TRP A N 1
ATOM 3032 C CA . TRP A 1 372 ? 4.151 -12.908 6.201 1.00 89.06 372 TRP A CA 1
ATOM 3033 C C . TRP A 1 372 ? 3.037 -13.750 6.830 1.00 89.06 372 TRP A C 1
ATOM 3035 O O . TRP A 1 372 ? 3.080 -14.125 8.011 1.00 89.06 372 TRP A O 1
ATOM 3045 N N . ARG A 1 373 ? 2.005 -14.037 6.040 1.00 88.19 373 ARG A N 1
ATOM 3046 C CA . ARG A 1 373 ? 0.979 -15.036 6.350 1.00 88.19 373 ARG A CA 1
ATOM 3047 C C . ARG A 1 373 ? 1.108 -16.112 5.291 1.00 88.19 373 ARG A C 1
ATOM 3049 O O . ARG A 1 373 ? 0.703 -15.922 4.150 1.00 88.19 373 ARG A O 1
ATOM 3056 N N . GLY A 1 374 ? 1.810 -17.162 5.695 1.00 85.62 374 GLY A N 1
ATOM 3057 C CA . GLY A 1 374 ? 2.336 -18.152 4.782 1.00 85.62 374 GLY A CA 1
ATOM 3058 C C . GLY A 1 374 ? 3.296 -17.568 3.774 1.00 85.62 374 GLY A C 1
ATOM 3059 O O . GLY A 1 374 ? 4.252 -16.881 4.128 1.00 85.62 374 GLY A O 1
ATOM 3060 N N . GLU A 1 375 ? 2.999 -17.832 2.519 1.00 86.75 375 GLU A N 1
ATOM 3061 C CA . GLU A 1 375 ? 3.745 -17.412 1.349 1.00 86.75 375 GLU A CA 1
ATOM 3062 C C . GLU A 1 375 ? 3.496 -15.956 0.918 1.00 86.75 375 GLU A C 1
ATOM 3064 O O . GLU A 1 375 ? 4.186 -15.464 0.026 1.00 86.75 375 GLU A O 1
ATOM 3069 N N . ARG A 1 376 ? 2.552 -15.242 1.551 1.00 91.81 376 ARG A N 1
ATOM 3070 C CA . ARG A 1 376 ? 2.161 -13.879 1.152 1.00 91.81 376 ARG A CA 1
ATOM 3071 C C . ARG A 1 376 ? 2.607 -12.819 2.155 1.00 91.81 376 ARG A C 1
ATOM 3073 O O . ARG A 1 376 ? 2.411 -12.966 3.366 1.00 91.81 376 ARG A O 1
ATOM 3080 N N . LEU A 1 377 ? 3.151 -11.713 1.648 1.00 93.00 377 LEU A N 1
ATOM 3081 C CA . LEU A 1 377 ? 3.444 -10.521 2.447 1.00 93.00 377 LEU A CA 1
ATOM 3082 C C . LEU A 1 377 ? 2.132 -9.783 2.762 1.00 93.00 377 LEU A C 1
ATOM 3084 O O . LEU A 1 377 ? 1.418 -9.382 1.848 1.00 93.00 377 LEU A O 1
ATOM 3088 N N . VAL A 1 378 ? 1.826 -9.587 4.046 1.00 94.31 378 VAL A N 1
ATOM 3089 C CA . VAL A 1 378 ? 0.595 -8.919 4.519 1.00 94.31 378 VAL A CA 1
ATOM 3090 C C . VAL A 1 378 ? 0.840 -7.546 5.149 1.00 94.31 378 VAL A C 1
ATOM 3092 O O . VAL A 1 378 ? -0.111 -6.868 5.525 1.00 94.31 378 VAL A O 1
ATOM 3095 N N . ASP A 1 379 ? 2.100 -7.138 5.296 1.00 93.50 379 ASP A N 1
ATOM 3096 C CA . ASP A 1 379 ? 2.479 -5.822 5.811 1.00 93.50 379 ASP A CA 1
ATOM 3097 C C . ASP A 1 379 ? 3.513 -5.178 4.881 1.00 93.50 379 ASP A C 1
ATOM 3099 O O . ASP A 1 379 ? 4.702 -5.511 4.898 1.00 93.50 379 ASP A O 1
ATOM 3103 N N . PHE A 1 380 ? 3.036 -4.245 4.057 1.00 95.19 380 PHE A N 1
ATOM 3104 C CA . PHE A 1 380 ? 3.845 -3.545 3.062 1.00 95.19 380 PHE A CA 1
ATOM 3105 C C . PHE A 1 380 ? 4.726 -2.446 3.672 1.00 95.19 380 PHE A C 1
ATOM 3107 O O . PHE A 1 380 ? 5.559 -1.878 2.963 1.00 95.19 380 PHE A O 1
ATOM 3114 N N . GLY A 1 381 ? 4.607 -2.172 4.979 1.00 90.88 381 GLY A N 1
ATOM 3115 C CA . GLY A 1 381 ? 5.519 -1.283 5.704 1.00 90.88 381 GLY A CA 1
ATOM 3116 C C . GLY A 1 381 ? 6.976 -1.766 5.682 1.00 90.88 381 GLY A C 1
ATOM 3117 O O . GLY A 1 381 ? 7.900 -0.954 5.753 1.00 90.88 381 GLY A O 1
ATOM 3118 N N . ASP A 1 382 ? 7.189 -3.074 5.492 1.00 89.00 382 ASP A N 1
ATOM 3119 C CA . ASP A 1 382 ? 8.515 -3.695 5.381 1.00 89.00 382 ASP A CA 1
ATOM 3120 C C . ASP A 1 382 ? 9.215 -3.423 4.036 1.00 89.00 382 ASP A C 1
ATOM 3122 O O . ASP A 1 382 ? 10.419 -3.685 3.915 1.00 89.00 382 ASP A O 1
ATOM 3126 N N . LEU A 1 383 ? 8.493 -2.899 3.038 1.00 92.19 383 LEU A N 1
ATOM 3127 C CA . LEU A 1 383 ? 9.053 -2.535 1.741 1.00 92.19 383 LEU A CA 1
ATOM 3128 C C . LEU A 1 383 ? 9.563 -1.088 1.729 1.00 92.19 383 LEU A C 1
ATOM 3130 O O . LEU A 1 383 ? 8.983 -0.160 2.303 1.00 92.19 383 LEU A O 1
ATOM 3134 N N . ALA A 1 384 ? 10.652 -0.883 0.997 1.00 89.12 384 ALA A N 1
ATOM 3135 C CA . ALA A 1 384 ? 11.204 0.418 0.677 1.00 89.12 384 ALA A CA 1
ATOM 3136 C C . ALA A 1 384 ? 11.118 0.674 -0.832 1.00 89.12 384 ALA A C 1
ATOM 3138 O O . ALA A 1 384 ? 11.570 -0.114 -1.663 1.00 89.12 384 ALA A O 1
ATOM 3139 N N . SER A 1 385 ? 10.516 1.813 -1.172 1.00 90.62 385 SER A N 1
ATOM 3140 C CA . SER A 1 385 ? 10.383 2.299 -2.544 1.00 90.62 385 SER A CA 1
ATOM 3141 C C . SER A 1 385 ? 11.717 2.821 -3.104 1.00 90.62 385 SER A C 1
ATOM 3143 O O . SER A 1 385 ? 12.472 3.466 -2.363 1.00 90.62 385 SER A O 1
ATOM 3145 N N . PRO A 1 386 ? 11.957 2.696 -4.427 1.00 90.25 386 PRO A N 1
ATOM 3146 C CA . PRO A 1 386 ? 13.146 3.252 -5.085 1.00 90.25 386 PRO A CA 1
ATOM 3147 C C . PRO A 1 386 ? 13.229 4.790 -5.072 1.00 90.25 386 PRO A C 1
ATOM 3149 O O . PRO A 1 386 ? 14.255 5.360 -5.453 1.00 90.25 386 PRO A O 1
ATOM 3152 N N . PHE A 1 387 ? 12.164 5.475 -4.638 1.00 90.75 387 PHE A N 1
ATOM 3153 C CA . PHE A 1 387 ? 12.074 6.940 -4.572 1.00 90.75 387 PHE A CA 1
ATOM 3154 C C . PHE A 1 387 ? 12.206 7.508 -3.153 1.00 90.75 387 PHE A C 1
ATOM 3156 O O . PHE A 1 387 ? 11.947 8.696 -2.926 1.00 90.75 387 PHE A O 1
ATOM 3163 N N . ARG A 1 388 ? 12.553 6.682 -2.160 1.00 81.44 388 ARG A N 1
ATOM 3164 C CA . ARG A 1 388 ? 12.784 7.165 -0.794 1.00 81.44 388 ARG A CA 1
ATOM 3165 C C . ARG A 1 388 ? 14.087 7.973 -0.747 1.00 81.44 388 ARG A C 1
ATOM 3167 O O . ARG A 1 388 ? 15.064 7.614 -1.384 1.00 81.44 388 ARG A O 1
ATOM 3174 N N . SER A 1 389 ? 14.112 9.064 0.022 1.00 64.06 389 SER A N 1
ATOM 3175 C CA . SER A 1 389 ? 15.214 10.050 0.054 1.00 64.06 389 SER A CA 1
ATOM 3176 C C . SER A 1 389 ? 16.519 9.566 0.702 1.00 64.06 389 SER A C 1
ATOM 3178 O O . SER A 1 389 ? 17.508 10.289 0.689 1.00 64.06 389 SER A O 1
ATOM 3180 N N . ARG A 1 390 ? 16.518 8.370 1.292 1.00 61.25 390 ARG A N 1
ATOM 3181 C CA . ARG A 1 390 ? 17.708 7.662 1.775 1.00 61.25 390 ARG A CA 1
ATOM 3182 C C . ARG A 1 390 ? 17.497 6.172 1.552 1.00 61.25 390 ARG A C 1
ATOM 3184 O O . ARG A 1 390 ? 17.102 5.469 2.481 1.00 61.25 390 ARG A O 1
ATOM 3191 N N . PRO A 1 391 ? 17.655 5.689 0.316 1.00 53.09 391 PRO A N 1
ATOM 3192 C CA . PRO A 1 391 ? 17.926 4.291 0.132 1.00 53.09 391 PRO A CA 1
ATOM 3193 C C . PRO A 1 391 ? 19.386 4.162 0.548 1.00 53.09 391 PRO A C 1
ATOM 3195 O O . PRO A 1 391 ? 20.278 4.345 -0.279 1.00 53.09 391 PRO A O 1
ATOM 3198 N N . ASP A 1 392 ? 19.653 3.907 1.829 1.00 57.50 392 ASP A N 1
ATOM 3199 C CA . ASP A 1 392 ? 20.877 3.180 2.141 1.00 57.50 392 ASP A CA 1
ATOM 3200 C C . ASP A 1 392 ? 20.658 1.836 1.449 1.00 57.50 392 ASP A C 1
ATOM 3202 O O . ASP A 1 392 ? 19.995 0.942 1.968 1.00 57.50 392 ASP A O 1
ATOM 3206 N N . TRP A 1 393 ? 21.017 1.777 0.167 1.00 59.50 393 TRP A N 1
ATOM 3207 C CA . TRP A 1 393 ? 20.877 0.591 -0.646 1.00 59.50 393 TRP A CA 1
ATOM 3208 C C . TRP A 1 393 ? 21.753 -0.436 0.043 1.00 59.50 393 TRP A C 1
ATOM 3210 O O . TRP A 1 393 ? 22.977 -0.389 -0.057 1.00 59.50 393 TRP A O 1
ATOM 3220 N N . HIS A 1 394 ? 21.127 -1.333 0.798 1.00 61.22 394 HIS A N 1
ATOM 3221 C CA . HIS A 1 394 ? 21.809 -2.365 1.571 1.00 61.22 394 HIS A CA 1
ATOM 3222 C C . HIS A 1 394 ? 22.350 -3.485 0.658 1.00 61.22 394 HIS A C 1
ATOM 3224 O O . HIS A 1 394 ? 22.435 -4.641 1.064 1.00 61.22 394 HIS A O 1
ATOM 3230 N N . GLY A 1 395 ? 22.692 -3.143 -0.589 1.00 57.38 395 GLY A N 1
ATOM 3231 C CA . GLY A 1 395 ? 22.825 -4.070 -1.699 1.00 57.38 395 GLY A CA 1
ATOM 3232 C C . GLY A 1 395 ? 21.462 -4.536 -2.213 1.00 57.38 395 GLY A C 1
ATOM 3233 O O . GLY A 1 395 ? 20.429 -4.297 -1.574 1.00 57.38 395 GLY A O 1
ATOM 3234 N N . PRO A 1 396 ? 21.435 -5.232 -3.362 1.00 53.41 396 PRO A N 1
ATOM 3235 C CA . PRO A 1 396 ? 20.259 -6.007 -3.706 1.00 53.41 396 PRO A CA 1
ATOM 3236 C C . PRO A 1 396 ? 19.968 -6.932 -2.520 1.00 53.41 396 PRO A C 1
ATOM 3238 O O . PRO A 1 396 ? 20.914 -7.463 -1.920 1.00 53.41 396 PRO A O 1
ATOM 3241 N N . PRO A 1 397 ? 18.692 -7.193 -2.172 1.00 54.09 397 PRO A N 1
ATOM 3242 C CA . PRO A 1 397 ? 18.399 -8.454 -1.524 1.00 54.09 397 PRO A CA 1
ATOM 3243 C C . PRO A 1 397 ? 19.125 -9.481 -2.378 1.00 54.09 397 PRO A C 1
ATOM 3245 O O . PRO A 1 397 ? 18.915 -9.502 -3.592 1.00 54.09 397 PRO A O 1
ATOM 3248 N N . THR A 1 398 ? 20.066 -10.235 -1.802 1.00 54.56 398 THR A N 1
ATOM 3249 C CA . THR A 1 398 ? 20.638 -11.353 -2.538 1.00 54.56 398 THR A CA 1
ATOM 3250 C C . THR A 1 398 ? 19.442 -12.061 -3.153 1.00 54.56 398 THR A C 1
ATOM 3252 O O . THR A 1 398 ? 18.499 -12.370 -2.418 1.00 54.56 398 THR A O 1
ATOM 3255 N N . HIS A 1 399 ? 19.452 -12.301 -4.468 1.00 53.81 399 HIS A N 1
ATOM 3256 C CA . HIS A 1 399 ? 18.504 -13.203 -5.139 1.00 53.81 399 HIS A CA 1
ATOM 3257 C C . HIS A 1 399 ? 18.746 -14.650 -4.643 1.00 53.81 399 HIS A C 1
ATOM 3259 O O . HIS A 1 399 ? 18.725 -15.635 -5.373 1.00 53.81 399 HIS A O 1
ATOM 3265 N N . SER A 1 400 ? 19.111 -14.778 -3.370 1.00 52.00 400 SER A N 1
ATOM 3266 C CA . SER A 1 400 ? 19.204 -15.984 -2.614 1.00 52.00 400 SER A CA 1
ATOM 3267 C C . SER A 1 400 ? 17.783 -16.464 -2.447 1.00 52.00 400 SER A C 1
ATOM 3269 O O . SER A 1 400 ? 16.928 -15.722 -1.961 1.00 52.00 400 SER A O 1
ATOM 3271 N N . THR A 1 401 ? 17.589 -17.713 -2.830 1.00 53.78 401 THR A N 1
ATOM 3272 C CA . THR A 1 401 ? 16.406 -18.518 -2.561 1.00 53.78 401 THR A CA 1
ATOM 3273 C C . THR A 1 401 ? 15.760 -18.159 -1.225 1.00 53.78 401 THR A C 1
ATOM 3275 O O . THR A 1 401 ? 16.461 -17.929 -0.236 1.00 53.78 401 THR A O 1
ATOM 3278 N N . SER A 1 402 ? 14.438 -18.196 -1.170 1.00 55.94 402 SER A N 1
ATOM 3279 C CA . SER A 1 402 ? 13.581 -17.953 -0.008 1.00 55.94 402 SER A CA 1
ATOM 3280 C C . SER A 1 402 ? 14.037 -18.714 1.254 1.00 55.94 402 SER A C 1
ATOM 3282 O O . SER A 1 402 ? 13.868 -18.246 2.381 1.00 55.94 402 SER A O 1
ATOM 3284 N N . LEU A 1 403 ? 14.750 -19.831 1.065 1.00 53.66 403 LEU A N 1
ATOM 3285 C CA . LEU A 1 403 ? 15.476 -20.569 2.100 1.00 53.66 403 LEU A CA 1
ATOM 3286 C C . LEU A 1 403 ? 16.540 -19.751 2.846 1.00 53.66 403 LEU A C 1
ATOM 3288 O O . LEU A 1 403 ? 16.638 -19.899 4.050 1.00 53.66 403 LEU A O 1
ATOM 3292 N N . ASN A 1 404 ? 17.297 -18.861 2.206 1.00 63.56 404 ASN A N 1
ATOM 3293 C CA . ASN A 1 404 ? 18.231 -17.956 2.893 1.00 63.56 404 ASN A CA 1
ATOM 3294 C C . ASN A 1 404 ? 17.510 -16.745 3.486 1.00 63.56 404 ASN A C 1
ATOM 3296 O O . ASN A 1 404 ? 17.958 -16.185 4.486 1.00 63.56 404 ASN A O 1
ATOM 3300 N N . PHE A 1 405 ? 16.375 -16.364 2.893 1.00 64.00 405 PHE A N 1
ATOM 3301 C CA . PHE A 1 405 ? 15.550 -15.268 3.388 1.00 64.00 405 PHE A CA 1
ATOM 3302 C C . PHE A 1 405 ? 15.011 -15.566 4.799 1.00 64.00 405 PHE A C 1
ATOM 3304 O O . PHE A 1 405 ? 15.044 -14.684 5.654 1.00 64.00 405 PHE A O 1
ATOM 3311 N N . PHE A 1 406 ? 14.616 -16.820 5.072 1.00 67.62 406 PHE A N 1
ATOM 3312 C CA . PHE A 1 406 ? 14.122 -17.264 6.389 1.00 67.62 406 PHE A CA 1
ATOM 3313 C C . PHE A 1 406 ? 14.978 -18.329 7.090 1.00 67.62 406 PHE A C 1
ATOM 3315 O O . PHE A 1 406 ? 14.666 -18.710 8.217 1.00 67.62 406 PHE A O 1
ATOM 3322 N N . GLY A 1 407 ? 16.044 -18.835 6.472 1.00 58.66 407 GLY A N 1
ATOM 3323 C CA . GLY A 1 407 ? 16.801 -20.004 6.952 1.00 58.66 407 GLY A CA 1
ATOM 3324 C C . GLY A 1 407 ? 17.355 -19.835 8.358 1.00 58.66 407 GLY A C 1
ATOM 3325 O O . GLY A 1 407 ? 17.281 -20.755 9.169 1.00 58.66 407 GLY A O 1
ATOM 3326 N N . ARG A 1 408 ? 17.756 -18.609 8.706 1.00 54.28 408 ARG A N 1
ATOM 3327 C CA . ARG A 1 408 ? 18.240 -18.280 10.051 1.00 54.28 408 ARG A CA 1
ATOM 3328 C C . ARG A 1 408 ? 17.150 -18.385 11.135 1.00 54.28 408 ARG A C 1
ATOM 3330 O O . ARG A 1 408 ? 17.467 -18.536 12.305 1.00 54.28 408 ARG A O 1
ATOM 3337 N N . LEU A 1 409 ? 15.860 -18.349 10.781 1.00 53.59 409 LEU A N 1
ATOM 3338 C CA . LEU A 1 409 ? 14.753 -18.522 11.734 1.00 53.59 409 LEU A CA 1
ATOM 3339 C C . LEU A 1 409 ? 14.388 -19.977 12.012 1.00 53.59 409 LEU A C 1
ATOM 3341 O O . LEU A 1 409 ? 13.871 -20.264 13.094 1.00 53.59 409 LEU A O 1
ATOM 3345 N N . ARG A 1 410 ? 14.637 -20.893 11.067 1.00 54.66 410 ARG A N 1
ATOM 3346 C CA . ARG A 1 410 ? 14.411 -22.327 11.309 1.00 54.66 410 ARG A CA 1
ATOM 3347 C C . ARG A 1 410 ? 15.389 -22.868 12.346 1.00 54.66 410 ARG A C 1
ATOM 3349 O O . ARG A 1 410 ? 14.958 -23.606 13.224 1.00 54.66 410 ARG A O 1
ATOM 3356 N N . GLU A 1 411 ? 16.646 -22.431 12.311 1.00 55.66 411 GLU A N 1
ATOM 3357 C CA . GLU A 1 411 ? 17.645 -22.788 13.329 1.00 55.66 411 GLU A CA 1
ATOM 3358 C C . GLU A 1 411 ? 17.239 -22.297 14.728 1.00 55.66 411 GLU A C 1
ATOM 3360 O O . GLU A 1 411 ? 17.303 -23.053 15.693 1.00 55.66 411 GLU A O 1
ATOM 3365 N N . VAL A 1 412 ? 16.706 -21.074 14.840 1.00 52.06 412 VAL A N 1
ATOM 3366 C CA . VAL A 1 412 ? 16.259 -20.514 16.129 1.00 52.06 412 VAL A CA 1
ATOM 3367 C C . VAL A 1 412 ? 15.026 -21.240 16.684 1.00 52.06 412 VAL A C 1
ATOM 3369 O O . VAL A 1 412 ? 14.951 -21.475 17.888 1.00 52.06 412 VAL A O 1
ATOM 3372 N N . ARG A 1 413 ? 14.065 -21.640 15.837 1.00 50.31 413 ARG A N 1
ATOM 3373 C CA . ARG A 1 413 ? 12.882 -22.400 16.295 1.00 50.31 413 ARG A CA 1
ATOM 3374 C C . ARG A 1 413 ? 13.190 -23.869 16.597 1.00 50.31 413 ARG A C 1
ATOM 3376 O O . ARG A 1 413 ? 12.600 -24.412 17.526 1.00 50.31 413 ARG A O 1
ATOM 3383 N N . GLY A 1 414 ? 14.125 -24.487 15.871 1.00 50.06 414 GLY A N 1
ATOM 3384 C CA . GLY A 1 414 ? 14.577 -25.859 16.132 1.00 50.06 414 GLY A CA 1
ATOM 3385 C C . GLY A 1 414 ? 15.251 -26.021 17.499 1.00 50.06 414 GLY A C 1
ATOM 3386 O O . GLY A 1 414 ? 15.059 -27.040 18.166 1.00 50.06 414 GLY A O 1
ATOM 3387 N N . LEU A 1 415 ? 15.963 -24.988 17.964 1.00 45.66 415 LEU A N 1
ATOM 3388 C CA . LEU A 1 415 ? 16.580 -24.959 19.295 1.00 45.66 415 LEU A CA 1
ATOM 3389 C C . LEU A 1 415 ? 15.549 -24.899 20.438 1.00 45.66 415 LEU A C 1
ATOM 3391 O O . LEU A 1 415 ? 15.772 -25.495 21.491 1.00 45.66 415 LEU A O 1
ATOM 3395 N N . ASP A 1 416 ? 14.404 -24.240 20.238 1.00 46.50 416 ASP A N 1
ATOM 3396 C CA . ASP A 1 416 ? 13.370 -24.114 21.278 1.00 46.50 416 ASP A CA 1
ATOM 3397 C C . ASP A 1 416 ? 12.494 -25.378 21.383 1.00 46.50 416 ASP A C 1
ATOM 3399 O O . ASP A 1 416 ? 12.126 -25.816 22.477 1.00 46.50 416 ASP A O 1
ATOM 3403 N N . THR A 1 417 ? 12.242 -26.057 20.257 1.00 47.69 417 THR A N 1
ATOM 3404 C CA . THR A 1 417 ? 11.575 -27.370 20.263 1.00 47.69 417 THR A CA 1
ATOM 3405 C C . THR A 1 417 ? 12.452 -28.467 20.864 1.00 47.69 417 THR A C 1
ATOM 3407 O O . THR A 1 417 ? 11.940 -29.318 21.588 1.00 47.69 417 THR A O 1
ATOM 3410 N N . GLY A 1 418 ? 13.772 -28.423 20.638 1.00 48.41 418 GLY A N 1
ATOM 3411 C CA . GLY A 1 418 ? 14.711 -29.365 21.255 1.00 48.41 418 GLY A CA 1
ATOM 3412 C C . GLY A 1 418 ? 14.758 -29.235 22.780 1.00 48.41 418 GLY A C 1
ATOM 3413 O O . GLY A 1 418 ? 14.819 -30.239 23.485 1.00 48.41 418 GLY A O 1
ATOM 3414 N N . ARG A 1 419 ? 14.637 -28.009 23.308 1.00 51.81 419 ARG A N 1
ATOM 3415 C CA . ARG A 1 419 ? 14.656 -27.750 24.755 1.00 51.81 419 ARG A CA 1
ATOM 3416 C C . ARG A 1 419 ? 13.377 -28.200 25.465 1.00 51.81 419 ARG A C 1
ATOM 3418 O O . ARG A 1 419 ? 13.458 -28.677 26.594 1.00 51.81 419 ARG A O 1
ATOM 3425 N N . LYS A 1 420 ? 12.213 -28.093 24.810 1.00 55.00 420 LYS A N 1
ATOM 3426 C CA . LYS A 1 420 ? 10.952 -28.647 25.336 1.00 55.00 420 LYS A CA 1
ATOM 3427 C C . LYS A 1 420 ? 10.949 -30.172 25.326 1.00 55.00 420 LYS A C 1
ATOM 3429 O O . LYS A 1 420 ? 10.601 -30.768 26.337 1.00 55.00 420 LYS A O 1
ATOM 3434 N N . LYS A 1 421 ? 11.425 -30.787 24.240 1.00 57.53 421 LYS A N 1
ATOM 3435 C CA . LYS A 1 421 ? 11.480 -32.248 24.122 1.00 57.53 421 LYS A CA 1
ATOM 3436 C C . LYS A 1 421 ? 12.472 -32.877 25.108 1.00 57.53 421 LYS A C 1
ATOM 3438 O O . LYS A 1 421 ? 12.133 -33.841 25.777 1.00 57.53 421 LYS A O 1
ATOM 3443 N N . ALA A 1 422 ? 13.640 -32.257 25.302 1.00 58.22 422 ALA A N 1
ATOM 3444 C CA . ALA A 1 422 ? 14.592 -32.669 26.337 1.00 58.22 422 ALA A CA 1
ATOM 3445 C C . ALA A 1 422 ? 14.045 -32.472 27.766 1.00 58.22 422 ALA A C 1
ATOM 3447 O O . ALA A 1 422 ? 14.391 -33.229 28.667 1.00 58.22 422 ALA A O 1
ATOM 3448 N N . GLY A 1 423 ? 13.188 -31.467 27.983 1.00 66.56 423 GLY A N 1
ATOM 3449 C CA . GLY A 1 423 ? 12.510 -31.250 29.261 1.00 66.56 423 GLY A CA 1
ATOM 3450 C C . GLY A 1 423 ? 11.424 -32.287 29.559 1.00 66.56 423 GLY A C 1
ATOM 3451 O O . GLY A 1 423 ? 11.283 -32.686 30.711 1.00 66.56 423 GLY A O 1
ATOM 3452 N N . GLU A 1 424 ? 10.685 -32.741 28.544 1.00 64.44 424 GLU A N 1
ATOM 3453 C CA . GLU A 1 424 ? 9.688 -33.814 28.673 1.00 64.44 424 GLU A CA 1
ATOM 3454 C C . GLU A 1 424 ? 10.350 -35.189 28.848 1.00 64.44 424 GLU A C 1
ATOM 3456 O O . GLU A 1 424 ? 10.003 -35.897 29.790 1.00 64.44 424 GLU A O 1
ATOM 3461 N N . GLU A 1 425 ? 11.382 -35.517 28.060 1.00 66.88 425 GLU A N 1
ATOM 3462 C CA . GLU A 1 425 ? 12.141 -36.774 28.203 1.00 66.88 425 GLU A CA 1
ATOM 3463 C C . GLU A 1 425 ? 12.897 -36.860 29.546 1.00 66.88 425 GLU A C 1
ATOM 3465 O O . GLU A 1 425 ? 13.010 -37.934 30.138 1.00 66.88 425 GLU A O 1
ATOM 3470 N N . ALA A 1 426 ? 13.394 -35.736 30.079 1.00 66.00 426 ALA A N 1
ATOM 3471 C CA . ALA A 1 426 ? 14.006 -35.706 31.410 1.00 66.00 426 ALA A CA 1
ATOM 3472 C C . ALA A 1 426 ? 12.975 -35.892 32.534 1.00 66.00 426 ALA A C 1
ATOM 3474 O O . ALA A 1 426 ? 13.299 -36.463 33.572 1.00 66.00 426 ALA A O 1
ATOM 3475 N N . LYS A 1 427 ? 11.735 -35.430 32.339 1.00 66.81 427 LYS A N 1
ATOM 3476 C CA . LYS A 1 427 ? 10.658 -35.588 33.322 1.00 66.81 427 LYS A CA 1
ATOM 3477 C C . LYS A 1 427 ? 10.141 -37.027 33.352 1.00 66.81 427 LYS A C 1
ATOM 3479 O O . LYS A 1 427 ? 9.953 -37.574 34.431 1.00 66.81 427 LYS A O 1
ATOM 3484 N N . GLU A 1 428 ? 10.032 -37.658 32.185 1.00 70.06 428 GLU A N 1
ATOM 3485 C CA . GLU A 1 428 ? 9.668 -39.072 32.051 1.00 70.06 428 GLU A CA 1
ATOM 3486 C C . GLU A 1 428 ? 10.721 -39.998 32.689 1.00 70.06 428 GLU A C 1
ATOM 3488 O O . GLU A 1 428 ? 10.368 -40.908 33.435 1.00 70.06 428 GLU A O 1
ATOM 3493 N N . LYS A 1 429 ? 12.020 -39.697 32.528 1.00 66.25 429 LYS A N 1
ATOM 3494 C CA . LYS A 1 429 ? 13.094 -40.444 33.210 1.00 66.25 429 LYS A CA 1
ATOM 3495 C C . LYS A 1 429 ? 13.106 -40.277 34.731 1.00 66.25 429 LYS A C 1
ATOM 3497 O O . LYS A 1 429 ? 13.400 -41.236 35.437 1.00 66.25 429 LYS A O 1
ATOM 3502 N N . VAL A 1 430 ? 12.787 -39.090 35.251 1.00 69.06 430 VAL A N 1
ATOM 3503 C CA . VAL A 1 430 ? 12.706 -38.864 36.707 1.00 69.06 430 VAL A CA 1
ATOM 3504 C C . VAL A 1 430 ? 11.507 -39.604 37.314 1.00 69.06 430 VAL A C 1
ATOM 3506 O O . VAL A 1 430 ? 11.615 -40.137 38.420 1.00 69.06 430 VAL A O 1
ATOM 3509 N N . ASP A 1 431 ? 10.397 -39.707 36.580 1.00 62.12 431 ASP A N 1
ATOM 3510 C CA . ASP A 1 431 ? 9.208 -40.443 37.018 1.00 62.12 431 ASP A CA 1
ATOM 3511 C C . ASP A 1 431 ? 9.381 -41.978 36.923 1.00 62.12 431 ASP A C 1
ATOM 3513 O O . ASP A 1 431 ? 8.804 -42.709 37.736 1.00 62.12 431 ASP A O 1
ATOM 3517 N N . GLU A 1 432 ? 10.215 -42.487 36.005 1.00 62.94 432 GLU A N 1
ATOM 3518 C CA . GLU A 1 432 ? 10.634 -43.900 35.987 1.00 62.94 432 GLU A CA 1
ATOM 3519 C C . GLU A 1 432 ? 11.631 -44.235 37.108 1.00 62.94 432 GLU A C 1
ATOM 3521 O O . GLU A 1 432 ? 11.484 -45.256 37.785 1.00 62.94 432 GLU A O 1
ATOM 3526 N N . GLU A 1 433 ? 12.609 -43.366 37.382 1.00 60.22 433 GLU A N 1
ATOM 3527 C CA . GLU A 1 433 ? 13.617 -43.614 38.423 1.00 60.22 433 GLU A CA 1
ATOM 3528 C C . GLU A 1 433 ? 13.024 -43.528 39.847 1.00 60.22 433 GLU A C 1
ATOM 3530 O O . GLU A 1 433 ? 13.467 -44.232 40.760 1.00 60.22 433 GLU A O 1
ATOM 3535 N N . ALA A 1 434 ? 11.949 -42.751 40.035 1.00 57.25 434 ALA A N 1
ATOM 3536 C CA . ALA A 1 434 ? 11.186 -42.692 41.284 1.00 57.25 434 ALA A CA 1
ATOM 3537 C C . ALA A 1 434 ? 10.341 -43.953 41.561 1.00 57.25 434 ALA A C 1
ATOM 3539 O O . ALA A 1 434 ? 9.962 -44.191 42.710 1.00 57.25 434 ALA A O 1
ATOM 3540 N N . LYS A 1 435 ? 10.071 -44.790 40.549 1.00 54.75 435 LYS A N 1
ATOM 3541 C CA . LYS A 1 435 ? 9.337 -46.061 40.704 1.00 54.75 435 LYS A CA 1
ATOM 3542 C C . LYS A 1 435 ? 10.238 -47.287 40.893 1.00 54.75 435 LYS A C 1
ATOM 3544 O O . LYS A 1 435 ? 9.724 -48.352 41.222 1.00 54.75 435 LYS A O 1
ATOM 3549 N N . GLY A 1 436 ? 11.555 -47.153 40.724 1.00 52.09 436 GLY A N 1
ATOM 3550 C CA . GLY A 1 436 ? 12.490 -48.287 40.737 1.00 52.09 436 GLY A CA 1
ATOM 3551 C C . GLY A 1 436 ? 13.241 -48.551 42.048 1.00 52.09 436 GLY A C 1
ATOM 3552 O O . GLY A 1 436 ? 13.854 -49.606 42.188 1.00 52.09 436 GLY A O 1
ATOM 3553 N N . LYS A 1 437 ? 13.231 -47.642 43.033 1.00 46.56 437 LYS A N 1
ATOM 3554 C CA . LYS A 1 437 ? 14.019 -47.826 44.270 1.00 46.56 437 LYS A CA 1
ATOM 3555 C C . LYS A 1 437 ? 13.221 -48.529 45.360 1.00 46.56 437 LYS A C 1
ATOM 3557 O O . LYS A 1 437 ? 12.757 -47.916 46.316 1.00 46.56 437 LYS A O 1
ATOM 3562 N N . GLY A 1 438 ? 13.108 -49.843 45.207 1.00 46.28 438 GLY A N 1
ATOM 3563 C CA . GLY A 1 438 ? 12.559 -50.720 46.229 1.00 46.28 438 GLY A CA 1
ATOM 3564 C C . GLY A 1 438 ? 12.721 -52.200 45.911 1.00 46.28 438 GLY A C 1
ATOM 3565 O O . GLY A 1 438 ? 11.706 -52.871 45.815 1.00 46.28 438 GLY A O 1
ATOM 3566 N N . ALA A 1 439 ? 13.952 -52.700 45.752 1.00 41.00 439 ALA A N 1
ATOM 3567 C CA . ALA A 1 439 ? 14.325 -54.069 46.134 1.00 41.00 439 ALA A CA 1
ATOM 3568 C C . ALA A 1 439 ? 15.822 -54.355 45.911 1.00 41.00 439 ALA A C 1
ATOM 3570 O O . ALA A 1 439 ? 16.367 -54.109 44.843 1.00 41.00 439 ALA A O 1
ATOM 3571 N N . GLU A 1 440 ? 16.401 -54.944 46.955 1.00 39.47 440 GLU A N 1
ATOM 3572 C CA . GLU A 1 440 ? 17.474 -55.945 46.967 1.00 39.47 440 GLU A CA 1
ATOM 3573 C C . GLU A 1 440 ? 18.932 -55.578 46.650 1.00 39.47 440 GLU A C 1
ATOM 3575 O O . GLU A 1 440 ? 19.419 -55.491 45.528 1.00 39.47 440 GLU A O 1
ATOM 3580 N N . GLU A 1 441 ? 19.647 -55.519 47.769 1.00 39.12 441 GLU A N 1
ATOM 3581 C CA . GLU A 1 441 ? 21.048 -55.817 47.999 1.00 39.12 441 GLU A CA 1
ATOM 3582 C C . GLU A 1 441 ? 21.278 -57.349 48.019 1.00 39.12 441 GLU A C 1
ATOM 3584 O O . GLU A 1 441 ? 20.548 -58.051 48.723 1.00 39.12 441 GLU A O 1
ATOM 3589 N N . LYS A 1 442 ? 22.301 -57.847 47.296 1.00 38.22 442 LYS A N 1
ATOM 3590 C CA . LYS A 1 442 ? 23.298 -58.890 47.681 1.00 38.22 442 LYS A CA 1
ATOM 3591 C C . LYS A 1 442 ? 23.837 -59.680 46.476 1.00 38.22 442 LYS A C 1
ATOM 3593 O O . LYS A 1 442 ? 23.066 -60.243 45.711 1.00 38.22 442 LYS A O 1
ATOM 3598 N N . GLY A 1 443 ? 25.161 -59.867 46.434 1.00 33.22 443 GLY A N 1
ATOM 3599 C CA . GLY A 1 443 ? 25.773 -61.058 45.822 1.00 33.22 443 GLY A CA 1
ATOM 3600 C C . GLY A 1 443 ? 27.095 -60.828 45.090 1.00 33.22 443 GLY A C 1
ATOM 3601 O O . GLY A 1 443 ? 27.101 -60.260 44.011 1.00 33.22 443 GLY A O 1
ATOM 3602 N N . ALA A 1 444 ? 28.183 -61.283 45.711 1.00 34.50 444 ALA A N 1
ATOM 3603 C CA . ALA A 1 444 ? 29.599 -61.204 45.339 1.00 34.50 444 ALA A CA 1
ATOM 3604 C C . ALA A 1 444 ? 30.080 -62.056 44.128 1.00 34.50 444 ALA A C 1
ATOM 3606 O O . ALA A 1 444 ? 29.324 -62.846 43.575 1.00 34.50 444 ALA A O 1
ATOM 3607 N N . GLU A 1 445 ? 31.399 -61.925 43.886 1.00 34.00 445 GLU A N 1
ATOM 3608 C CA . GLU A 1 445 ? 32.381 -62.764 43.145 1.00 34.00 445 GLU A CA 1
ATOM 3609 C C . GLU A 1 445 ? 32.533 -62.518 41.630 1.00 34.00 445 GLU A C 1
ATOM 3611 O O . GLU A 1 445 ? 31.580 -62.619 40.871 1.00 34.00 445 GLU A O 1
ATOM 3616 N N . GLU A 1 446 ? 33.658 -61.988 41.124 1.00 36.25 446 GLU A N 1
ATOM 3617 C CA . GLU A 1 446 ? 35.079 -62.433 41.070 1.00 36.25 446 GLU A CA 1
ATOM 3618 C C . GLU A 1 446 ? 35.413 -63.245 39.795 1.00 36.25 446 GLU A C 1
ATOM 3620 O O . GLU A 1 446 ? 34.721 -64.201 39.456 1.00 36.25 446 GLU A O 1
ATOM 3625 N N . LYS A 1 447 ? 36.559 -62.877 39.186 1.00 33.41 447 LYS A N 1
ATOM 3626 C CA . LYS A 1 447 ? 37.350 -63.482 38.086 1.00 33.41 447 LYS A CA 1
ATOM 3627 C C . LYS A 1 447 ? 37.094 -62.913 36.692 1.00 33.41 447 LYS A C 1
ATOM 3629 O O . LYS A 1 447 ? 35.963 -62.654 36.323 1.00 33.41 447 LYS A O 1
ATOM 3634 N N . ASP A 1 448 ? 38.065 -62.790 35.794 1.00 34.91 448 ASP A N 1
ATOM 3635 C CA . ASP A 1 448 ? 39.538 -62.828 35.761 1.00 34.91 448 ASP A CA 1
ATOM 3636 C C . ASP A 1 448 ? 39.877 -62.654 34.257 1.00 34.91 448 ASP A C 1
ATOM 3638 O O . ASP A 1 448 ? 39.102 -63.101 33.412 1.00 34.91 448 ASP A O 1
ATOM 3642 N N . ARG A 1 449 ? 41.048 -62.085 33.945 1.00 31.59 449 ARG A N 1
ATOM 3643 C CA . ARG A 1 449 ? 41.771 -62.117 32.648 1.00 31.59 449 ARG A CA 1
ATOM 3644 C C . ARG A 1 449 ? 41.161 -61.494 31.382 1.00 31.59 449 ARG A C 1
ATOM 3646 O O . ARG A 1 449 ? 40.118 -61.894 30.881 1.00 31.59 449 ARG A O 1
ATOM 3653 N N . GLY A 1 450 ? 41.972 -60.652 30.734 1.00 32.31 450 GLY A N 1
ATOM 3654 C CA . GLY A 1 450 ? 41.767 -60.269 29.335 1.00 32.31 450 GLY A CA 1
ATOM 3655 C C . GLY A 1 450 ? 42.738 -59.226 28.784 1.00 32.31 450 GLY A C 1
ATOM 3656 O O . GLY A 1 450 ? 42.300 -58.243 28.209 1.00 32.31 450 GLY A O 1
ATOM 3657 N N . GLU A 1 451 ? 44.035 -59.434 28.996 1.00 38.41 451 GLU A N 1
ATOM 3658 C CA . GLU A 1 451 ? 45.174 -58.726 28.392 1.00 38.41 451 GLU A CA 1
ATOM 3659 C C . GLU A 1 451 ? 45.189 -58.844 26.847 1.00 38.41 451 GLU A C 1
ATOM 3661 O O . GLU A 1 451 ? 44.898 -59.927 26.330 1.00 38.41 451 GLU A O 1
ATOM 3666 N N . LYS A 1 452 ? 45.496 -57.733 26.147 1.00 39.88 452 LYS A N 1
ATOM 3667 C CA . LYS A 1 452 ? 45.940 -57.540 24.733 1.00 39.88 452 LYS A CA 1
ATOM 3668 C C . LYS A 1 452 ? 45.730 -56.050 24.414 1.00 39.88 452 LYS A C 1
ATOM 3670 O O . LYS A 1 452 ? 44.589 -55.606 24.402 1.00 39.88 452 LYS A O 1
ATOM 3675 N N . ASP A 1 453 ? 46.705 -55.160 24.269 1.00 40.72 453 ASP A N 1
ATOM 3676 C CA . ASP A 1 453 ? 48.056 -55.180 23.689 1.00 40.72 453 ASP A CA 1
ATOM 3677 C C . ASP A 1 453 ? 48.104 -55.550 22.198 1.00 40.72 453 ASP A C 1
ATOM 3679 O O . ASP A 1 453 ? 48.039 -56.722 21.844 1.00 40.72 453 ASP A O 1
ATOM 3683 N N . TYR A 1 454 ? 48.125 -54.501 21.367 1.00 40.56 454 TYR A N 1
ATOM 3684 C CA . TYR A 1 454 ? 48.567 -54.341 19.969 1.00 40.56 454 TYR A CA 1
ATOM 3685 C C . TYR A 1 454 ? 48.357 -52.840 19.677 1.00 40.56 454 TYR A C 1
ATOM 3687 O O . TYR A 1 454 ? 47.271 -52.326 19.923 1.00 40.56 454 TYR A O 1
ATOM 3695 N N . GLY A 1 455 ? 49.284 -52.047 19.167 1.00 33.47 455 GLY A N 1
ATOM 3696 C CA . GLY A 1 455 ? 50.585 -52.299 18.576 1.00 33.47 455 GLY A CA 1
ATOM 3697 C C . GLY A 1 455 ? 50.890 -51.071 17.715 1.00 33.47 455 GLY A C 1
ATOM 3698 O O . GLY A 1 455 ? 50.008 -50.582 17.007 1.00 33.47 455 GLY A O 1
ATOM 3699 N N . ASP A 1 456 ? 52.112 -50.570 17.846 1.00 36.38 456 ASP A N 1
ATOM 3700 C CA . ASP A 1 456 ? 52.682 -49.475 17.071 1.00 36.38 456 ASP A CA 1
ATOM 3701 C C . ASP A 1 456 ? 52.615 -49.712 15.555 1.00 36.38 456 ASP A C 1
ATOM 3703 O O . ASP A 1 456 ? 52.601 -50.845 15.067 1.00 36.38 456 ASP A O 1
ATOM 3707 N N . GLY A 1 457 ? 52.628 -48.608 14.812 1.00 35.09 457 GLY A N 1
ATOM 3708 C CA . GLY A 1 457 ? 52.780 -48.578 13.364 1.00 35.09 457 GLY A CA 1
ATOM 3709 C C . GLY A 1 457 ? 53.293 -47.216 12.916 1.00 35.09 457 GLY A C 1
ATOM 3710 O O . GLY A 1 457 ? 52.508 -46.358 12.515 1.00 35.09 457 GLY A O 1
ATOM 3711 N N . GLU A 1 458 ? 54.605 -47.032 13.047 1.00 39.78 458 GLU A N 1
ATOM 3712 C CA . GLU A 1 458 ? 55.398 -45.993 12.389 1.00 39.78 458 GLU A CA 1
ATOM 3713 C C . GLU A 1 458 ? 55.545 -46.256 10.868 1.00 39.78 458 GLU A C 1
ATOM 3715 O O . GLU A 1 458 ? 55.290 -47.356 10.377 1.00 39.78 458 GLU A O 1
ATOM 3720 N N . ASP A 1 459 ? 56.032 -45.216 10.179 1.00 37.25 459 ASP A N 1
ATOM 3721 C CA . ASP A 1 459 ? 56.849 -45.221 8.953 1.00 37.25 459 ASP A CA 1
ATOM 3722 C C . ASP A 1 459 ? 56.221 -45.447 7.561 1.00 37.25 459 ASP A C 1
ATOM 3724 O O . ASP A 1 459 ? 55.936 -46.563 7.125 1.00 37.25 459 ASP A O 1
ATOM 3728 N N . ASN A 1 460 ? 56.151 -44.361 6.779 1.00 36.31 460 ASN A N 1
ATOM 3729 C CA . ASN A 1 460 ? 57.093 -44.018 5.684 1.00 36.31 460 ASN A CA 1
ATOM 3730 C C . ASN A 1 460 ? 56.432 -42.977 4.752 1.00 36.31 460 ASN A C 1
ATOM 3732 O O . ASN A 1 460 ? 55.275 -43.117 4.367 1.00 36.31 460 ASN A O 1
ATOM 3736 N N . ASP A 1 461 ? 57.025 -41.798 4.563 1.00 35.25 461 ASP A N 1
ATOM 3737 C 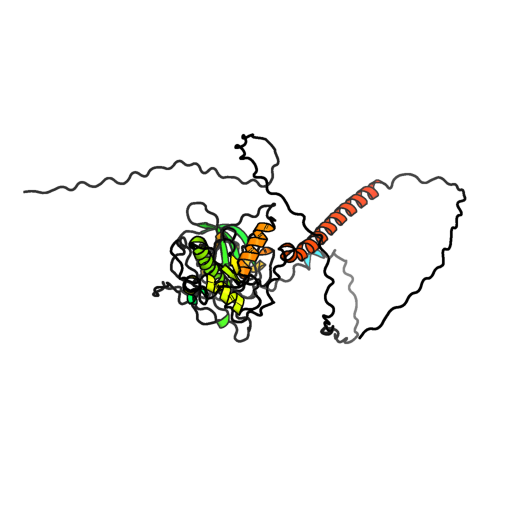CA . ASP A 1 461 ? 58.083 -41.504 3.580 1.00 35.25 461 ASP A CA 1
ATOM 3738 C C . ASP A 1 461 ? 57.557 -41.613 2.135 1.00 35.25 461 ASP A C 1
ATOM 3740 O O . ASP A 1 461 ? 57.385 -42.708 1.614 1.00 35.25 461 ASP A O 1
ATOM 3744 N N . ASP A 1 462 ? 57.264 -40.472 1.493 1.00 41.00 462 ASP A N 1
ATOM 3745 C CA . ASP A 1 462 ? 57.939 -40.172 0.231 1.00 41.00 462 ASP A CA 1
ATOM 3746 C C . ASP A 1 462 ? 57.791 -38.719 -0.249 1.00 41.00 462 ASP A C 1
ATOM 3748 O O . ASP A 1 462 ? 56.754 -38.056 -0.188 1.00 41.00 462 ASP A O 1
ATOM 3752 N N . SER A 1 463 ? 58.931 -38.274 -0.745 1.00 36.81 463 SER A N 1
ATOM 3753 C CA . SER A 1 463 ? 59.278 -37.033 -1.417 1.00 36.81 463 SER A CA 1
ATOM 3754 C C . SER A 1 463 ? 58.495 -36.746 -2.717 1.00 36.81 463 SER A C 1
ATOM 3756 O O . SER A 1 463 ? 57.956 -37.643 -3.353 1.00 36.81 463 SER A O 1
ATOM 3758 N N . VAL A 1 464 ? 58.473 -35.479 -3.161 1.00 42.22 464 VAL A N 1
ATOM 3759 C CA . VAL A 1 464 ? 59.021 -35.016 -4.462 1.00 42.22 464 VAL A CA 1
ATOM 3760 C C . VAL A 1 464 ? 58.517 -33.606 -4.839 1.00 42.22 464 VAL A C 1
ATOM 3762 O O . VAL A 1 464 ? 57.334 -33.288 -4.888 1.00 42.22 464 VAL A O 1
ATOM 3765 N N . GLN A 1 465 ? 59.534 -32.797 -5.123 1.00 37.12 465 GLN A N 1
ATOM 3766 C CA . GLN A 1 465 ? 59.696 -31.551 -5.876 1.00 37.12 465 GLN A CA 1
ATOM 3767 C C . GLN A 1 465 ? 58.646 -31.123 -6.923 1.00 37.12 465 GLN A C 1
ATOM 3769 O O . GLN A 1 465 ? 58.096 -31.936 -7.659 1.00 37.12 465 GLN A O 1
ATOM 3774 N N . ASN A 1 466 ? 58.583 -29.790 -7.088 1.00 35.84 466 ASN A N 1
ATOM 3775 C CA . ASN A 1 466 ? 58.449 -28.974 -8.318 1.00 35.84 466 ASN A CA 1
ATOM 3776 C C . ASN A 1 466 ? 57.387 -27.881 -8.116 1.00 35.84 466 ASN A C 1
ATOM 3778 O O . ASN A 1 466 ? 56.288 -28.157 -7.665 1.00 35.84 466 ASN A O 1
ATOM 3782 N N . GLY A 1 467 ? 57.596 -26.613 -8.442 1.00 33.03 467 GLY A N 1
ATOM 3783 C CA . GLY A 1 467 ? 58.688 -25.948 -9.131 1.00 33.03 467 GLY A CA 1
ATOM 3784 C C . GLY A 1 467 ? 58.226 -24.524 -9.446 1.00 33.03 467 GLY A C 1
ATOM 3785 O O . GLY A 1 467 ? 57.051 -24.293 -9.727 1.00 33.03 467 GLY A O 1
ATOM 3786 N N . ASN A 1 468 ? 59.160 -23.582 -9.369 1.00 41.50 468 ASN A N 1
ATOM 3787 C CA . ASN A 1 468 ? 59.015 -22.217 -9.862 1.00 41.50 468 ASN A CA 1
ATOM 3788 C C . ASN A 1 468 ? 58.547 -22.179 -11.327 1.00 41.50 468 ASN A C 1
ATOM 3790 O O . ASN A 1 468 ? 59.035 -22.957 -12.149 1.00 41.50 468 ASN A O 1
ATOM 3794 N N . ARG A 1 469 ? 57.707 -21.192 -11.650 1.00 42.09 469 ARG A N 1
ATOM 3795 C CA . ARG A 1 469 ? 57.684 -20.423 -12.911 1.00 42.09 469 ARG A CA 1
ATOM 3796 C C . ARG A 1 469 ? 56.759 -19.225 -12.682 1.00 42.09 469 ARG A C 1
ATOM 3798 O O . ARG A 1 469 ? 55.602 -19.430 -12.338 1.00 42.09 469 ARG A O 1
ATOM 3805 N N . GLU A 1 470 ? 57.368 -18.064 -12.454 1.00 51.28 470 GLU A N 1
ATOM 3806 C CA . GLU A 1 470 ? 57.527 -16.935 -13.403 1.00 51.28 470 GLU A CA 1
ATOM 3807 C C . GLU A 1 470 ? 56.349 -15.960 -13.356 1.00 51.28 470 GLU A C 1
ATOM 3809 O O . GLU A 1 470 ? 55.212 -16.377 -13.664 1.00 51.28 470 GLU A O 1
#

Secondary structure (DSSP, 8-state):
-----PPPPPPPPPP------------S----------PPPPPPPPPP-PPPPPPPPPPPPPPS-----------------------------------GGGS-S-----PPP-PPPBPP---PPP-STT-B-S-B-TTS-B-EEEEE--SSPPP-SHHHHHS--EEEPTTTTSPEEEEEEEEE-SSEEEEEEEESSSPPPEEEEEES--S-GGGT-TT------HHHHHHHHHHHHHHHHHHHHT-SS--EE-S---SHHHHHHHHHHTSHHHHHS-TT--TT-EEPPPSTTSPPEEEEEEEEGGGS-TTHHHHHHHH--SS---BSEEEEEEEE-----TT---HHHHHHHHHHHHHTT-EESS--GGGEETTEE--GGGEE-TT-S------------HHHHHHHHHHHHHHHHHHHHHHHHHHHHHHHHTTS----------------------------------

Foldseek 3Di:
DDDDDDDDDDDDDDDDDDDPDDDPPPDDDDDDDDDDDDDDDDDDDDDDDDDDDDDDDDDDDDDDDDDDDDDDDDDDDDDDDDDDDDDDDDDDDDDDDPPPVPPPPPPPPDPPPDDPADAFDDFDFAPDPLQFTCAAAPVSATAAHQAFLDPDAHAFALVCLLRPHWYAQPLQVFQKAFDAWPAFALFFTWTFIATHDDDDTWIKTWGQARHFCVVVDPPDPPRDRLVRQLSSQLRLVSLQQSQCVPPPDFQKAAPDDWDLVSLSLLLNSSGPVCVVDVPVPDPRIDGAFHCPLEKHKSTKYKAAPVSDDPCRVVSCSVNVHVDGHNYRITMMIIIHDDDQDPVLAPLVLLLSQVRNCLRNSKAFDPLDPSCDRRSYRNRCSRIDHSNDPDCPVPTRPPNPRVCVSCVVVVVVVVVVVVVVVVVVVVVVVVVVVVPPPDDDDDDDDDDDDDDDDDDDDDDDDDDDDDDDDD

pLDDT: mean 70.68, std 24.58, range [24.55, 98.5]

Sequence (470 aa):
MSQEHSTPSSPPQYQVLPAEYADEVEDDDVVMAQTTTYPPPSSPQPRHQTRSPIPPFRPLSPPPGSYIPPDLYLDSSEIPQMGDSTAQPGSSEAARPRNHFSRQIRRYPQPPPPQKIVPALETPPSTRPDGALDIRDFRGNPFLSDLPLDDSPPPLKYEDFVAPLLRKFPQHDQRINFRKRLGEGLEGVVYRVWFGPGPPHFALKIFWNSRSSLAQSKHNTNRHWPLVNECQTVARIEKIRWQLDHAEEPIMVKRKIMNGDDMRHNMRCFSEGGRTHPKCAFEDAVPMPPADTIVRCHGWLTIPRDSLPPDFHHARSIANPPYYEETSHYFALVYDYVQRSPRDLEFYVMQENIDFFYYAGFTYWYRKPNNWRGERLVDFGDLASPFRSRPDWHGPPTHSTSLNFFGRLREVRGLDTGRKKAGEEAKEKVDEEAKGKGAEEKGAEEKDRGEKDYGDGEDNDDSVQNGNRE

Mean predicted aligned error: 16.52 Å

Radius of gyration: 33.73 Å; Cα contacts (8 Å, |Δi|>4): 525; chains: 1; bounding box: 124×84×94 Å